Protein AF-0000000084597718 (afdb_homodimer)

Organism: NCBI:txid1246626

Radius of gyration: 37.11 Å; Cα contacts (8 Å, |Δi|>4): 1983; chains: 2; bounding box: 49×112×71 Å

Structure (mmCIF, N/CA/C/O backbone):
data_AF-0000000084597718-model_v1
#
loop_
_entity.id
_entity.type
_entity.pdbx_description
1 polymer 'Carboxypeptidase G2'
#
loop_
_atom_site.group_PDB
_atom_site.id
_atom_site.type_symbol
_atom_site.label_atom_id
_atom_site.label_alt_id
_atom_site.label_comp_id
_atom_site.label_asym_id
_atom_site.label_entity_id
_atom_site.label_seq_id
_atom_site.pdbx_PDB_ins_code
_atom_site.Cartn_x
_atom_site.Cartn_y
_atom_site.Cartn_z
_atom_site.occupancy
_atom_site.B_iso_or_equiv
_atom_site.auth_seq_id
_atom_site.auth_comp_id
_atom_site.auth_asym_id
_atom_site.auth_atom_id
_atom_site.pdbx_PDB_model_num
ATOM 1 N N . MET A 1 1 ? 8.703 -46.5 -36.25 1 79.81 1 MET A N 1
ATOM 2 C CA . MET A 1 1 ? 7.52 -45.656 -36.125 1 79.81 1 MET A CA 1
ATOM 3 C C . MET A 1 1 ? 7.742 -44.281 -36.781 1 79.81 1 MET A C 1
ATOM 5 O O . MET A 1 1 ? 8.773 -43.656 -36.562 1 79.81 1 MET A O 1
ATOM 9 N N . LYS A 1 2 ? 6.945 -43.938 -37.688 1 86.38 2 LYS A N 1
ATOM 10 C CA . LYS A 1 2 ? 7.102 -42.656 -38.406 1 86.38 2 LYS A CA 1
ATOM 11 C C . LYS A 1 2 ? 6.438 -41.5 -37.656 1 86.38 2 LYS A C 1
ATOM 13 O O . LYS A 1 2 ? 5.242 -41.562 -37.375 1 86.38 2 LYS A O 1
ATOM 18 N N . ILE A 1 3 ? 7.23 -40.594 -37.344 1 90.12 3 ILE A N 1
ATOM 19 C CA . ILE A 1 3 ? 6.758 -39.406 -36.656 1 90.12 3 ILE A CA 1
ATOM 20 C C . ILE A 1 3 ? 6.555 -38.281 -37.688 1 90.12 3 ILE A C 1
ATOM 22 O O . ILE A 1 3 ? 7.25 -38.219 -38.688 1 90.12 3 ILE A O 1
ATOM 26 N N . ALA A 1 4 ? 5.551 -37.5 -37.406 1 91.88 4 ALA A N 1
ATOM 27 C CA . ALA A 1 4 ? 5.344 -36.312 -38.25 1 91.88 4 ALA A CA 1
ATOM 28 C C . ALA A 1 4 ? 6.637 -35.5 -38.406 1 91.88 4 ALA A C 1
ATOM 30 O O . ALA A 1 4 ? 7.473 -35.5 -37.5 1 91.88 4 ALA A O 1
ATOM 31 N N . SER A 1 5 ? 6.766 -34.812 -39.531 1 94.69 5 SER A N 1
ATOM 32 C CA . SER A 1 5 ? 7.945 -34 -39.75 1 94.69 5 SER A CA 1
ATOM 33 C C . SER A 1 5 ? 7.938 -32.75 -38.875 1 94.69 5 SER A C 1
ATOM 35 O O . SER A 1 5 ? 6.879 -32.344 -38.406 1 94.69 5 SER A O 1
ATOM 37 N N . THR A 1 6 ? 9.125 -32.281 -38.625 1 97.19 6 THR A N 1
ATOM 38 C CA . THR A 1 6 ? 9.242 -31.062 -37.844 1 97.19 6 THR A CA 1
ATOM 39 C C . THR A 1 6 ? 8.414 -29.938 -38.469 1 97.19 6 THR A C 1
ATOM 41 O O . THR A 1 6 ? 7.773 -29.156 -37.75 1 97.19 6 THR A O 1
ATOM 44 N N . GLU A 1 7 ? 8.383 -29.875 -39.781 1 97 7 GLU A N 1
ATOM 45 C CA . GLU A 1 7 ? 7.625 -28.844 -40.469 1 97 7 GLU A CA 1
ATOM 46 C C . GLU A 1 7 ? 6.129 -28.984 -40.219 1 97 7 GLU A C 1
ATOM 48 O O . GLU A 1 7 ? 5.438 -28 -39.969 1 97 7 GLU A O 1
ATOM 53 N N . GLU A 1 8 ? 5.656 -30.188 -40.281 1 97.38 8 GLU A N 1
ATOM 54 C CA . GLU A 1 8 ? 4.246 -30.453 -40 1 97.38 8 GLU A CA 1
ATOM 55 C C . GLU A 1 8 ? 3.883 -30.078 -38.594 1 97.38 8 GLU A C 1
ATOM 57 O O . GLU A 1 8 ? 2.83 -29.484 -38.344 1 97.38 8 GLU A O 1
ATOM 62 N N . MET A 1 9 ? 4.727 -30.422 -37.688 1 98.38 9 MET A N 1
ATOM 63 C CA . MET A 1 9 ? 4.5 -30.125 -36.281 1 98.38 9 MET A CA 1
ATOM 64 C C . MET A 1 9 ? 4.5 -28.609 -36.031 1 98.38 9 MET A C 1
ATOM 66 O O . MET A 1 9 ? 3.65 -28.094 -35.312 1 98.38 9 MET A O 1
ATOM 70 N N . LEU A 1 10 ? 5.418 -27.906 -36.688 1 98.62 10 LEU A N 1
ATOM 71 C CA . LEU A 1 10 ? 5.523 -26.469 -36.5 1 98.62 10 LEU A CA 1
ATOM 72 C C . LEU A 1 10 ? 4.32 -25.75 -37.125 1 98.62 10 LEU A C 1
ATOM 74 O O . LEU A 1 10 ? 3.877 -24.719 -36.625 1 98.62 10 LEU A O 1
ATOM 78 N N . ASN A 1 11 ? 3.832 -26.281 -38.188 1 98.25 11 ASN A N 1
ATOM 79 C CA . ASN A 1 11 ? 2.635 -25.719 -38.812 1 98.25 11 ASN A CA 1
ATOM 80 C C . ASN A 1 11 ? 1.436 -25.797 -37.875 1 98.25 11 ASN A C 1
ATOM 82 O O . ASN A 1 11 ? 0.671 -24.828 -37.75 1 98.25 11 ASN A O 1
ATOM 86 N N . MET A 1 12 ? 1.298 -26.922 -37.281 1 98.19 12 MET A N 1
ATOM 87 C CA . MET A 1 12 ? 0.222 -27.062 -36.312 1 98.19 12 MET A CA 1
ATOM 88 C C . MET A 1 12 ? 0.439 -26.156 -35.094 1 98.19 12 MET A C 1
ATOM 90 O O . MET A 1 12 ? -0.504 -25.531 -34.625 1 98.19 12 MET A O 1
ATOM 94 N N . LEU A 1 13 ? 1.679 -26.078 -34.656 1 98.81 13 LEU A N 1
ATOM 95 C CA . LEU A 1 13 ? 2.023 -25.266 -33.5 1 98.81 13 LEU A CA 1
ATOM 96 C C . LEU A 1 13 ? 1.732 -23.781 -33.781 1 98.81 13 LEU A C 1
ATOM 98 O O . LEU A 1 13 ? 1.204 -23.094 -32.906 1 98.81 13 LEU A O 1
ATOM 102 N N . GLU A 1 14 ? 2.074 -23.328 -34.938 1 98.75 14 GLU A N 1
ATOM 103 C CA . GLU A 1 14 ? 1.845 -21.938 -35.312 1 98.75 14 GLU A CA 1
ATOM 104 C C . GLU A 1 14 ? 0.365 -21.562 -35.219 1 98.75 14 GLU A C 1
ATOM 106 O O . GLU A 1 14 ? 0.015 -20.484 -34.719 1 98.75 14 GLU A O 1
ATOM 111 N N . LYS A 1 15 ? -0.464 -22.484 -35.656 1 98.5 15 LYS A N 1
ATOM 112 C CA . LYS A 1 15 ? -1.903 -22.234 -35.594 1 98.5 15 LYS A CA 1
ATOM 113 C C . LYS A 1 15 ? -2.381 -22.094 -34.156 1 98.5 15 LYS A C 1
ATOM 115 O O . LYS A 1 15 ? -3.199 -21.219 -33.844 1 98.5 15 LYS A O 1
ATOM 120 N N . LEU A 1 16 ? -1.91 -22.906 -33.281 1 98.75 16 LEU A N 1
ATOM 121 C CA . LEU A 1 16 ? -2.328 -22.875 -31.891 1 98.75 16 LEU A CA 1
ATOM 122 C C . LEU A 1 16 ? -1.785 -21.641 -31.188 1 98.75 16 LEU A C 1
ATOM 124 O O . LEU A 1 16 ? -2.51 -20.984 -30.438 1 98.75 16 LEU A O 1
ATOM 128 N N . VAL A 1 17 ? -0.499 -21.312 -31.438 1 98.75 17 VAL A N 1
ATOM 129 C CA . VAL A 1 17 ? 0.185 -20.219 -30.766 1 98.75 17 VAL A CA 1
ATOM 130 C C . VAL A 1 17 ? -0.467 -18.891 -31.141 1 98.75 17 VAL A C 1
ATOM 132 O O . VAL A 1 17 ? -0.554 -17.969 -30.312 1 98.75 17 VAL A O 1
ATOM 135 N N . ASN A 1 18 ? -0.982 -18.797 -32.312 1 98.62 18 ASN A N 1
ATOM 136 C CA . ASN A 1 18 ? -1.532 -17.547 -32.812 1 98.62 18 ASN A CA 1
ATOM 137 C C . ASN A 1 18 ? -2.977 -17.344 -32.375 1 98.62 18 ASN A C 1
ATOM 139 O O . ASN A 1 18 ? -3.662 -16.438 -32.844 1 98.62 18 ASN A O 1
ATOM 143 N N . ILE A 1 19 ? -3.443 -18.141 -31.406 1 98.5 19 ILE A N 1
ATOM 144 C CA . ILE A 1 19 ? -4.73 -17.953 -30.75 1 98.5 19 ILE A CA 1
ATOM 145 C C . ILE A 1 19 ? -4.516 -17.531 -29.297 1 98.5 19 ILE A C 1
ATOM 147 O O . ILE A 1 19 ? -3.898 -18.266 -28.516 1 98.5 19 ILE A O 1
ATOM 151 N N . ASP A 1 20 ? -5.074 -16.375 -28.953 1 98.19 20 ASP A N 1
ATOM 152 C CA . ASP A 1 20 ? -5.043 -16 -27.547 1 98.19 20 ASP A CA 1
ATOM 153 C C . ASP A 1 20 ? -5.879 -16.969 -26.703 1 98.19 20 ASP A C 1
ATOM 155 O O . ASP A 1 20 ? -7.051 -17.203 -27 1 98.19 20 ASP A O 1
ATOM 159 N N . SER A 1 21 ? -5.238 -17.469 -25.672 1 98.38 21 SER A N 1
ATOM 160 C CA . SER A 1 21 ? -5.98 -18.422 -24.859 1 98.38 21 SER A CA 1
ATOM 161 C C . SER A 1 21 ? -5.668 -18.234 -23.375 1 98.38 21 SER A C 1
ATOM 163 O O . SER A 1 21 ? -5.375 -19.188 -22.672 1 98.38 21 SER A O 1
ATOM 165 N N . GLY A 1 22 ? -5.727 -17.016 -22.906 1 97.31 22 GLY A N 1
ATOM 166 C CA . GLY A 1 22 ? -5.629 -16.781 -21.484 1 97.31 22 GLY A CA 1
ATOM 167 C C . GLY A 1 22 ? -6.723 -17.484 -20.688 1 97.31 22 GLY A C 1
ATOM 168 O O . GLY A 1 22 ? -7.828 -17.688 -21.188 1 97.31 22 GLY A O 1
ATOM 169 N N . SER A 1 23 ? -6.508 -17.75 -19.406 1 96.75 23 SER A N 1
ATOM 170 C CA . SER A 1 23 ? -7.387 -18.578 -18.609 1 96.75 23 SER A CA 1
ATOM 171 C C . SER A 1 23 ? -8.789 -17.984 -18.531 1 96.75 23 SER A C 1
ATOM 173 O O . SER A 1 23 ? -9.773 -18.734 -18.422 1 96.75 23 SER A O 1
ATOM 175 N N . TYR A 1 24 ? -8.875 -16.734 -18.656 1 96.19 24 TYR A N 1
ATOM 176 C CA . TYR A 1 24 ? -10.172 -16.094 -18.516 1 96.19 24 TYR A CA 1
ATOM 177 C C . TYR A 1 24 ? -10.758 -15.711 -19.875 1 96.19 24 TYR A C 1
ATOM 179 O O . TYR A 1 24 ? -11.766 -15 -19.938 1 96.19 24 TYR A O 1
ATOM 187 N N . HIS A 1 25 ? -10.125 -16.062 -20.891 1 97.44 25 HIS A N 1
ATOM 188 C CA . HIS A 1 25 ? -10.617 -15.875 -22.25 1 97.44 25 HIS A CA 1
ATOM 189 C C . HIS A 1 25 ? -11.234 -17.156 -22.797 1 97.44 25 HIS A C 1
ATOM 191 O O . HIS A 1 25 ? -10.648 -17.812 -23.672 1 97.44 25 HIS A O 1
ATOM 197 N N . LYS A 1 26 ? -12.453 -17.422 -22.391 1 97.81 26 LYS A N 1
ATOM 198 C CA . LYS A 1 26 ? -13.125 -18.672 -22.703 1 97.81 26 LYS A CA 1
ATOM 199 C C . LYS A 1 26 ? -13.133 -18.922 -24.219 1 97.81 26 LYS A C 1
ATOM 201 O O . LYS A 1 26 ? -12.812 -20.016 -24.672 1 97.81 26 LYS A O 1
ATOM 206 N N . ASP A 1 27 ? -13.477 -17.906 -24.938 1 98.19 27 ASP A N 1
ATOM 207 C CA . ASP A 1 27 ? -13.586 -18.062 -26.375 1 98.19 27 ASP A CA 1
ATOM 208 C C . ASP A 1 27 ? -12.258 -18.516 -26.984 1 98.19 27 ASP A C 1
ATOM 210 O O . ASP A 1 27 ? -12.234 -19.375 -27.875 1 98.19 27 ASP A O 1
ATOM 214 N N . GLY A 1 28 ? -11.219 -17.891 -26.562 1 98.62 28 GLY A N 1
ATOM 215 C CA . GLY A 1 28 ? -9.906 -18.25 -27.062 1 98.62 28 GLY A CA 1
ATOM 216 C C . GLY A 1 28 ? -9.5 -19.672 -26.719 1 98.62 28 GLY A C 1
ATOM 217 O O . GLY A 1 28 ? -9.008 -20.406 -27.562 1 98.62 28 GLY A O 1
ATOM 218 N N . VAL A 1 29 ? -9.719 -20.078 -25.469 1 98.75 29 VAL A N 1
ATOM 219 C CA . VAL A 1 29 ? -9.383 -21.422 -25.031 1 98.75 29 VAL A CA 1
ATOM 220 C C . VAL A 1 29 ? -10.234 -22.438 -25.797 1 98.75 29 VAL A C 1
ATOM 222 O O . VAL A 1 29 ? -9.727 -23.484 -26.234 1 98.75 29 VAL A O 1
ATOM 225 N N . ASP A 1 30 ? -11.461 -22.125 -26.047 1 98.75 30 ASP A N 1
ATOM 226 C CA . ASP A 1 30 ? -12.352 -23.031 -26.766 1 98.75 30 ASP A CA 1
ATOM 227 C C . ASP A 1 30 ? -11.922 -23.156 -28.234 1 98.75 30 ASP A C 1
ATOM 229 O O . ASP A 1 30 ? -12.086 -24.219 -28.844 1 98.75 30 ASP A O 1
ATOM 233 N N . ARG A 1 31 ? -11.414 -22.094 -28.797 1 98.69 31 ARG A N 1
ATOM 234 C CA . ARG A 1 31 ? -10.914 -22.156 -30.156 1 98.69 31 ARG A CA 1
ATOM 235 C C . ARG A 1 31 ? -9.711 -23.078 -30.266 1 98.69 31 ARG A C 1
ATOM 237 O O . ARG A 1 31 ? -9.594 -23.844 -31.219 1 98.69 31 ARG A O 1
ATOM 244 N N . VAL A 1 32 ? -8.82 -23 -29.281 1 98.88 32 VAL A N 1
ATOM 245 C CA . VAL A 1 32 ? -7.715 -23.953 -29.219 1 98.88 32 VAL A CA 1
ATOM 246 C C . VAL A 1 32 ? -8.258 -25.375 -29.125 1 98.88 32 VAL A C 1
ATOM 248 O O . VAL A 1 32 ? -7.809 -26.281 -29.844 1 98.88 32 VAL A O 1
ATOM 251 N N . GLY A 1 33 ? -9.195 -25.547 -28.234 1 98.88 33 GLY A N 1
ATOM 252 C CA . GLY A 1 33 ? -9.836 -26.844 -28.078 1 98.88 33 GLY A CA 1
ATOM 253 C C . GLY A 1 33 ? -10.414 -27.375 -29.359 1 98.88 33 GLY A C 1
ATOM 254 O O . GLY A 1 33 ? -10.234 -28.562 -29.688 1 98.88 33 GLY A O 1
ATOM 255 N N . GLN A 1 34 ? -11.094 -26.531 -30.078 1 98.81 34 GLN A N 1
ATOM 256 C CA . GLN A 1 34 ? -11.719 -26.953 -31.328 1 98.81 34 GLN A CA 1
ATOM 257 C C . GLN A 1 34 ? -10.672 -27.375 -32.344 1 98.81 34 GLN A C 1
ATOM 259 O O . GLN A 1 34 ? -10.867 -28.359 -33.062 1 98.81 34 GLN A O 1
ATOM 264 N N . GLN A 1 35 ? -9.594 -26.609 -32.438 1 98.75 35 GLN A N 1
ATOM 265 C CA . GLN A 1 35 ? -8.508 -27.016 -33.344 1 98.75 35 GLN A CA 1
ATOM 266 C C . GLN A 1 35 ? -7.98 -28.391 -32.969 1 98.75 35 GLN A C 1
ATOM 268 O O . GLN A 1 35 ? -7.68 -29.188 -33.875 1 98.75 35 GLN A O 1
ATOM 273 N N . LEU A 1 36 ? -7.859 -28.656 -31.75 1 98.88 36 LEU A N 1
ATOM 274 C CA . LEU A 1 36 ? -7.344 -29.953 -31.312 1 98.88 36 LEU A CA 1
ATOM 275 C C . LEU A 1 36 ? -8.359 -31.062 -31.562 1 98.88 36 LEU A C 1
ATOM 277 O O . LEU A 1 36 ? -8 -32.156 -32.031 1 98.88 36 LEU A O 1
ATOM 281 N N . ILE A 1 37 ? -9.633 -30.766 -31.266 1 98.81 37 ILE A N 1
ATOM 282 C CA . ILE A 1 37 ? -10.68 -31.734 -31.562 1 98.81 37 ILE A CA 1
ATOM 283 C C . ILE A 1 37 ? -10.625 -32.156 -33.031 1 98.81 37 ILE A C 1
ATOM 285 O O . ILE A 1 37 ? -10.633 -33.344 -33.344 1 98.81 37 ILE A O 1
ATOM 289 N N . ASP A 1 38 ? -10.531 -31.141 -33.906 1 98.75 38 ASP A N 1
ATOM 290 C CA . ASP A 1 38 ? -10.484 -31.391 -35.344 1 98.75 38 ASP A CA 1
ATOM 291 C C . ASP A 1 38 ? -9.289 -32.281 -35.719 1 98.75 38 ASP A C 1
ATOM 293 O O . ASP A 1 38 ? -9.422 -33.188 -36.5 1 98.75 38 ASP A O 1
ATOM 297 N N . ALA A 1 39 ? -8.188 -31.969 -35.156 1 98.62 39 ALA A N 1
ATOM 298 C CA . ALA A 1 39 ? -6.988 -32.75 -35.438 1 98.62 39 ALA A CA 1
ATOM 299 C C . ALA A 1 39 ? -7.164 -34.219 -34.969 1 98.62 39 ALA A C 1
ATOM 301 O O . ALA A 1 39 ? -6.906 -35.156 -35.719 1 98.62 39 ALA A O 1
ATOM 302 N N . TYR A 1 40 ? -7.598 -34.406 -33.719 1 98.75 40 TYR A N 1
ATOM 303 C CA . TYR A 1 40 ? -7.715 -35.75 -33.156 1 98.75 40 TYR A CA 1
ATOM 304 C C . TYR A 1 40 ? -8.758 -36.594 -33.875 1 98.75 40 TYR A C 1
ATOM 306 O O . TYR A 1 40 ? -8.633 -37.812 -33.969 1 98.75 40 TYR A O 1
ATOM 314 N N . GLN A 1 41 ? -9.758 -35.938 -34.406 1 98.44 41 GLN A N 1
ATOM 315 C CA . GLN A 1 41 ? -10.781 -36.625 -35.156 1 98.44 41 GLN A CA 1
ATOM 316 C C . GLN A 1 41 ? -10.195 -37.281 -36.406 1 98.44 41 GLN A C 1
ATOM 318 O O . GLN A 1 41 ? -10.641 -38.375 -36.812 1 98.44 41 GLN A O 1
ATOM 323 N N . THR A 1 42 ? -9.195 -36.688 -37 1 97.94 42 THR A N 1
ATOM 324 C CA . THR A 1 42 ? -8.586 -37.25 -38.219 1 97.94 42 THR A CA 1
ATOM 325 C C . THR A 1 42 ? -7.883 -38.562 -37.906 1 97.94 42 THR A C 1
ATOM 327 O O . THR A 1 42 ? -7.605 -39.344 -38.844 1 97.94 42 THR A O 1
ATOM 330 N N . ILE A 1 43 ? -7.68 -38.812 -36.656 1 97.62 43 ILE A N 1
ATOM 331 C CA . ILE A 1 43 ? -6.973 -40.062 -36.375 1 97.62 43 ILE A CA 1
ATOM 332 C C . ILE A 1 43 ? -7.871 -40.969 -35.531 1 97.62 43 ILE A C 1
ATOM 334 O O . ILE A 1 43 ? -7.383 -41.875 -34.844 1 97.62 43 ILE A O 1
ATOM 338 N N . GLY A 1 44 ? -9.102 -40.719 -35.438 1 98.12 44 GLY A N 1
ATOM 339 C CA . GLY A 1 44 ? -10.078 -41.656 -34.938 1 98.12 44 GLY A CA 1
ATOM 340 C C . GLY A 1 44 ? -10.445 -41.406 -33.5 1 98.12 44 GLY A C 1
ATOM 341 O O . GLY A 1 44 ? -11.07 -42.281 -32.844 1 98.12 44 GLY A O 1
ATOM 342 N N . PHE A 1 45 ? -10.078 -40.312 -32.938 1 98.5 45 PHE A N 1
ATOM 343 C CA . PHE A 1 45 ? -10.453 -39.969 -31.578 1 98.5 45 PHE A CA 1
ATOM 344 C C . PHE A 1 45 ? -11.766 -39.188 -31.547 1 98.5 45 PHE A C 1
ATOM 346 O O . PHE A 1 45 ? -12.039 -38.406 -32.438 1 98.5 45 PHE A O 1
ATOM 353 N N . HIS A 1 46 ? -12.547 -39.406 -30.531 1 98 46 HIS A N 1
ATOM 354 C CA . HIS A 1 46 ? -13.758 -38.656 -30.266 1 98 46 HIS A CA 1
ATOM 355 C C . HIS A 1 46 ? -13.578 -37.75 -29.062 1 98 46 HIS A C 1
ATOM 357 O O . HIS A 1 46 ? -12.773 -38.031 -28.172 1 98 46 HIS A O 1
ATOM 363 N N . ALA A 1 47 ? -14.344 -36.688 -29.094 1 98.44 47 ALA A N 1
ATOM 364 C CA . ALA A 1 47 ? -14.234 -35.719 -28.031 1 98.44 47 ALA A CA 1
ATOM 365 C C . ALA A 1 47 ? -15.492 -35.688 -27.156 1 98.44 47 ALA A C 1
ATOM 367 O O . ALA A 1 47 ? -16.609 -35.656 -27.688 1 98.44 47 ALA A O 1
ATOM 368 N N . ASP A 1 48 ? -15.344 -35.844 -25.891 1 98.44 48 ASP A N 1
ATOM 369 C CA . ASP A 1 48 ? -16.359 -35.5 -24.891 1 98.44 48 ASP A CA 1
ATOM 370 C C . ASP A 1 48 ? -16.109 -34.125 -24.281 1 98.44 48 ASP A C 1
ATOM 372 O O . ASP A 1 48 ? -15.133 -33.938 -23.547 1 98.44 48 ASP A O 1
ATOM 376 N N . ILE A 1 49 ? -17 -33.219 -24.625 1 98.56 49 ILE A N 1
ATOM 377 C CA . ILE A 1 49 ? -16.828 -31.844 -24.188 1 98.56 49 ILE A CA 1
ATOM 378 C C . ILE A 1 49 ? -17.5 -31.625 -22.844 1 98.56 49 ILE A C 1
ATOM 380 O O . ILE A 1 49 ? -18.688 -31.891 -22.688 1 98.56 49 ILE A O 1
ATOM 384 N N . HIS A 1 50 ? -16.75 -31.25 -21.875 1 98.56 50 HIS A N 1
ATOM 385 C CA . HIS A 1 50 ? -17.266 -30.828 -20.562 1 98.56 50 HIS A CA 1
ATOM 386 C C . HIS A 1 50 ? -17.438 -29.328 -20.484 1 98.56 50 HIS A C 1
ATOM 388 O O . HIS A 1 50 ? -16.5 -28.609 -20.141 1 98.56 50 HIS A O 1
ATOM 394 N N . GLU A 1 51 ? -18.625 -28.891 -20.688 1 98.19 51 GLU A N 1
ATOM 395 C CA . GLU A 1 51 ? -18.922 -27.469 -20.828 1 98.19 51 GLU A CA 1
ATOM 396 C C . GLU A 1 51 ? -18.672 -26.719 -19.531 1 98.19 51 GLU A C 1
ATOM 398 O O . GLU A 1 51 ? -19 -27.219 -18.453 1 98.19 51 GLU A O 1
ATOM 403 N N . GLN A 1 52 ? -18.078 -25.641 -19.672 1 97.44 52 GLN A N 1
ATOM 404 C CA . GLN A 1 52 ? -17.875 -24.719 -18.562 1 97.44 52 GLN A CA 1
ATOM 405 C C . GLN A 1 52 ? -18.5 -23.359 -18.844 1 97.44 52 GLN A C 1
ATOM 407 O O . GLN A 1 52 ? -18.734 -23.016 -20 1 97.44 52 GLN A O 1
ATOM 412 N N . HIS A 1 53 ? -18.781 -22.594 -17.812 1 96 53 HIS A N 1
ATOM 413 C CA . HIS A 1 53 ? -19.406 -21.281 -17.969 1 96 53 HIS A CA 1
ATOM 414 C C . HIS A 1 53 ? -18.375 -20.172 -17.875 1 96 53 HIS A C 1
ATOM 416 O O . HIS A 1 53 ? -18.391 -19.234 -18.672 1 96 53 HIS A O 1
ATOM 422 N N . THR A 1 54 ? -17.531 -20.25 -16.922 1 94.5 54 THR A N 1
ATOM 423 C CA . THR A 1 54 ? -16.578 -19.172 -16.625 1 94.5 54 THR A CA 1
ATOM 424 C C . THR A 1 54 ? -15.289 -19.375 -17.406 1 94.5 54 THR A C 1
ATOM 426 O O . THR A 1 54 ? -14.727 -18.406 -17.922 1 94.5 54 THR A O 1
ATOM 429 N N . TYR A 1 55 ? -14.812 -20.547 -17.562 1 96.81 55 TYR A N 1
ATOM 430 C CA . TYR A 1 55 ? -13.555 -20.906 -18.219 1 96.81 55 TYR A CA 1
ATOM 431 C C . TYR A 1 55 ? -13.805 -21.656 -19.516 1 96.81 55 TYR A C 1
ATOM 433 O O . TYR A 1 55 ? -14.953 -21.938 -19.859 1 96.81 55 TYR A O 1
ATOM 441 N N . GLY A 1 56 ? -12.734 -21.953 -20.312 1 97.94 56 GLY A N 1
ATOM 442 C CA . GLY A 1 56 ? -12.867 -22.828 -21.469 1 97.94 56 GLY A CA 1
ATOM 443 C C . GLY A 1 56 ? -13.391 -24.203 -21.109 1 97.94 56 GLY A C 1
ATOM 444 O O . GLY A 1 56 ? -13.258 -24.656 -19.969 1 97.94 56 GLY A O 1
ATOM 445 N N . ASN A 1 57 ? -14 -24.844 -22.094 1 98.75 57 ASN A N 1
ATOM 446 C CA . ASN A 1 57 ? -14.461 -26.203 -21.906 1 98.75 57 ASN A CA 1
ATOM 447 C C . ASN A 1 57 ? -13.289 -27.172 -21.734 1 98.75 57 ASN A C 1
ATOM 449 O O . ASN A 1 57 ? -12.227 -26.984 -22.344 1 98.75 57 ASN A O 1
ATOM 453 N N . HIS A 1 58 ? -13.477 -28.125 -20.828 1 98.81 58 HIS A N 1
ATOM 454 C CA . HIS A 1 58 ? -12.539 -29.234 -20.812 1 98.81 58 HIS A CA 1
ATOM 455 C C . HIS A 1 58 ? -12.922 -30.297 -21.828 1 98.81 58 HIS A C 1
ATOM 457 O O . HIS A 1 58 ? -14.094 -30.422 -22.203 1 98.81 58 HIS A O 1
ATOM 463 N N . ILE A 1 59 ? -11.93 -31.062 -22.312 1 98.88 59 ILE A N 1
ATOM 464 C CA . ILE A 1 59 ? -12.18 -32.031 -23.391 1 98.88 59 ILE A CA 1
ATOM 465 C C . ILE A 1 59 ? -11.523 -33.375 -23.047 1 98.88 59 ILE A C 1
ATOM 467 O O . ILE A 1 59 ? -10.352 -33.406 -22.672 1 98.88 59 ILE A O 1
ATOM 471 N N . VAL A 1 60 ? -12.281 -34.375 -23.094 1 98.81 60 VAL A N 1
ATOM 472 C CA . VAL A 1 60 ? -11.766 -35.719 -22.969 1 98.81 60 VAL A CA 1
ATOM 473 C C . VAL A 1 60 ? -11.734 -36.406 -24.344 1 98.81 60 VAL A C 1
ATOM 475 O O . VAL A 1 60 ? -12.766 -36.5 -25.016 1 98.81 60 VAL A O 1
ATOM 478 N N . LEU A 1 61 ? -10.539 -36.844 -24.812 1 98.81 61 LEU A N 1
ATOM 479 C CA . LEU A 1 61 ? -10.352 -37.469 -26.109 1 98.81 61 LEU A CA 1
ATOM 480 C C . LEU A 1 61 ? -10.008 -38.938 -25.953 1 98.81 61 LEU A C 1
ATOM 482 O O . LEU A 1 61 ? -9.102 -39.281 -25.188 1 98.81 61 LEU A O 1
ATOM 486 N N . MET A 1 62 ? -10.68 -39.75 -26.656 1 98.31 62 MET A N 1
ATOM 487 C CA . MET A 1 62 ? -10.422 -41.188 -26.688 1 98.31 62 MET A CA 1
ATOM 488 C C . MET A 1 62 ? -10.633 -41.75 -28.094 1 98.31 62 MET A C 1
ATOM 490 O O . MET A 1 62 ? -11.523 -41.312 -28.812 1 98.31 62 MET A O 1
ATOM 494 N N . HIS A 1 63 ? -9.836 -42.719 -28.391 1 98.19 63 HIS A N 1
ATOM 495 C CA . HIS A 1 63 ? -10.07 -43.406 -29.656 1 98.19 63 HIS A CA 1
ATOM 496 C C . HIS A 1 63 ? -11.422 -44.094 -29.656 1 98.19 63 HIS A C 1
ATOM 498 O O . HIS A 1 63 ? -11.844 -44.625 -28.625 1 98.19 63 HIS A O 1
ATOM 504 N N . HIS A 1 64 ? -12.062 -44.156 -30.797 1 97.06 64 HIS A N 1
ATOM 505 C CA . HIS A 1 64 ? -13.414 -44.719 -30.875 1 97.06 64 HIS A CA 1
ATOM 506 C C . HIS A 1 64 ? -13.414 -46.188 -30.5 1 97.06 64 HIS A C 1
ATOM 508 O O . HIS A 1 64 ? -14.438 -46.719 -30.078 1 97.06 64 HIS A O 1
ATOM 514 N N . GLU A 1 65 ? -12.227 -46.844 -30.578 1 97.12 65 GLU A N 1
ATOM 515 C CA . GLU A 1 65 ? -12.148 -48.25 -30.266 1 97.12 65 GLU A CA 1
ATOM 516 C C . GLU A 1 65 ? -11.625 -48.469 -28.844 1 97.12 65 GLU A C 1
ATOM 518 O O . GLU A 1 65 ? -11.445 -49.625 -28.422 1 97.12 65 GLU A O 1
ATOM 523 N N . ALA A 1 66 ? -11.383 -47.375 -28.219 1 96 66 ALA A N 1
ATOM 524 C CA . ALA A 1 66 ? -10.867 -47.5 -26.859 1 96 66 ALA A CA 1
ATOM 525 C C . ALA A 1 66 ? -11.93 -48.062 -25.906 1 96 66 ALA A C 1
ATOM 527 O O . ALA A 1 66 ? -13.102 -47.688 -26 1 96 66 ALA A O 1
ATOM 528 N N . THR A 1 67 ? -11.672 -48.906 -25 1 91.56 67 THR A N 1
ATOM 529 C CA . THR A 1 67 ? -12.625 -49.438 -24.031 1 91.56 67 THR A CA 1
ATOM 530 C C . THR A 1 67 ? -12.32 -48.906 -22.625 1 91.56 67 THR A C 1
ATOM 532 O O . THR A 1 67 ? -13.078 -48.094 -22.078 1 91.56 67 THR A O 1
ATOM 535 N N . GLU A 1 68 ? -11.227 -49.344 -22.047 1 92.56 68 GLU A N 1
ATOM 536 C CA . GLU A 1 68 ? -10.789 -48.906 -20.719 1 92.56 68 GLU A CA 1
ATOM 537 C C . GLU A 1 68 ? -9.305 -48.562 -20.719 1 92.56 68 GLU A C 1
ATOM 539 O O . GLU A 1 68 ? -8.484 -49.281 -20.172 1 92.56 68 GLU A O 1
ATOM 544 N N . PRO A 1 69 ? -9.125 -47.375 -21.312 1 97.38 69 PRO A N 1
ATOM 545 C CA . PRO A 1 69 ? -7.707 -47 -21.375 1 97.38 69 PRO A CA 1
ATOM 546 C C . PRO A 1 69 ? -7.051 -46.938 -20 1 97.38 69 PRO A C 1
ATOM 548 O O . PRO A 1 69 ? -7.676 -46.469 -19.031 1 97.38 69 PRO A O 1
ATOM 551 N N . ASP A 1 70 ? -5.785 -47.312 -19.875 1 98 70 ASP A N 1
ATOM 552 C CA . ASP A 1 70 ? -5.039 -47.375 -18.625 1 98 70 ASP A CA 1
ATOM 553 C C . ASP A 1 70 ? -4.141 -46.156 -18.438 1 98 70 ASP A C 1
ATOM 555 O O . ASP A 1 70 ? -3.615 -45.938 -17.359 1 98 70 ASP A O 1
ATOM 559 N N . ILE A 1 71 ? -3.982 -45.406 -19.484 1 98.75 71 ILE A N 1
ATOM 560 C CA . ILE A 1 71 ? -3.035 -44.281 -19.453 1 98.75 71 ILE A CA 1
ATOM 561 C C . ILE A 1 71 ? -3.781 -42.969 -19.656 1 98.75 71 ILE A C 1
ATOM 563 O O . ILE A 1 71 ? -4.609 -42.844 -20.562 1 98.75 71 ILE A O 1
ATOM 567 N N . LEU A 1 72 ? -3.586 -42.031 -18.766 1 98.88 72 LEU A N 1
ATOM 568 C CA . LEU A 1 72 ? -4.121 -40.688 -18.906 1 98.88 72 LEU A CA 1
ATOM 569 C C . LEU A 1 72 ? -3.023 -39.688 -19.281 1 98.88 72 LEU A C 1
ATOM 571 O O . LEU A 1 72 ? -1.972 -39.656 -18.641 1 98.88 72 LEU A O 1
ATOM 575 N N . VAL A 1 73 ? -3.195 -39 -20.344 1 98.94 73 VAL A N 1
ATOM 576 C CA . VAL A 1 73 ? -2.336 -37.875 -20.734 1 98.94 73 VAL A CA 1
ATOM 577 C C . VAL A 1 73 ? -3.064 -36.562 -20.484 1 98.94 73 VAL A C 1
ATOM 579 O O . VAL A 1 73 ? -4.188 -36.344 -20.953 1 98.94 73 VAL A O 1
ATOM 582 N N . VAL A 1 74 ? -2.455 -35.656 -19.672 1 98.88 74 VAL A N 1
ATOM 583 C CA . VAL A 1 74 ? -3.1 -34.406 -19.312 1 98.88 74 VAL A CA 1
ATOM 584 C C . VAL A 1 74 ? -2.328 -33.219 -19.922 1 98.88 74 VAL A C 1
ATOM 586 O O . VAL A 1 74 ? -1.101 -33.156 -19.812 1 98.88 74 VAL A O 1
ATOM 589 N N . ALA A 1 75 ? -2.996 -32.312 -20.594 1 98.81 75 ALA A N 1
ATOM 590 C CA . ALA A 1 75 ? -2.42 -31.094 -21.172 1 98.81 75 ALA A CA 1
ATOM 591 C C . ALA A 1 75 ? -3.393 -29.922 -21.062 1 98.81 75 ALA A C 1
ATOM 593 O O . ALA A 1 75 ? -4.574 -30.062 -21.391 1 98.81 75 ALA A O 1
ATOM 594 N N . HIS A 1 76 ? -2.908 -28.797 -20.531 1 98.81 76 HIS A N 1
ATOM 595 C CA . HIS A 1 76 ? -3.83 -27.688 -20.406 1 98.81 76 HIS A CA 1
ATOM 596 C C . HIS A 1 76 ? -3.77 -26.781 -21.641 1 98.81 76 HIS A C 1
ATOM 598 O O . HIS A 1 76 ? -2.719 -26.656 -22.266 1 98.81 76 HIS A O 1
ATOM 604 N N . MET A 1 77 ? -4.91 -26.125 -21.922 1 98.81 77 MET A N 1
ATOM 605 C CA . MET A 1 77 ? -5.047 -25.312 -23.125 1 98.81 77 MET A CA 1
ATOM 606 C C . MET A 1 77 ? -4.859 -23.828 -22.812 1 98.81 77 MET A C 1
ATOM 608 O O . MET A 1 77 ? -4.57 -23.031 -23.719 1 98.81 77 MET A O 1
ATOM 612 N N . ASP A 1 78 ? -5.055 -23.469 -21.531 1 98.44 78 ASP A N 1
ATOM 613 C CA . ASP A 1 78 ? -4.969 -22.062 -21.172 1 98.44 78 ASP A CA 1
ATOM 614 C C . ASP A 1 78 ? -3.512 -21.609 -21.047 1 98.44 78 ASP A C 1
ATOM 616 O O . ASP A 1 78 ? -2.623 -22.438 -20.844 1 98.44 78 ASP A O 1
ATOM 620 N N . THR A 1 79 ? -3.273 -20.312 -21.25 1 97.44 79 THR A N 1
ATOM 621 C CA . THR A 1 79 ? -1.982 -19.656 -21.031 1 97.44 79 THR A CA 1
ATOM 622 C C . THR A 1 79 ? -2.119 -18.484 -20.078 1 97.44 79 THR A C 1
ATOM 624 O O . THR A 1 79 ? -3.229 -18.125 -19.672 1 97.44 79 THR A O 1
ATOM 627 N N . VAL A 1 80 ? -1.004 -17.859 -19.672 1 95.19 80 VAL A N 1
ATOM 628 C CA . VAL A 1 80 ? -1.028 -16.75 -18.719 1 95.19 80 VAL A CA 1
ATOM 629 C C . VAL A 1 80 ? -1.203 -15.43 -19.469 1 95.19 80 VAL A C 1
ATOM 631 O O . VAL A 1 80 ? -1.399 -14.375 -18.859 1 95.19 80 VAL A O 1
ATOM 634 N N . PHE A 1 81 ? -1.175 -15.461 -20.828 1 94.94 81 PHE A N 1
ATOM 635 C CA . PHE A 1 81 ? -1.095 -14.234 -21.609 1 94.94 81 PHE A CA 1
ATOM 636 C C . PHE A 1 81 ? -2.486 -13.695 -21.922 1 94.94 81 PHE A C 1
ATOM 638 O O . PHE A 1 81 ? -3.418 -14.461 -22.156 1 94.94 81 PHE A O 1
ATOM 645 N N . LEU A 1 82 ? -2.598 -12.453 -22.031 1 93.88 82 LEU A N 1
ATOM 646 C CA . LEU A 1 82 ? -3.867 -11.758 -22.219 1 93.88 82 LEU A CA 1
ATOM 647 C C . LEU A 1 82 ? -4.254 -11.727 -23.688 1 93.88 82 LEU A C 1
ATOM 649 O O . LEU A 1 82 ? -3.418 -11.977 -24.562 1 93.88 82 LEU A O 1
ATOM 653 N N . GLU A 1 83 ? -5.52 -11.406 -23.812 1 95.38 83 GLU A N 1
ATOM 654 C CA . GLU A 1 83 ? -6.016 -11.195 -25.172 1 95.38 83 GLU A CA 1
ATOM 655 C C . GLU A 1 83 ? -5.203 -10.133 -25.891 1 95.38 83 GLU A C 1
ATOM 657 O O . GLU A 1 83 ? -4.859 -9.102 -25.312 1 95.38 83 GLU A O 1
ATOM 662 N N . GLY A 1 84 ? -4.891 -10.375 -27.078 1 97.38 84 GLY A N 1
ATOM 663 C CA . GLY A 1 84 ? -4.125 -9.43 -27.875 1 97.38 84 GLY A CA 1
ATOM 664 C C . GLY A 1 84 ? -2.646 -9.773 -27.953 1 97.38 84 GLY A C 1
ATOM 665 O O . GLY A 1 84 ? -1.935 -9.297 -28.828 1 97.38 84 GLY A O 1
ATOM 666 N N . THR A 1 85 ? -2.154 -10.617 -27.172 1 97.25 85 THR A N 1
ATOM 667 C CA . THR A 1 85 ? -0.736 -10.945 -27.094 1 97.25 85 THR A CA 1
ATOM 668 C C . THR A 1 85 ? -0.288 -11.672 -28.359 1 97.25 85 THR A C 1
ATOM 670 O O . THR A 1 85 ? 0.82 -11.445 -28.859 1 97.25 85 THR A O 1
ATOM 673 N N . ALA A 1 86 ? -1.076 -12.562 -28.953 1 97.31 86 ALA A N 1
ATOM 674 C CA . ALA A 1 86 ? -0.725 -13.328 -30.156 1 97.31 86 ALA A CA 1
ATOM 675 C C . ALA A 1 86 ? -0.515 -12.406 -31.344 1 97.31 86 ALA A C 1
ATOM 677 O O . ALA A 1 86 ? 0.34 -12.664 -32.188 1 97.31 86 ALA A O 1
ATOM 678 N N . ALA A 1 87 ? -1.317 -11.398 -31.375 1 97.12 87 ALA A N 1
ATOM 679 C CA . ALA A 1 87 ? -1.15 -10.414 -32.438 1 97.12 87 ALA A CA 1
ATOM 680 C C . ALA A 1 87 ? 0.129 -9.602 -32.25 1 97.12 87 ALA A C 1
ATOM 682 O O . ALA A 1 87 ? 0.82 -9.281 -33.219 1 97.12 87 ALA A O 1
ATOM 683 N N . GLU A 1 88 ? 0.444 -9.242 -31.016 1 96.94 88 GLU A N 1
ATOM 684 C CA . GLU A 1 88 ? 1.616 -8.438 -30.688 1 96.94 88 GLU A CA 1
ATOM 685 C C . GLU A 1 88 ? 2.904 -9.234 -30.875 1 96.94 88 GLU A C 1
ATOM 687 O O . GLU A 1 88 ? 3.924 -8.68 -31.297 1 96.94 88 GLU A O 1
ATOM 692 N N . ARG A 1 89 ? 2.865 -10.469 -30.469 1 97 89 ARG A N 1
ATOM 693 C CA . ARG A 1 89 ? 4.031 -11.344 -30.547 1 97 89 ARG A CA 1
ATOM 694 C C . ARG A 1 89 ? 3.666 -12.688 -31.172 1 97 89 ARG A C 1
ATOM 696 O O . ARG A 1 89 ? 3.771 -13.727 -30.516 1 97 89 ARG A O 1
ATOM 703 N N . PRO A 1 90 ? 3.336 -12.719 -32.5 1 97.94 90 PRO A N 1
ATOM 704 C CA . PRO A 1 90 ? 2.916 -13.953 -33.156 1 97.94 90 PRO A CA 1
ATOM 705 C C . PRO A 1 90 ? 4.031 -15 -33.219 1 97.94 90 PRO A C 1
ATOM 707 O O . PRO A 1 90 ? 5.203 -14.672 -33.031 1 97.94 90 PRO A O 1
ATOM 710 N N . PHE A 1 91 ? 3.609 -16.188 -33.531 1 98.56 91 PHE A N 1
ATOM 711 C CA . PHE A 1 91 ? 4.551 -17.281 -33.719 1 98.56 91 PHE A CA 1
ATOM 712 C C . PHE A 1 91 ? 5.637 -16.922 -34.719 1 98.56 91 PHE A C 1
ATOM 714 O O . PHE A 1 91 ? 5.34 -16.406 -35.781 1 98.56 91 PHE A O 1
ATOM 721 N N . HIS A 1 92 ? 6.844 -17.125 -34.312 1 98.5 92 HIS A N 1
ATOM 722 C CA . HIS A 1 92 ? 7.945 -16.953 -35.25 1 98.5 92 HIS A CA 1
ATOM 723 C C . HIS A 1 92 ? 9.141 -17.812 -34.844 1 98.5 92 HIS A C 1
ATOM 725 O O . HIS A 1 92 ? 9.219 -18.281 -33.688 1 98.5 92 HIS A O 1
ATOM 731 N N . ILE A 1 93 ? 10.008 -18.047 -35.812 1 98.38 93 ILE A N 1
ATOM 732 C CA . ILE A 1 93 ? 11.18 -18.891 -35.594 1 98.38 93 ILE A CA 1
ATOM 733 C C . ILE A 1 93 ? 12.445 -18.062 -35.75 1 98.38 93 ILE A C 1
ATOM 735 O O . ILE A 1 93 ? 12.547 -17.25 -36.688 1 98.38 93 ILE A O 1
ATOM 739 N N . VAL A 1 94 ? 13.289 -18.125 -34.812 1 98.19 94 VAL A N 1
ATOM 740 C CA . VAL A 1 94 ? 14.625 -17.547 -34.906 1 98.19 94 VAL A CA 1
ATOM 741 C C . VAL A 1 94 ? 15.672 -18.625 -34.625 1 98.19 94 VAL A C 1
ATOM 743 O O . VAL A 1 94 ? 15.836 -19.062 -33.5 1 98.19 94 VAL A O 1
ATOM 746 N N . GLY A 1 95 ? 16.391 -19.062 -35.719 1 97.56 95 GLY A N 1
ATOM 747 C CA . GLY A 1 95 ? 17.359 -20.141 -35.562 1 97.56 95 GLY A CA 1
ATOM 748 C C . GLY A 1 95 ? 16.734 -21.469 -35.219 1 97.56 95 GLY A C 1
ATOM 749 O O . GLY A 1 95 ? 15.883 -21.969 -35.938 1 97.56 95 GLY A O 1
ATOM 750 N N . GLU A 1 96 ? 17.125 -21.938 -34.062 1 98 96 GLU A N 1
ATOM 751 C CA . GLU A 1 96 ? 16.672 -23.266 -33.656 1 98 96 GLU A CA 1
ATOM 752 C C . GLU A 1 96 ? 15.547 -23.172 -32.625 1 98 96 GLU A C 1
ATOM 754 O O . GLU A 1 96 ? 15.172 -24.172 -32.031 1 98 96 GLU A O 1
ATOM 759 N N . ARG A 1 97 ? 15.023 -21.922 -32.469 1 98.5 97 ARG A N 1
ATOM 760 C CA . ARG A 1 97 ? 14 -21.719 -31.438 1 98.5 97 ARG A CA 1
ATOM 761 C C . ARG A 1 97 ? 12.727 -21.125 -32.031 1 98.5 97 ARG A C 1
ATOM 763 O O . ARG A 1 97 ? 12.789 -20.391 -33.031 1 98.5 97 ARG A O 1
ATOM 770 N N . ALA A 1 98 ? 11.633 -21.547 -31.547 1 98.69 98 ALA A N 1
ATOM 771 C CA . ALA A 1 98 ? 10.344 -20.922 -31.859 1 98.69 98 ALA A CA 1
ATOM 772 C C . ALA A 1 98 ? 9.852 -20.078 -30.688 1 98.69 98 ALA A C 1
ATOM 774 O O . ALA A 1 98 ? 10.109 -20.391 -29.531 1 98.69 98 ALA A O 1
ATOM 775 N N . TYR A 1 99 ? 9.188 -19.031 -31.078 1 98.56 99 TYR A N 1
ATOM 776 C CA . TYR A 1 99 ? 8.711 -18.062 -30.109 1 98.56 99 TYR A CA 1
ATOM 777 C C . TYR A 1 99 ? 7.219 -17.797 -30.281 1 98.56 99 TYR A C 1
ATOM 779 O O . TYR A 1 99 ? 6.656 -18.062 -31.344 1 98.56 99 TYR A O 1
ATOM 787 N N . GLY A 1 100 ? 6.609 -17.25 -29.219 1 98.12 100 GLY A N 1
ATOM 788 C CA . GLY A 1 100 ? 5.203 -16.891 -29.172 1 98.12 100 GLY A CA 1
ATOM 789 C C . GLY A 1 100 ? 4.555 -17.156 -27.828 1 98.12 100 GLY A C 1
ATOM 790 O O . GLY A 1 100 ? 5.117 -17.875 -27 1 98.12 100 GLY A O 1
ATOM 791 N N . PRO A 1 101 ? 3.373 -16.562 -27.625 1 98 101 PRO A N 1
ATOM 792 C CA . PRO A 1 101 ? 2.719 -16.766 -26.328 1 98 101 PRO A CA 1
ATOM 793 C C . PRO A 1 101 ? 2.225 -18.188 -26.141 1 98 101 PRO A C 1
ATOM 795 O O . PRO A 1 101 ? 1.406 -18.672 -26.922 1 98 101 PRO A O 1
ATOM 798 N N . GLY A 1 102 ? 2.723 -18.828 -25.125 1 98 102 GLY A N 1
ATOM 799 C CA . GLY A 1 102 ? 2.303 -20.188 -24.797 1 98 102 GLY A CA 1
ATOM 800 C C . GLY A 1 102 ? 2.975 -21.25 -25.656 1 98 102 GLY A C 1
ATOM 801 O O . GLY A 1 102 ? 2.57 -22.406 -25.656 1 98 102 GLY A O 1
ATOM 802 N N . VAL A 1 103 ? 4.02 -20.891 -26.344 1 98.69 103 VAL A N 1
ATOM 803 C CA . VAL A 1 103 ? 4.652 -21.797 -27.297 1 98.69 103 VAL A CA 1
ATOM 804 C C . VAL A 1 103 ? 5.164 -23.031 -26.578 1 98.69 103 VAL A C 1
ATOM 806 O O . VAL A 1 103 ? 4.961 -24.156 -27.031 1 98.69 103 VAL A O 1
ATOM 809 N N . ILE A 1 104 ? 5.715 -22.859 -25.422 1 98.12 104 ILE A N 1
ATOM 810 C CA . ILE A 1 104 ? 6.285 -24 -24.703 1 98.12 104 ILE A CA 1
ATOM 811 C C . ILE A 1 104 ? 5.379 -24.375 -23.531 1 98.12 104 ILE A C 1
ATOM 813 O O . ILE A 1 104 ? 5.414 -25.516 -23.047 1 98.12 104 ILE A O 1
ATOM 817 N N . ASP A 1 105 ? 4.465 -23.531 -23.016 1 96.56 105 ASP A N 1
ATOM 818 C CA . ASP A 1 105 ? 3.6 -23.766 -21.875 1 96.56 105 ASP A CA 1
ATOM 819 C C . ASP A 1 105 ? 2.148 -23.422 -22.188 1 96.56 105 ASP A C 1
ATOM 821 O O . ASP A 1 105 ? 1.678 -22.328 -21.891 1 96.56 105 ASP A O 1
ATOM 825 N N . MET A 1 106 ? 1.405 -24.297 -22.922 1 95.94 106 MET A N 1
ATOM 826 C CA . MET A 1 106 ? 2.084 -25.516 -23.344 1 95.94 106 MET A CA 1
ATOM 827 C C . MET A 1 106 ? 1.534 -26 -24.688 1 95.94 106 MET A C 1
ATOM 829 O O . MET A 1 106 ? 1.247 -27.188 -24.844 1 95.94 106 MET A O 1
ATOM 833 N N . LYS A 1 107 ? 1.424 -25.125 -25.609 1 98.69 107 LYS A N 1
ATOM 834 C CA . LYS A 1 107 ? 0.831 -25.453 -26.906 1 98.69 107 LYS A CA 1
ATOM 835 C C . LYS A 1 107 ? 1.7 -26.438 -27.688 1 98.69 107 LYS A C 1
ATOM 837 O O . LYS A 1 107 ? 1.187 -27.266 -28.422 1 98.69 107 LYS A O 1
ATOM 842 N N . ALA A 1 108 ? 2.965 -26.375 -27.531 1 98.81 108 ALA A N 1
ATOM 843 C CA . ALA A 1 108 ? 3.848 -27.359 -28.156 1 98.81 108 ALA A CA 1
ATOM 844 C C . ALA A 1 108 ? 3.564 -28.75 -27.641 1 98.81 108 ALA A C 1
ATOM 846 O O . ALA A 1 108 ? 3.703 -29.734 -28.375 1 98.81 108 ALA A O 1
ATOM 847 N N . SER A 1 109 ? 3.191 -28.875 -26.391 1 98.81 109 SER A N 1
ATOM 848 C CA . SER A 1 109 ? 2.877 -30.172 -25.812 1 98.81 109 SER A CA 1
ATOM 849 C C . SER A 1 109 ? 1.646 -30.797 -26.453 1 98.81 109 SER A C 1
ATOM 851 O O . SER A 1 109 ? 1.548 -32 -26.578 1 98.81 109 SER A O 1
ATOM 853 N N . HIS A 1 110 ? 0.728 -29.984 -26.875 1 98.88 110 HIS A N 1
ATOM 854 C CA . HIS A 1 110 ? -0.42 -30.5 -27.625 1 98.88 110 HIS A CA 1
ATOM 855 C C . HIS A 1 110 ? 0.014 -31.141 -28.938 1 98.88 110 HIS A C 1
ATOM 857 O O . HIS A 1 110 ? -0.48 -32.219 -29.297 1 98.88 110 HIS A O 1
ATOM 863 N N . VAL A 1 111 ? 0.93 -30.484 -29.609 1 98.81 111 VAL A N 1
ATOM 864 C CA . VAL A 1 111 ? 1.444 -30.984 -30.875 1 98.81 111 VAL A CA 1
ATOM 865 C C . VAL A 1 111 ? 2.174 -32.312 -30.656 1 98.81 111 VAL A C 1
ATOM 867 O O . VAL A 1 111 ? 1.988 -33.25 -31.406 1 98.81 111 VAL A O 1
ATOM 870 N N . THR A 1 112 ? 2.971 -32.312 -29.609 1 98.62 112 THR A N 1
ATOM 871 C CA . THR A 1 112 ? 3.729 -33.5 -29.266 1 98.62 112 THR A CA 1
ATOM 872 C C . THR A 1 112 ? 2.789 -34.656 -28.938 1 98.62 112 THR A C 1
ATOM 874 O O . THR A 1 112 ? 3.006 -35.781 -29.375 1 98.62 112 THR A O 1
ATOM 877 N N . THR A 1 113 ? 1.796 -34.438 -28.172 1 98.88 113 THR A N 1
ATOM 878 C CA . THR A 1 113 ? 0.845 -35.469 -27.766 1 98.88 113 THR A CA 1
ATOM 879 C C . THR A 1 113 ? 0.106 -36.031 -28.984 1 98.88 113 THR A C 1
ATOM 881 O O . THR A 1 113 ? 0.045 -37.25 -29.172 1 98.88 113 THR A O 1
ATOM 884 N N . PHE A 1 114 ? -0.4 -35.156 -29.781 1 98.75 114 PHE A N 1
ATOM 885 C CA . PHE A 1 114 ? -1.105 -35.562 -31 1 98.75 114 PHE A CA 1
ATOM 886 C C . PHE A 1 114 ? -0.202 -36.375 -31.906 1 98.75 114 PHE A C 1
ATOM 888 O O . PHE A 1 114 ? -0.595 -37.469 -32.375 1 98.75 114 PHE A O 1
ATOM 895 N N . SER A 1 115 ? 0.993 -35.875 -32.156 1 98.69 115 SER A N 1
ATOM 896 C CA . SER A 1 115 ? 1.931 -36.531 -33.062 1 98.69 115 SER A CA 1
ATOM 897 C C . SER A 1 115 ? 2.328 -37.906 -32.562 1 98.69 115 SER A C 1
ATOM 899 O O . SER A 1 115 ? 2.555 -38.812 -33.344 1 98.69 115 SER A O 1
ATOM 901 N N . ALA A 1 116 ? 2.469 -38.062 -31.266 1 98.75 116 ALA A N 1
ATOM 902 C CA . ALA A 1 116 ? 2.809 -39.344 -30.688 1 98.75 116 ALA A CA 1
ATOM 903 C C . ALA A 1 116 ? 1.702 -40.375 -30.938 1 98.75 116 ALA A C 1
ATOM 905 O O . ALA A 1 116 ? 1.974 -41.5 -31.344 1 98.75 116 ALA A O 1
ATOM 906 N N . LEU A 1 117 ? 0.501 -39.969 -30.719 1 98.69 117 LEU A N 1
ATOM 907 C CA . LEU A 1 117 ? -0.624 -40.875 -30.922 1 98.69 117 LEU A CA 1
ATOM 908 C C . LEU A 1 117 ? -0.805 -41.219 -32.406 1 98.69 117 LEU A C 1
ATOM 910 O O . LEU A 1 117 ? -1.092 -42.344 -32.75 1 98.69 117 LEU A O 1
ATOM 914 N N . GLN A 1 118 ? -0.634 -40.188 -33.219 1 98.25 118 GLN A N 1
ATOM 915 C CA . GLN A 1 118 ? -0.687 -40.406 -34.688 1 98.25 118 GLN A CA 1
ATOM 916 C C . GLN A 1 118 ? 0.36 -41.406 -35.125 1 98.25 118 GLN A C 1
ATOM 918 O O . GLN A 1 118 ? 0.074 -42.281 -35.938 1 98.25 118 GLN A O 1
ATOM 923 N N . ALA A 1 119 ? 1.523 -41.25 -34.594 1 98.06 119 ALA A N 1
ATOM 924 C CA . ALA A 1 119 ? 2.609 -42.156 -34.938 1 98.06 119 ALA A CA 1
ATOM 925 C C . ALA A 1 119 ? 2.279 -43.594 -34.5 1 98.06 119 ALA A C 1
ATOM 927 O O . ALA A 1 119 ? 2.551 -44.562 -35.25 1 98.06 119 ALA A O 1
ATOM 928 N N . LEU A 1 120 ? 1.752 -43.781 -33.344 1 98.25 120 LEU A N 1
ATOM 929 C CA . LEU A 1 120 ? 1.367 -45.094 -32.844 1 98.25 120 LEU A CA 1
ATOM 930 C C . LEU A 1 120 ? 0.293 -45.688 -33.75 1 98.25 120 LEU A C 1
ATOM 932 O O . LEU A 1 120 ? 0.368 -46.875 -34.094 1 98.25 120 LEU A O 1
ATOM 936 N N . LEU A 1 121 ? -0.67 -44.906 -34.125 1 97.69 121 LEU A N 1
ATOM 937 C CA . LEU A 1 121 ? -1.748 -45.406 -35 1 97.69 121 LEU A CA 1
ATOM 938 C C . LEU A 1 121 ? -1.221 -45.781 -36.375 1 97.69 121 LEU A C 1
ATOM 940 O O . LEU A 1 121 ? -1.605 -46.812 -36.938 1 97.69 121 LEU A O 1
ATOM 944 N N . ASN A 1 122 ? -0.36 -44.906 -36.906 1 96.5 122 ASN A N 1
ATOM 945 C CA . ASN A 1 122 ? 0.24 -45.188 -38.188 1 96.5 122 ASN A CA 1
ATOM 946 C C . ASN A 1 122 ? 1.037 -46.5 -38.188 1 96.5 122 ASN A C 1
ATOM 948 O O . ASN A 1 122 ? 1.137 -47.188 -39.188 1 96.5 122 ASN A O 1
ATOM 952 N N . ALA A 1 123 ? 1.519 -46.844 -37.031 1 96.38 123 ALA A N 1
ATOM 953 C CA . ALA A 1 123 ? 2.295 -48.062 -36.875 1 96.38 123 ALA A CA 1
ATOM 954 C C . ALA A 1 123 ? 1.399 -49.219 -36.469 1 96.38 123 ALA A C 1
ATOM 956 O O . ALA A 1 123 ? 1.891 -50.312 -36.125 1 96.38 123 ALA A O 1
ATOM 957 N N . ASN A 1 124 ? 0.103 -49.031 -36.438 1 93.62 124 ASN A N 1
ATOM 958 C CA . ASN A 1 124 ? -0.906 -50.031 -36.094 1 93.62 124 ASN A CA 1
ATOM 959 C C . ASN A 1 124 ? -0.684 -50.562 -34.688 1 93.62 124 ASN A C 1
ATOM 961 O O . ASN A 1 124 ? -0.767 -51.781 -34.469 1 93.62 124 ASN A O 1
ATOM 965 N N . LYS A 1 125 ? -0.319 -49.688 -33.844 1 92.75 125 LYS A N 1
ATOM 966 C CA . LYS A 1 125 ? -0.129 -50.062 -32.438 1 92.75 125 LYS A CA 1
ATOM 967 C C . LYS A 1 125 ? -1.412 -49.875 -31.625 1 92.75 125 LYS A C 1
ATOM 969 O O . LYS A 1 125 ? -1.961 -48.781 -31.578 1 92.75 125 LYS A O 1
ATOM 974 N N . GLU A 1 126 ? -1.803 -50.906 -30.875 1 95.31 126 GLU A N 1
ATOM 975 C CA . GLU A 1 126 ? -2.998 -50.875 -30.047 1 95.31 126 GLU A CA 1
ATOM 976 C C . GLU A 1 126 ? -2.805 -49.906 -28.875 1 95.31 126 GLU A C 1
ATOM 978 O O . GLU A 1 126 ? -3.781 -49.438 -28.281 1 95.31 126 GLU A O 1
ATOM 983 N N . ALA A 1 127 ? -1.548 -49.594 -28.703 1 97.19 127 ALA A N 1
ATOM 984 C CA . ALA A 1 127 ? -1.186 -48.719 -27.562 1 97.19 127 ALA A CA 1
ATOM 985 C C . ALA A 1 127 ? -1.884 -47.375 -27.672 1 97.19 127 ALA A C 1
ATOM 987 O O . ALA A 1 127 ? -2.229 -46.781 -26.641 1 97.19 127 ALA A O 1
ATOM 988 N N . ALA A 1 128 ? -2.117 -46.906 -28.875 1 97.38 128 ALA A N 1
ATOM 989 C CA . ALA A 1 128 ? -2.777 -45.625 -29.078 1 97.38 128 ALA A CA 1
ATOM 990 C C . ALA A 1 128 ? -4.203 -45.656 -28.531 1 97.38 128 ALA A C 1
ATOM 992 O O . ALA A 1 128 ? -4.73 -44.594 -28.109 1 97.38 128 ALA A O 1
ATOM 993 N N . LYS A 1 129 ? -4.777 -46.812 -28.484 1 97.81 129 LYS A N 1
ATOM 994 C CA . LYS A 1 129 ? -6.156 -46.969 -28.031 1 97.81 129 LYS A CA 1
ATOM 995 C C . LYS A 1 129 ? -6.219 -47.188 -26.516 1 97.81 129 LYS A C 1
ATOM 997 O O . LYS A 1 129 ? -7.309 -47.25 -25.938 1 97.81 129 LYS A O 1
ATOM 1002 N N . ASN A 1 130 ? -5.098 -47.219 -25.859 1 98.31 130 ASN A N 1
ATOM 1003 C CA . ASN A 1 130 ? -5.008 -47.406 -24.422 1 98.31 130 ASN A CA 1
ATOM 1004 C C . ASN A 1 130 ? -4.742 -46.062 -23.719 1 98.31 130 ASN A C 1
ATOM 1006 O O . ASN A 1 130 ? -4.152 -46.031 -22.641 1 98.31 130 ASN A O 1
ATOM 1010 N N . VAL A 1 131 ? -5.078 -45 -24.375 1 98.56 131 VAL A N 1
ATOM 1011 C CA . VAL A 1 131 ? -4.793 -43.656 -23.859 1 98.56 131 VAL A CA 1
ATOM 1012 C C . VAL A 1 131 ? -6.07 -42.844 -23.844 1 98.56 131 VAL A C 1
ATOM 1014 O O . VAL A 1 131 ? -6.863 -42.875 -24.781 1 98.56 131 VAL A O 1
ATOM 1017 N N . VAL A 1 132 ? -6.383 -42.188 -22.75 1 98.69 132 VAL A N 1
ATOM 1018 C CA . VAL A 1 132 ? -7.32 -41.062 -22.703 1 98.69 132 VAL A CA 1
ATOM 1019 C C . VAL A 1 132 ? -6.551 -39.75 -22.578 1 98.69 132 VAL A C 1
ATOM 1021 O O . VAL A 1 132 ? -5.621 -39.625 -21.766 1 98.69 132 VAL A O 1
ATOM 1024 N N . VAL A 1 133 ? -6.824 -38.781 -23.453 1 98.88 133 VAL A N 1
ATOM 1025 C CA . VAL A 1 133 ? -6.227 -37.438 -23.391 1 98.88 133 VAL A CA 1
ATOM 1026 C C . VAL A 1 133 ? -7.211 -36.469 -22.75 1 98.88 133 VAL A C 1
ATOM 1028 O O . VAL A 1 133 ? -8.344 -36.312 -23.219 1 98.88 133 VAL A O 1
ATOM 1031 N N . LEU A 1 134 ? -6.816 -35.844 -21.672 1 98.94 134 LEU A N 1
ATOM 1032 C CA . LEU A 1 134 ? -7.613 -34.812 -21.031 1 98.94 134 LEU A CA 1
ATOM 1033 C C . LEU A 1 134 ? -7.02 -33.406 -21.281 1 98.94 134 LEU A C 1
ATOM 1035 O O . LEU A 1 134 ? -5.887 -33.125 -20.875 1 98.94 134 LEU A O 1
ATOM 1039 N N . LEU A 1 135 ? -7.738 -32.594 -21.984 1 98.94 135 LEU A N 1
ATOM 1040 C CA . LEU A 1 135 ? -7.383 -31.188 -22.203 1 98.94 135 LEU A CA 1
ATOM 1041 C C . LEU A 1 135 ? -8.102 -30.281 -21.219 1 98.94 135 LEU A C 1
ATOM 1043 O O . LEU A 1 135 ? -9.336 -30.25 -21.172 1 98.94 135 LEU A O 1
ATOM 1047 N N . THR A 1 136 ? -7.309 -29.562 -20.375 1 98.81 136 THR A N 1
ATOM 1048 C CA . THR A 1 136 ? -7.906 -28.703 -19.359 1 98.81 136 THR A CA 1
ATOM 1049 C C . THR A 1 136 ? -7.762 -27.234 -19.734 1 98.81 136 THR A C 1
ATOM 1051 O O . THR A 1 136 ? -6.984 -26.891 -20.625 1 98.81 136 THR A O 1
ATOM 1054 N N . SER A 1 137 ? -8.562 -26.344 -19.016 1 98.69 137 SER A N 1
ATOM 1055 C CA . SER A 1 137 ? -8.672 -24.984 -19.516 1 98.69 137 SER A CA 1
ATOM 1056 C C . SER A 1 137 ? -8.305 -23.969 -18.453 1 98.69 137 SER A C 1
ATOM 1058 O O . SER A 1 137 ? -8.398 -22.75 -18.672 1 98.69 137 SER A O 1
ATOM 1060 N N . ASP A 1 138 ? -7.891 -24.406 -17.219 1 96.94 138 ASP A N 1
ATOM 1061 C CA . ASP A 1 138 ? -7.727 -23.438 -16.156 1 96.94 138 ASP A CA 1
ATOM 1062 C C . ASP A 1 138 ? -6.555 -23.797 -15.242 1 96.94 138 ASP A C 1
ATOM 1064 O O . ASP A 1 138 ? -6.578 -23.516 -14.039 1 96.94 138 ASP A O 1
ATOM 1068 N N . GLU A 1 139 ? -5.508 -24.391 -15.758 1 96.19 139 GLU A N 1
ATOM 1069 C CA . GLU A 1 139 ? -4.32 -24.797 -15.016 1 96.19 139 GLU A CA 1
ATOM 1070 C C . GLU A 1 139 ? -3.557 -23.578 -14.492 1 96.19 139 GLU A C 1
ATOM 1072 O O . GLU A 1 139 ? -3.096 -23.578 -13.352 1 96.19 139 GLU A O 1
ATOM 1077 N N . GLU A 1 140 ? -3.496 -22.531 -15.219 1 93.19 140 GLU A N 1
ATOM 1078 C CA . GLU A 1 140 ? -2.666 -21.359 -14.922 1 93.19 140 GLU A CA 1
ATOM 1079 C C . GLU A 1 140 ? -3.219 -20.578 -13.727 1 93.19 140 GLU A C 1
ATOM 1081 O O . GLU A 1 140 ? -2.531 -19.734 -13.164 1 93.19 140 GLU A O 1
ATOM 1086 N N . ILE A 1 141 ? -4.449 -20.984 -13.398 1 88.5 141 ILE A N 1
ATOM 1087 C CA . ILE A 1 141 ? -5.055 -20.281 -12.273 1 88.5 141 ILE A CA 1
ATOM 1088 C C . ILE A 1 141 ? -5.434 -21.281 -11.18 1 88.5 141 ILE A C 1
ATOM 1090 O O . ILE A 1 141 ? -6.316 -21.016 -10.359 1 88.5 141 ILE A O 1
ATOM 1094 N N . GLY A 1 142 ? -4.891 -22.516 -11.305 1 90.62 142 GLY A N 1
ATOM 1095 C CA . GLY A 1 142 ? -5.012 -23.453 -10.195 1 90.62 142 GLY A CA 1
ATOM 1096 C C . GLY A 1 142 ? -6.055 -24.531 -10.438 1 90.62 142 GLY A C 1
ATOM 1097 O O . GLY A 1 142 ? -6.398 -25.281 -9.523 1 90.62 142 GLY A O 1
ATOM 1098 N N . ALA A 1 143 ? -6.691 -24.531 -11.594 1 95.81 143 ALA A N 1
ATOM 1099 C CA . ALA A 1 143 ? -7.629 -25.562 -12.023 1 95.81 143 ALA A CA 1
ATOM 1100 C C . ALA A 1 143 ? -8.883 -25.562 -11.148 1 95.81 143 ALA A C 1
ATOM 1102 O O . ALA A 1 143 ? -9.289 -26.609 -10.648 1 95.81 143 ALA A O 1
ATOM 1103 N N . PRO A 1 144 ? -9.5 -24.453 -10.969 1 93.25 144 PRO A N 1
ATOM 1104 C CA . PRO A 1 144 ? -10.688 -24.406 -10.117 1 93.25 144 PRO A CA 1
ATOM 1105 C C . PRO A 1 144 ? -11.82 -25.297 -10.641 1 93.25 144 PRO A C 1
ATOM 1107 O O . PRO A 1 144 ? -12.602 -25.844 -9.844 1 93.25 144 PRO A O 1
ATOM 1110 N N . SER A 1 145 ? -11.914 -25.438 -11.969 1 96.44 145 SER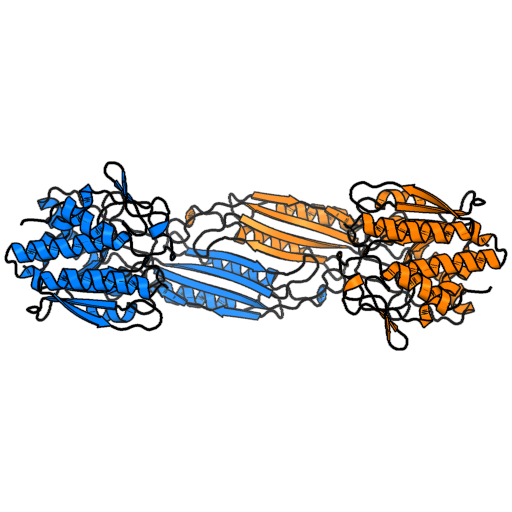 A N 1
ATOM 1111 C CA . SER A 1 145 ? -13 -26.234 -12.523 1 96.44 145 SER A CA 1
ATOM 1112 C C . SER A 1 145 ? -12.492 -27.594 -13.016 1 96.44 145 SER A C 1
ATOM 1114 O O . SER A 1 145 ? -13.25 -28.562 -13.07 1 96.44 145 SER A O 1
ATOM 1116 N N . ALA A 1 146 ? -11.266 -27.703 -13.312 1 97.69 146 ALA A N 1
ATOM 1117 C CA . ALA A 1 146 ? -10.734 -28.906 -13.961 1 97.69 146 ALA A CA 1
ATOM 1118 C C . ALA A 1 146 ? -10.375 -29.969 -12.922 1 97.69 146 ALA A C 1
ATOM 1120 O O . ALA A 1 146 ? -10.289 -31.156 -13.25 1 97.69 146 ALA A O 1
ATOM 1121 N N . ARG A 1 147 ? -10.07 -29.594 -11.672 1 97.06 147 ARG A N 1
ATOM 1122 C CA . ARG A 1 147 ? -9.508 -30.5 -10.68 1 97.06 147 ARG A CA 1
ATOM 1123 C C . ARG A 1 147 ? -10.344 -31.766 -10.555 1 97.06 147 ARG A C 1
ATOM 1125 O O . ARG A 1 147 ? -9.812 -32.875 -10.648 1 97.06 147 ARG A O 1
ATOM 1132 N N . LYS A 1 148 ? -11.648 -31.625 -10.406 1 97.31 148 LYS A N 1
ATOM 1133 C CA . LYS A 1 148 ? -12.523 -32.781 -10.203 1 97.31 148 LYS A CA 1
ATOM 1134 C C . LYS A 1 148 ? -12.453 -33.719 -11.391 1 97.31 148 LYS A C 1
ATOM 1136 O O . LYS A 1 148 ? -12.445 -34.938 -11.211 1 97.31 148 LYS A O 1
ATOM 1141 N N . LEU A 1 149 ? -12.453 -33.156 -12.516 1 98.44 149 LEU A N 1
ATOM 1142 C CA . LEU A 1 149 ? -12.406 -33.969 -13.727 1 98.44 149 LEU A CA 1
ATOM 1143 C C . LEU A 1 149 ? -11.062 -34.688 -13.844 1 98.44 149 LEU A C 1
ATOM 1145 O O . LEU A 1 149 ? -11.008 -35.844 -14.242 1 98.44 149 LEU A O 1
ATOM 1149 N N . ILE A 1 150 ? -9.969 -34 -13.531 1 98.62 150 ILE A N 1
ATOM 1150 C CA . ILE A 1 150 ? -8.633 -34.594 -13.57 1 98.62 150 ILE A CA 1
ATOM 1151 C C . ILE A 1 150 ? -8.562 -35.781 -12.625 1 98.62 150 ILE A C 1
ATOM 1153 O O . ILE A 1 150 ? -8.102 -36.875 -13.016 1 98.62 150 ILE A O 1
ATOM 1157 N N . GLU A 1 151 ? -9.023 -35.594 -11.438 1 98.12 151 GLU A N 1
ATOM 1158 C CA . GLU A 1 151 ? -9.031 -36.656 -10.438 1 98.12 151 GLU A CA 1
ATOM 1159 C C . GLU A 1 151 ? -9.891 -37.812 -10.883 1 98.12 151 GLU A C 1
ATOM 1161 O O . GLU A 1 151 ? -9.5 -39 -10.734 1 98.12 151 GLU A O 1
ATOM 1166 N N . ALA A 1 152 ? -11.039 -37.531 -11.453 1 98.12 152 ALA A N 1
ATOM 1167 C CA . ALA A 1 152 ? -11.953 -38.562 -11.922 1 98.12 152 ALA A CA 1
ATOM 1168 C C . ALA A 1 152 ? -11.336 -39.375 -13.062 1 98.12 152 ALA A C 1
ATOM 1170 O O . ALA A 1 152 ? -11.414 -40.594 -13.086 1 98.12 152 ALA A O 1
ATOM 1171 N N . GLN A 1 153 ? -10.727 -38.688 -14.008 1 98 153 GLN A N 1
ATOM 1172 C CA . GLN A 1 153 ? -10.133 -39.375 -15.164 1 98 153 GLN A CA 1
ATOM 1173 C C . GLN A 1 153 ? -8.883 -40.156 -14.773 1 98 153 GLN A C 1
ATOM 1175 O O . GLN A 1 153 ? -8.555 -41.156 -15.406 1 98 153 GLN A O 1
ATOM 1180 N N . GLY A 1 154 ? -8.211 -39.656 -13.758 1 98 154 GLY A N 1
ATOM 1181 C CA . GLY A 1 154 ? -6.984 -40.312 -13.32 1 98 154 GLY A CA 1
ATOM 1182 C C . GLY A 1 154 ? -7.23 -41.562 -12.492 1 98 154 GLY A C 1
ATOM 1183 O O . GLY A 1 154 ? -6.352 -42.406 -12.375 1 98 154 GLY A O 1
ATOM 1184 N N . ALA A 1 155 ? -8.414 -41.656 -11.898 1 96.81 155 ALA A N 1
ATOM 1185 C CA . ALA A 1 155 ? -8.727 -42.75 -10.984 1 96.81 155 ALA A CA 1
ATOM 1186 C C . ALA A 1 155 ? -8.562 -44.094 -11.68 1 96.81 155 ALA A C 1
ATOM 1188 O O . ALA A 1 155 ? -9.133 -44.344 -12.75 1 96.81 155 ALA A O 1
ATOM 1189 N N . GLY A 1 156 ? -7.746 -44.938 -11.117 1 95.69 156 GLY A N 1
ATOM 1190 C CA . GLY A 1 156 ? -7.598 -46.281 -11.594 1 95.69 156 GLY A CA 1
ATOM 1191 C C . GLY A 1 156 ? -6.598 -46.438 -12.727 1 95.69 156 GLY A C 1
ATOM 1192 O O . GLY A 1 156 ? -6.312 -47.531 -13.188 1 95.69 156 GLY A O 1
ATOM 1193 N N . LYS A 1 157 ? -6.027 -45.375 -13.18 1 98 157 LYS A N 1
ATOM 1194 C CA . LYS A 1 157 ? -5.074 -45.406 -14.289 1 98 157 LYS A CA 1
ATOM 1195 C C . LYS A 1 157 ? -3.738 -46 -13.836 1 98 157 LYS A C 1
ATOM 1197 O O . LYS A 1 157 ? -3.326 -45.812 -12.688 1 98 157 LYS A O 1
ATOM 1202 N N . LYS A 1 158 ? -3.117 -46.625 -14.758 1 97.5 158 LYS A N 1
ATOM 1203 C CA . LYS A 1 158 ? -1.783 -47.188 -14.531 1 97.5 158 LYS A CA 1
ATOM 1204 C C . LYS A 1 158 ? -0.725 -46.062 -14.555 1 97.5 158 LYS A C 1
ATOM 1206 O O . LYS A 1 158 ? 0.329 -46.219 -13.93 1 97.5 158 LYS A O 1
ATOM 1211 N N . ALA A 1 159 ? -0.992 -45.094 -15.281 1 98.62 159 ALA A N 1
ATOM 1212 C CA . ALA A 1 159 ? -0.04 -44 -15.43 1 98.62 159 ALA A CA 1
ATOM 1213 C C . ALA A 1 159 ? -0.747 -42.719 -15.859 1 98.62 159 ALA A C 1
ATOM 1215 O O . ALA A 1 159 ? -1.665 -42.75 -16.672 1 98.62 159 ALA A O 1
ATOM 1216 N N . VAL A 1 160 ? -0.358 -41.656 -15.25 1 98.81 160 VAL A N 1
ATOM 1217 C CA . VAL A 1 160 ? -0.75 -40.312 -15.672 1 98.81 160 VAL A CA 1
ATOM 1218 C C . VAL A 1 160 ? 0.477 -39.562 -16.172 1 98.81 160 VAL A C 1
ATOM 1220 O O . VAL A 1 160 ? 1.446 -39.375 -15.422 1 98.81 160 VAL A O 1
ATOM 1223 N N . LEU A 1 161 ? 0.462 -39.156 -17.391 1 98.88 161 LEU A N 1
ATOM 1224 C CA . LEU A 1 161 ? 1.53 -38.406 -18.031 1 98.88 161 LEU A CA 1
ATOM 1225 C C . LEU A 1 161 ? 1.097 -36.938 -18.266 1 98.88 161 LEU A C 1
ATOM 1227 O O . LEU A 1 161 ? 0.254 -36.688 -19.125 1 98.88 161 LEU A O 1
ATOM 1231 N N . VAL A 1 162 ? 1.65 -36.031 -17.453 1 98.88 162 VAL A N 1
ATOM 1232 C CA . VAL A 1 162 ? 1.286 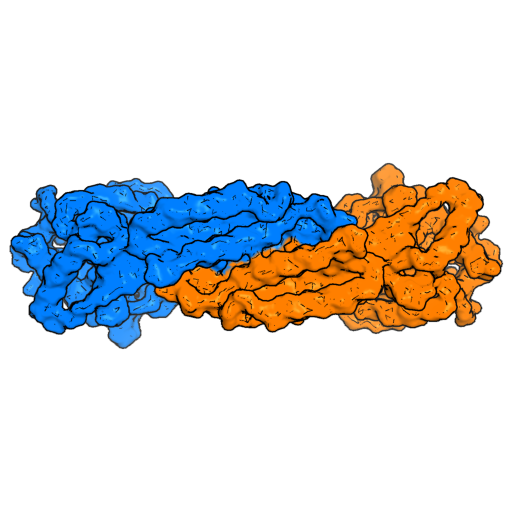-34.625 -17.594 1 98.88 162 VAL A CA 1
ATOM 1233 C C . VAL A 1 162 ? 2.271 -33.938 -18.516 1 98.88 162 VAL A C 1
ATOM 1235 O O . VAL A 1 162 ? 3.486 -34.062 -18.359 1 98.88 162 VAL A O 1
ATOM 1238 N N . MET A 1 163 ? 1.773 -33.125 -19.375 1 98.75 163 MET A N 1
ATOM 1239 C CA . MET A 1 163 ? 2.547 -32.688 -20.531 1 98.75 163 MET A CA 1
ATOM 1240 C C . MET A 1 163 ? 3.1 -31.266 -20.297 1 98.75 163 MET A C 1
ATOM 1242 O O . MET A 1 163 ? 3.273 -30.5 -21.25 1 98.75 163 MET A O 1
ATOM 1246 N N . GLU A 1 164 ? 3.246 -30.891 -19.031 1 98.19 164 GLU A N 1
ATOM 1247 C CA . GLU A 1 164 ? 4.039 -29.688 -18.844 1 98.19 164 GLU A CA 1
ATOM 1248 C C . GLU A 1 164 ? 5.367 -29.766 -19.594 1 98.19 164 GLU A C 1
ATOM 1250 O O . GLU A 1 164 ? 5.902 -30.859 -19.781 1 98.19 164 GLU A O 1
ATOM 1255 N N . PRO A 1 165 ? 5.906 -28.578 -20.016 1 97.75 165 PRO A N 1
ATOM 1256 C CA . PRO A 1 165 ? 7.227 -28.656 -20.641 1 97.75 165 PRO A CA 1
ATOM 1257 C C . PRO A 1 165 ? 8.281 -29.281 -19.734 1 97.75 165 PRO A C 1
ATOM 1259 O O . PRO A 1 165 ? 8.211 -29.125 -18.516 1 97.75 165 PRO A O 1
ATOM 1262 N N . ALA A 1 166 ? 9.156 -30.047 -20.375 1 97.12 166 ALA A N 1
ATOM 1263 C CA . ALA A 1 166 ? 10.344 -30.453 -19.625 1 97.12 166 ALA A CA 1
ATOM 1264 C C . ALA A 1 166 ? 11.125 -29.25 -19.125 1 97.12 166 ALA A C 1
ATOM 1266 O O . ALA A 1 166 ? 10.914 -28.125 -19.594 1 97.12 166 ALA A O 1
ATOM 1267 N N . ARG A 1 167 ? 11.953 -29.484 -18.141 1 95.38 167 ARG A N 1
ATOM 1268 C CA . ARG A 1 167 ? 12.844 -28.406 -17.703 1 95.38 167 ARG A CA 1
ATOM 1269 C C . ARG A 1 167 ? 13.844 -28.062 -18.797 1 95.38 167 ARG A C 1
ATOM 1271 O O . ARG A 1 167 ? 13.977 -28.781 -19.781 1 95.38 167 ARG A O 1
ATOM 1278 N N . LYS A 1 168 ? 14.586 -27 -18.625 1 94.38 168 LYS A N 1
ATOM 1279 C CA . LYS A 1 168 ? 15.5 -26.5 -19.641 1 94.38 168 LYS A CA 1
ATOM 1280 C C . LYS A 1 168 ? 16.531 -27.562 -20.016 1 94.38 168 LYS A C 1
ATOM 1282 O O . LYS A 1 168 ? 17 -27.609 -21.156 1 94.38 168 LYS A O 1
ATOM 1287 N N . ASP A 1 169 ? 16.844 -28.422 -19.094 1 95.19 169 ASP A N 1
ATOM 1288 C CA . ASP A 1 169 ? 17.844 -29.453 -19.344 1 95.19 169 ASP A CA 1
ATOM 1289 C C . ASP A 1 169 ? 17.203 -30.75 -19.797 1 95.19 169 ASP A C 1
ATOM 1291 O O . ASP A 1 169 ? 17.859 -31.781 -19.875 1 95.19 169 ASP A O 1
ATOM 1295 N N . GLY A 1 170 ? 15.875 -30.688 -19.969 1 96.5 170 GLY A N 1
ATOM 1296 C CA . GLY A 1 170 ? 15.156 -31.859 -20.453 1 96.5 170 GLY A CA 1
ATOM 1297 C C . GLY A 1 170 ? 14.633 -32.75 -19.344 1 96.5 170 GLY A C 1
ATOM 1298 O O . GLY A 1 170 ? 13.938 -33.719 -19.609 1 96.5 170 GLY A O 1
ATOM 1299 N N . SER A 1 171 ? 14.836 -32.406 -18.109 1 97.75 171 SER A N 1
ATOM 1300 C CA . SER A 1 171 ? 14.445 -33.219 -16.984 1 97.75 171 SER A CA 1
ATOM 1301 C C . SER A 1 171 ? 12.93 -33.312 -16.859 1 97.75 171 SER A C 1
ATOM 1303 O O . SER A 1 171 ? 12.219 -32.344 -17.125 1 97.75 171 SER A O 1
ATOM 1305 N N . LEU A 1 172 ? 12.453 -34.469 -16.438 1 98.25 172 LEU A N 1
ATOM 1306 C CA . LEU A 1 172 ? 11.07 -34.625 -15.984 1 98.25 172 LEU A CA 1
ATOM 1307 C C . LEU A 1 172 ? 10.891 -34.031 -14.578 1 98.25 172 LEU A C 1
ATOM 1309 O O . LEU A 1 172 ? 11.875 -33.781 -13.883 1 98.25 172 LEU A O 1
ATOM 1313 N N . VAL A 1 173 ? 9.727 -33.812 -14.211 1 97.94 173 VAL A N 1
ATOM 1314 C CA . VAL A 1 173 ? 9.422 -33.312 -12.875 1 97.94 173 VAL A CA 1
ATOM 1315 C C . VAL A 1 173 ? 8.742 -34.406 -12.055 1 97.94 173 VAL A C 1
ATOM 1317 O O . VAL A 1 173 ? 7.68 -34.906 -12.438 1 97.94 173 VAL A O 1
ATOM 1320 N N . THR A 1 174 ? 9.352 -34.75 -10.977 1 97.69 174 THR A N 1
ATOM 1321 C CA . THR A 1 174 ? 8.836 -35.875 -10.18 1 97.69 174 THR A CA 1
ATOM 1322 C C . THR A 1 174 ? 8.305 -35.375 -8.836 1 97.69 174 THR A C 1
ATOM 1324 O O . THR A 1 174 ? 7.73 -36.125 -8.062 1 97.69 174 THR A O 1
ATOM 1327 N N . SER A 1 175 ? 8.523 -34.125 -8.625 1 96.62 175 SER A N 1
ATOM 1328 C CA . SER A 1 175 ? 8.008 -33.531 -7.402 1 96.62 175 SER A CA 1
ATOM 1329 C C . SER A 1 175 ? 7.691 -32.062 -7.598 1 96.62 175 SER A C 1
ATOM 1331 O O . SER A 1 175 ? 8.445 -31.328 -8.25 1 96.62 175 SER A O 1
ATOM 1333 N N . ARG A 1 176 ? 6.594 -31.625 -7.098 1 96.38 176 ARG A N 1
ATOM 1334 C CA . ARG A 1 176 ? 6.148 -30.234 -7.078 1 96.38 176 ARG A CA 1
ATOM 1335 C C . ARG A 1 176 ? 5.633 -29.844 -5.695 1 96.38 176 ARG A C 1
ATOM 1337 O O . ARG A 1 176 ? 4.988 -30.641 -5.02 1 96.38 176 ARG A O 1
ATOM 1344 N N . ARG A 1 177 ? 5.859 -28.609 -5.34 1 95.31 177 ARG A N 1
ATOM 1345 C CA . ARG A 1 177 ? 5.324 -28.109 -4.078 1 95.31 177 ARG A CA 1
ATOM 1346 C C . ARG A 1 177 ? 3.842 -27.766 -4.207 1 95.31 177 ARG A C 1
ATOM 1348 O O . ARG A 1 177 ? 3.359 -27.484 -5.305 1 95.31 177 ARG A O 1
ATOM 1355 N N . GLY A 1 178 ? 3.141 -27.984 -3.053 1 95.44 178 GLY A N 1
ATOM 1356 C CA . GLY A 1 178 ? 1.768 -27.516 -2.941 1 95.44 178 GLY A CA 1
ATOM 1357 C C . GLY A 1 178 ? 1.651 -26.172 -2.254 1 95.44 178 GLY A C 1
ATOM 1358 O O . GLY A 1 178 ? 2.654 -25.484 -2.043 1 95.44 178 GLY A O 1
ATOM 1359 N N . GLY A 1 179 ? 0.387 -25.812 -2.021 1 94.38 179 GLY A N 1
ATOM 1360 C CA . GLY A 1 179 ? 0.236 -24.547 -1.313 1 94.38 179 GLY A CA 1
ATOM 1361 C C . GLY A 1 179 ? -1.136 -23.922 -1.493 1 94.38 179 GLY A C 1
ATOM 1362 O O . GLY A 1 179 ? -2.115 -24.625 -1.745 1 94.38 179 GLY A O 1
ATOM 1363 N N . GLY A 1 180 ? -1.161 -22.672 -1.212 1 94.31 180 GLY A N 1
ATOM 1364 C CA . GLY A 1 180 ? -2.369 -21.875 -1.24 1 94.31 180 GLY A CA 1
ATOM 1365 C C . GLY A 1 180 ? -2.111 -20.406 -0.958 1 94.31 180 GLY A C 1
ATOM 1366 O O . GLY A 1 180 ? -0.958 -19.969 -0.888 1 94.31 180 GLY A O 1
ATOM 1367 N N . ARG A 1 181 ? -3.213 -19.688 -0.917 1 96.25 181 ARG A N 1
ATOM 1368 C CA . ARG A 1 181 ? -3.125 -18.25 -0.702 1 96.25 181 ARG A CA 1
ATOM 1369 C C . ARG A 1 181 ? -4.168 -17.781 0.308 1 96.25 181 ARG A C 1
ATOM 1371 O O . ARG A 1 181 ? -5.258 -18.344 0.39 1 96.25 181 ARG A O 1
ATOM 1378 N N . TYR A 1 182 ? -3.773 -16.797 1.053 1 97.56 182 TYR A N 1
ATOM 1379 C CA . TYR A 1 182 ? -4.684 -16.141 1.988 1 97.56 182 TYR A CA 1
ATOM 1380 C C . TYR A 1 182 ? -4.664 -14.625 1.806 1 97.56 182 TYR A C 1
ATOM 1382 O O . TYR A 1 182 ? -3.656 -14.062 1.377 1 97.56 182 TYR A O 1
ATOM 1390 N N . THR A 1 183 ? -5.742 -14.039 2.057 1 98.25 183 THR A N 1
ATOM 1391 C CA . THR A 1 183 ? -5.867 -12.594 2.188 1 98.25 183 THR A CA 1
ATOM 1392 C C . THR A 1 183 ? -6.289 -12.211 3.604 1 98.25 183 THR A C 1
ATOM 1394 O O . THR A 1 183 ? -7.277 -12.734 4.125 1 98.25 183 THR A O 1
ATOM 1397 N N . LEU A 1 184 ? -5.535 -11.352 4.168 1 98.44 184 LEU A N 1
ATOM 1398 C CA . LEU A 1 184 ? -5.852 -10.781 5.477 1 98.44 184 LEU A CA 1
ATOM 1399 C C . LEU A 1 184 ? -6.375 -9.359 5.336 1 98.44 184 LEU A C 1
ATOM 1401 O O . LEU A 1 184 ? -5.711 -8.5 4.75 1 98.44 184 LEU A O 1
ATOM 1405 N N . LYS A 1 185 ? -7.543 -9.148 5.805 1 98.69 185 LYS A N 1
ATOM 1406 C CA . LYS A 1 185 ? -8.117 -7.805 5.895 1 98.69 185 LYS A CA 1
ATOM 1407 C C . LYS A 1 185 ? -8.258 -7.363 7.348 1 98.69 185 LYS A C 1
ATOM 1409 O O . LYS A 1 185 ? -8.93 -8.023 8.141 1 98.69 185 LYS A O 1
ATOM 1414 N N . VAL A 1 186 ? -7.645 -6.316 7.652 1 98.81 186 VAL A N 1
ATOM 1415 C CA . VAL A 1 186 ? -7.656 -5.82 9.023 1 98.81 186 VAL A CA 1
ATOM 1416 C C . VAL A 1 186 ? -8.469 -4.531 9.102 1 98.81 186 VAL A C 1
ATOM 1418 O O . VAL A 1 186 ? -8.273 -3.619 8.297 1 98.81 186 VAL A O 1
ATOM 1421 N N . THR A 1 187 ? -9.352 -4.496 10.039 1 98.5 187 THR A N 1
ATOM 1422 C CA . THR A 1 187 ? -10.133 -3.301 10.32 1 98.5 187 THR A CA 1
ATOM 1423 C C . THR A 1 187 ? -9.773 -2.729 11.688 1 98.5 187 THR A C 1
ATOM 1425 O O . THR A 1 187 ? -9.781 -3.451 12.688 1 98.5 187 THR A O 1
ATOM 1428 N N . GLY A 1 188 ? -9.398 -1.526 11.703 1 98.25 188 GLY A N 1
ATOM 1429 C CA . GLY A 1 188 ? -9.156 -0.776 12.922 1 98.25 188 GLY A CA 1
ATOM 1430 C C . GLY A 1 188 ? -10.117 0.378 13.125 1 98.25 188 GLY A C 1
ATOM 1431 O O . GLY A 1 188 ? -11.312 0.249 12.844 1 98.25 188 GLY A O 1
ATOM 1432 N N . LYS A 1 189 ? -9.602 1.436 13.781 1 96.62 189 LYS A N 1
ATOM 1433 C CA . LYS A 1 189 ? -10.367 2.65 14.023 1 96.62 189 LYS A CA 1
ATOM 1434 C C . LYS A 1 189 ? -9.555 3.896 13.688 1 96.62 189 LYS A C 1
ATOM 1436 O O . LYS A 1 189 ? -8.477 4.105 14.242 1 96.62 189 LYS A O 1
ATOM 1441 N N . ALA A 1 190 ? -10.133 4.691 12.758 1 94.19 190 ALA A N 1
ATOM 1442 C CA . ALA A 1 190 ? -9.445 5.91 12.344 1 94.19 190 ALA A CA 1
ATOM 1443 C C . ALA A 1 190 ? -9.461 6.957 13.453 1 94.19 190 ALA A C 1
ATOM 1445 O O . ALA A 1 190 ? -10.398 7 14.258 1 94.19 190 ALA A O 1
ATOM 1446 N N . ALA A 1 191 ? -8.445 7.699 13.578 1 91.56 191 ALA A N 1
ATOM 1447 C CA . ALA A 1 191 ? -8.32 8.883 14.422 1 91.56 191 ALA A CA 1
ATOM 1448 C C . ALA A 1 191 ? -7.238 9.82 13.891 1 91.56 191 ALA A C 1
ATOM 1450 O O . ALA A 1 191 ? -6.305 9.383 13.219 1 91.56 191 ALA A O 1
ATOM 1451 N N . HIS A 1 192 ? -7.465 11.133 14.078 1 87.56 192 HIS A N 1
ATOM 1452 C CA . HIS A 1 192 ? -6.402 12.078 13.758 1 87.56 192 HIS A CA 1
ATOM 1453 C C . HIS A 1 192 ? -5.18 11.852 14.633 1 87.56 192 HIS A C 1
ATOM 1455 O O . HIS A 1 192 ? -5.27 11.922 15.867 1 87.56 192 HIS A O 1
ATOM 1461 N N . SER A 1 193 ? -4.039 11.633 14.031 1 89.06 193 SER A N 1
ATOM 1462 C CA . SER A 1 193 ? -2.857 11.219 14.789 1 89.06 193 SER A CA 1
ATOM 1463 C C . SER A 1 193 ? -2.312 12.367 15.633 1 89.06 193 SER A C 1
ATOM 1465 O O . SER A 1 193 ? -1.603 12.141 16.609 1 89.06 193 SER A O 1
ATOM 1467 N N . GLY A 1 194 ? -2.625 13.547 15.297 1 86.31 194 GLY A N 1
ATOM 1468 C CA . GLY A 1 194 ? -2.168 14.703 16.062 1 86.31 194 GLY A CA 1
ATOM 1469 C C . GLY A 1 194 ? -3.17 15.172 17.094 1 86.31 194 GLY A C 1
ATOM 1470 O O . GLY A 1 194 ? -2.803 15.836 18.062 1 86.31 194 GLY A O 1
ATOM 1471 N N . ILE A 1 195 ? -4.418 14.867 16.984 1 83.38 195 ILE A N 1
ATOM 1472 C CA . ILE A 1 195 ? -5.473 15.422 17.828 1 83.38 195 ILE A CA 1
ATOM 1473 C C . ILE A 1 195 ? -5.883 14.391 18.875 1 83.38 195 ILE A C 1
ATOM 1475 O O . ILE A 1 195 ? -5.852 14.68 20.078 1 83.38 195 ILE A O 1
ATOM 1479 N N . GLU A 1 196 ? -6.223 13.203 18.406 1 87.44 196 GLU A N 1
ATOM 1480 C CA . GLU A 1 196 ? -6.695 12.18 19.344 1 87.44 196 GLU A CA 1
ATOM 1481 C C . GLU A 1 196 ? -6.191 10.797 18.953 1 87.44 196 GLU A C 1
ATOM 1483 O O . GLU A 1 196 ? -6.98 9.875 18.766 1 87.44 196 GLU A O 1
ATOM 1488 N N . PRO A 1 197 ? -4.906 10.633 18.906 1 89.94 197 PRO A N 1
ATOM 1489 C CA . PRO A 1 197 ? -4.363 9.344 18.469 1 89.94 197 PRO A CA 1
ATOM 1490 C C . PRO A 1 197 ? -4.812 8.18 19.344 1 89.94 197 PRO A C 1
ATOM 1492 O O . PRO A 1 197 ? -4.934 7.051 18.875 1 89.94 197 PRO A O 1
ATOM 1495 N N . GLU A 1 198 ? -5.105 8.453 20.594 1 90.75 198 GLU A N 1
ATOM 1496 C CA . GLU A 1 198 ? -5.465 7.418 21.547 1 90.75 198 GLU A CA 1
ATOM 1497 C C . GLU A 1 198 ? -6.824 6.809 21.219 1 90.75 198 GLU A C 1
ATOM 1499 O O . GLU A 1 198 ? -7.156 5.719 21.703 1 90.75 198 GLU A O 1
ATOM 1504 N N . LYS A 1 199 ? -7.535 7.453 20.406 1 92.81 199 LYS A N 1
ATOM 1505 C CA . LYS A 1 199 ? -8.852 6.945 20.031 1 92.81 199 LYS A CA 1
ATOM 1506 C C . LYS A 1 199 ? -8.758 6.031 18.812 1 92.81 199 LYS A C 1
ATOM 1508 O O . LYS A 1 199 ? -9.727 5.359 18.453 1 92.81 199 LYS A O 1
ATOM 1513 N N . GLY A 1 200 ? -7.625 6.066 18.188 1 95.31 200 GLY A N 1
ATOM 1514 C CA . GLY A 1 200 ? -7.445 5.25 17 1 95.31 200 GLY A CA 1
ATOM 1515 C C . GLY A 1 200 ? -6.938 3.855 17.297 1 95.31 200 GLY A C 1
ATOM 1516 O O . GLY A 1 200 ? -6.383 3.609 18.375 1 95.31 200 GLY A O 1
ATOM 1517 N N . ARG A 1 201 ? -7.211 2.941 16.469 1 97.94 201 ARG A N 1
ATOM 1518 C CA . ARG A 1 201 ? -6.691 1.577 16.453 1 97.94 201 ARG A CA 1
ATOM 1519 C C . ARG A 1 201 ? -6.062 1.244 15.109 1 97.94 201 ARG A C 1
ATOM 1521 O O . ARG A 1 201 ? -6.77 1.075 14.109 1 97.94 201 ARG A O 1
ATOM 1528 N N . SER A 1 202 ? -4.762 1.095 15.055 1 98.38 202 SER A N 1
ATOM 1529 C CA . SER A 1 202 ? -4.016 1.042 13.805 1 98.38 202 SER A CA 1
ATOM 1530 C C . SER A 1 202 ? -4.129 -0.33 13.148 1 98.38 202 SER A C 1
ATOM 1532 O O . SER A 1 202 ? -3.568 -1.31 13.641 1 98.38 202 SER A O 1
ATOM 1534 N N . ALA A 1 203 ? -4.797 -0.372 12.023 1 98.75 203 ALA A N 1
ATOM 1535 C CA . ALA A 1 203 ? -4.855 -1.588 11.219 1 98.75 203 ALA A CA 1
ATOM 1536 C C . ALA A 1 203 ? -3.475 -1.957 10.68 1 98.75 203 ALA A C 1
ATOM 1538 O O . ALA A 1 203 ? -3.152 -3.139 10.539 1 98.75 203 ALA A O 1
ATOM 1539 N N . ILE A 1 204 ? -2.611 -0.943 10.391 1 98.81 204 ILE A N 1
ATOM 1540 C CA . ILE A 1 204 ? -1.262 -1.168 9.883 1 98.81 204 ILE A CA 1
ATOM 1541 C C . ILE A 1 204 ? -0.417 -1.857 10.953 1 98.81 204 ILE A C 1
ATOM 1543 O O . ILE A 1 204 ? 0.316 -2.805 10.664 1 98.81 204 ILE A O 1
ATOM 1547 N N . GLU A 1 205 ? -0.55 -1.397 12.172 1 98.81 205 GLU A N 1
ATOM 1548 C CA . GLU A 1 205 ? 0.194 -2.033 13.25 1 98.81 205 GLU A CA 1
ATOM 1549 C C . GLU A 1 205 ? -0.238 -3.484 13.445 1 98.81 205 GLU A C 1
ATOM 1551 O O . GLU A 1 205 ? 0.602 -4.371 13.602 1 98.81 205 GLU A O 1
ATOM 1556 N N . GLU A 1 206 ? -1.541 -3.73 13.422 1 98.88 206 GLU A N 1
ATOM 1557 C CA . GLU A 1 206 ? -2.055 -5.094 13.539 1 98.88 206 GLU A CA 1
ATOM 1558 C C . GLU A 1 206 ? -1.522 -5.98 12.414 1 98.88 206 GLU A C 1
ATOM 1560 O O . GLU A 1 206 ? -1.037 -7.086 12.664 1 98.88 206 GLU A O 1
ATOM 1565 N N . LEU A 1 207 ? -1.584 -5.5 11.172 1 98.88 207 LEU A N 1
ATOM 1566 C CA . LEU A 1 207 ? -1.078 -6.266 10.039 1 98.88 207 LEU A CA 1
ATOM 1567 C C . LEU A 1 207 ? 0.409 -6.562 10.203 1 98.88 207 LEU A C 1
ATOM 1569 O O . LEU A 1 207 ? 0.877 -7.637 9.828 1 98.88 207 LEU A O 1
ATOM 1573 N N . ALA A 1 208 ? 1.179 -5.551 10.758 1 98.88 208 ALA A N 1
ATOM 1574 C CA . ALA A 1 208 ? 2.605 -5.746 11 1 98.88 208 ALA A CA 1
ATOM 1575 C C . ALA A 1 208 ? 2.846 -6.922 11.938 1 98.88 208 ALA A C 1
ATOM 1577 O O . ALA A 1 208 ? 3.695 -7.777 11.672 1 98.88 208 ALA A O 1
ATOM 1578 N N . HIS A 1 209 ? 2.084 -6.961 13.031 1 98.88 209 HIS A N 1
ATOM 1579 C CA . HIS A 1 209 ? 2.197 -8.078 13.953 1 98.88 209 HIS A CA 1
ATOM 1580 C C . HIS A 1 209 ? 1.932 -9.406 13.25 1 98.88 209 HIS A C 1
ATOM 1582 O O . HIS A 1 209 ? 2.688 -10.367 13.422 1 98.88 209 HIS A O 1
ATOM 1588 N N . LYS A 1 210 ? 0.851 -9.484 12.445 1 98.88 210 LYS A N 1
ATOM 1589 C CA . LYS A 1 210 ? 0.498 -10.719 11.742 1 98.88 210 LYS A CA 1
ATOM 1590 C C . LYS A 1 210 ? 1.574 -11.102 10.734 1 98.88 210 LYS A C 1
ATOM 1592 O O . LYS A 1 210 ? 1.913 -12.281 10.594 1 98.88 210 LYS A O 1
ATOM 1597 N N . THR A 1 211 ? 2.084 -10.109 10.008 1 98.81 211 THR A N 1
ATOM 1598 C CA . THR A 1 211 ? 3.121 -10.359 9.016 1 98.81 211 THR A CA 1
ATOM 1599 C C . THR A 1 211 ? 4.32 -11.062 9.641 1 98.81 211 THR A C 1
ATOM 1601 O O . THR A 1 211 ? 4.805 -12.062 9.109 1 98.81 211 THR A O 1
ATOM 1604 N N . ILE A 1 212 ? 4.77 -10.586 10.773 1 98.75 212 ILE A N 1
ATOM 1605 C CA . ILE A 1 212 ? 5.93 -11.148 11.453 1 98.75 212 ILE A CA 1
ATOM 1606 C C . ILE A 1 212 ? 5.625 -12.578 11.891 1 98.75 212 ILE A C 1
ATOM 1608 O O . ILE A 1 212 ? 6.414 -13.492 11.633 1 98.75 212 ILE A O 1
ATOM 1612 N N . LYS A 1 213 ? 4.469 -12.789 12.516 1 98.75 213 LYS A N 1
ATOM 1613 C CA . LYS A 1 213 ? 4.094 -14.109 13 1 98.75 213 LYS A CA 1
ATOM 1614 C C . LYS A 1 213 ? 3.945 -15.094 11.852 1 98.75 213 LYS A C 1
ATOM 1616 O O . LYS A 1 213 ? 4.34 -16.266 11.961 1 98.75 213 LYS A O 1
ATOM 1621 N N . LEU A 1 214 ? 3.357 -14.672 10.758 1 98.69 214 LEU A N 1
ATOM 1622 C CA . LEU A 1 214 ? 3.156 -15.531 9.594 1 98.69 214 LEU A CA 1
ATOM 1623 C C . LEU A 1 214 ? 4.492 -15.938 8.984 1 98.69 214 LEU A C 1
ATOM 1625 O O . LEU A 1 214 ? 4.711 -17.109 8.68 1 98.69 214 LEU A O 1
ATOM 1629 N N . HIS A 1 215 ? 5.414 -14.977 8.812 1 98.31 215 HIS A N 1
ATOM 1630 C CA . HIS A 1 215 ? 6.723 -15.289 8.258 1 98.31 215 HIS A CA 1
ATOM 1631 C C . HIS A 1 215 ? 7.473 -16.281 9.141 1 98.31 215 HIS A C 1
ATOM 1633 O O . HIS A 1 215 ? 8.242 -17.109 8.641 1 98.31 215 HIS A O 1
ATOM 1639 N N . GLN A 1 216 ? 7.219 -16.25 10.438 1 98.12 216 GLN A N 1
ATOM 1640 C CA . GLN A 1 216 ? 7.898 -17.125 11.391 1 98.12 216 GLN A CA 1
ATOM 1641 C C . GLN A 1 216 ? 7.426 -18.562 11.25 1 98.12 216 GLN A C 1
ATOM 1643 O O . GLN A 1 216 ? 8.062 -19.484 11.773 1 98.12 216 GLN A O 1
ATOM 1648 N N . LEU A 1 217 ? 6.336 -18.797 10.547 1 98.19 217 LEU A N 1
ATOM 1649 C CA . LEU A 1 217 ? 5.84 -20.141 10.312 1 98.19 217 LEU A CA 1
ATOM 1650 C C . LEU A 1 217 ? 6.68 -20.859 9.258 1 98.19 217 LEU A C 1
ATOM 1652 O O . LEU A 1 217 ? 6.59 -22.078 9.102 1 98.19 217 LEU A O 1
ATOM 1656 N N . SER A 1 218 ? 7.48 -20.125 8.492 1 97.69 218 SER A N 1
ATOM 1657 C CA . SER A 1 218 ? 8.312 -20.734 7.461 1 97.69 218 SER A CA 1
ATOM 1658 C C . SER A 1 218 ? 9.359 -21.656 8.07 1 97.69 218 SER A C 1
ATOM 1660 O O . SER A 1 218 ? 9.93 -21.344 9.117 1 97.69 218 SER A O 1
ATOM 1662 N N . ASN A 1 219 ? 9.547 -22.766 7.539 1 96.75 219 ASN A N 1
ATOM 1663 C CA . ASN A 1 219 ? 10.609 -23.719 7.816 1 96.75 219 ASN A CA 1
ATOM 1664 C C . ASN A 1 219 ? 11.203 -24.281 6.527 1 96.75 219 ASN A C 1
ATOM 1666 O O . ASN A 1 219 ? 10.758 -25.328 6.043 1 96.75 219 ASN A O 1
ATOM 1670 N N . HIS A 1 220 ? 12.219 -23.703 6.031 1 92.5 220 HIS A N 1
ATOM 1671 C CA . HIS A 1 220 ? 12.75 -24.031 4.715 1 92.5 220 HIS A CA 1
ATOM 1672 C C . HIS A 1 220 ? 13.398 -25.422 4.715 1 92.5 220 HIS A C 1
ATOM 1674 O O . HIS A 1 220 ? 13.375 -26.125 3.697 1 92.5 220 HIS A O 1
ATOM 1680 N N . GLU A 1 221 ? 13.914 -25.797 5.848 1 93.44 221 GLU A N 1
ATOM 1681 C CA . GLU A 1 221 ? 14.492 -27.125 5.953 1 93.44 221 GLU A CA 1
ATOM 1682 C C . GLU A 1 221 ? 13.438 -28.203 5.746 1 93.44 221 GLU A C 1
ATOM 1684 O O . GLU A 1 221 ? 13.719 -29.266 5.164 1 93.44 221 GLU A O 1
ATOM 1689 N N . GLU A 1 222 ? 12.234 -27.938 6.199 1 94.75 222 GLU A N 1
ATOM 1690 C CA . GLU A 1 222 ? 11.133 -28.891 6.059 1 94.75 222 GLU A CA 1
ATOM 1691 C C . GLU A 1 222 ? 10.305 -28.594 4.812 1 94.75 222 GLU A C 1
ATOM 1693 O O . GLU A 1 222 ? 9.273 -29.219 4.582 1 94.75 222 GLU A O 1
ATOM 1698 N N . GLY A 1 223 ? 10.664 -27.562 4.082 1 94.44 223 GLY A N 1
ATOM 1699 C CA . GLY A 1 223 ? 10.016 -27.234 2.82 1 94.44 223 GLY A CA 1
ATOM 1700 C C . GLY A 1 223 ? 8.719 -26.469 3 1 94.44 223 GLY A C 1
ATOM 1701 O O . GLY A 1 223 ? 7.777 -26.641 2.229 1 94.44 223 GLY A O 1
ATOM 1702 N N . ILE A 1 224 ? 8.562 -25.703 4.074 1 97.06 224 ILE A N 1
ATOM 1703 C CA . ILE A 1 224 ? 7.402 -24.844 4.336 1 97.06 224 ILE A CA 1
ATOM 1704 C C . ILE A 1 224 ? 7.777 -23.375 4.121 1 97.06 224 ILE A C 1
ATOM 1706 O O . ILE A 1 224 ? 8.781 -22.906 4.66 1 97.06 224 ILE A O 1
ATOM 1710 N N . SER A 1 225 ? 7.016 -22.734 3.324 1 97 225 SER A N 1
ATOM 1711 C CA . SER A 1 225 ? 7.223 -21.297 3.111 1 97 225 SER A CA 1
ATOM 1712 C C . SER A 1 225 ? 5.93 -20.516 3.32 1 97 225 SER A C 1
ATOM 1714 O O . SER A 1 225 ? 4.883 -20.891 2.787 1 97 225 SER A O 1
ATOM 1716 N N . VAL A 1 226 ? 5.953 -19.547 4.129 1 98.06 226 VAL A N 1
ATOM 1717 C CA . VAL A 1 226 ? 4.879 -18.594 4.332 1 98.06 226 VAL A CA 1
ATOM 1718 C C . VAL A 1 226 ? 5.391 -17.172 4.051 1 98.06 226 VAL A C 1
ATOM 1720 O O . VAL A 1 226 ? 6.312 -16.703 4.719 1 98.06 226 VAL A O 1
ATOM 1723 N N . ASN A 1 227 ? 4.82 -16.531 3.059 1 97.88 227 ASN A N 1
ATOM 1724 C CA . ASN A 1 227 ? 5.332 -15.25 2.584 1 97.88 227 ASN A CA 1
ATOM 1725 C C . ASN A 1 227 ? 4.207 -14.234 2.387 1 97.88 227 ASN A C 1
ATOM 1727 O O . ASN A 1 227 ? 3.281 -14.477 1.609 1 97.88 227 ASN A O 1
ATOM 1731 N N . VAL A 1 228 ? 4.281 -13.141 3.146 1 98.62 228 VAL A N 1
ATOM 1732 C CA . VAL A 1 228 ? 3.414 -12.016 2.816 1 98.62 228 VAL A CA 1
ATOM 1733 C C . VAL A 1 228 ? 3.996 -11.25 1.631 1 98.62 228 VAL A C 1
ATOM 1735 O O . VAL A 1 228 ? 4.938 -10.469 1.791 1 98.62 228 VAL A O 1
ATOM 1738 N N . GLY A 1 229 ? 3.369 -11.398 0.512 1 98.12 229 GLY A N 1
ATOM 1739 C CA . GLY A 1 229 ? 3.951 -10.867 -0.713 1 98.12 229 GLY A CA 1
ATOM 1740 C C . GLY A 1 229 ? 3.445 -9.484 -1.066 1 98.12 229 GLY A C 1
ATOM 1741 O O . GLY A 1 229 ? 4.086 -8.758 -1.832 1 98.12 229 GLY A O 1
ATOM 1742 N N . ILE A 1 230 ? 2.301 -9.117 -0.529 1 98.25 230 ILE A N 1
ATOM 1743 C CA . ILE A 1 230 ? 1.72 -7.793 -0.738 1 98.25 230 ILE A CA 1
ATOM 1744 C C . ILE A 1 230 ? 1.187 -7.246 0.586 1 98.25 230 ILE A C 1
ATOM 174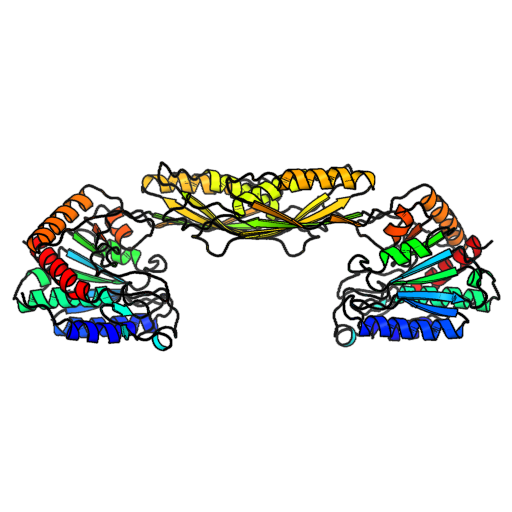6 O O . ILE A 1 230 ? 0.581 -7.984 1.368 1 98.25 230 ILE A O 1
ATOM 1750 N N . SER A 1 231 ? 1.417 -6.02 0.825 1 98.56 231 SER A N 1
ATOM 1751 C CA . SER A 1 231 ? 0.908 -5.324 2 1 98.56 231 SER A CA 1
ATOM 1752 C C . SER A 1 231 ? 0.534 -3.881 1.669 1 98.56 231 SER A C 1
ATOM 1754 O O . SER A 1 231 ? 1.284 -3.182 0.984 1 98.56 231 SER A O 1
ATOM 1756 N N . LYS A 1 232 ? -0.617 -3.504 2.119 1 98.5 232 LYS A N 1
ATOM 1757 C CA . LYS A 1 232 ? -1.052 -2.121 1.945 1 98.5 232 LYS A CA 1
ATOM 1758 C C . LYS A 1 232 ? -1.944 -1.676 3.1 1 98.5 232 LYS A C 1
ATOM 1760 O O . LYS A 1 232 ? -2.715 -2.473 3.641 1 98.5 232 LYS A O 1
ATOM 1765 N N . GLY A 1 233 ? -1.805 -0.425 3.484 1 98.38 233 GLY A N 1
ATOM 1766 C CA . GLY A 1 233 ? -2.648 0.123 4.535 1 98.38 233 GLY A CA 1
ATOM 1767 C C . GLY A 1 233 ? -2.533 1.63 4.668 1 98.38 233 GLY A C 1
ATOM 1768 O O . GLY A 1 233 ? -1.466 2.199 4.434 1 98.38 233 GLY A O 1
ATOM 1769 N N . GLY A 1 234 ? -3.709 2.26 5.066 1 96.88 234 GLY A N 1
ATOM 1770 C CA . GLY A 1 234 ? -3.729 3.682 5.371 1 96.88 234 GLY A CA 1
ATOM 1771 C C . GLY A 1 234 ? -4.074 4.547 4.172 1 96.88 234 GLY A C 1
ATOM 1772 O O . GLY A 1 234 ? -3.885 4.133 3.027 1 96.88 234 GLY A O 1
ATOM 1773 N N . THR A 1 235 ? -4.586 5.73 4.473 1 89.62 235 THR A N 1
ATOM 1774 C CA . THR A 1 235 ? -5 6.648 3.416 1 89.62 235 THR A CA 1
ATOM 1775 C C . THR A 1 235 ? -4.234 7.965 3.512 1 89.62 235 THR A C 1
ATOM 1777 O O . THR A 1 235 ? -4.051 8.656 2.506 1 89.62 235 THR A O 1
ATOM 1780 N N . SER A 1 236 ? -3.889 8.383 4.699 1 89.81 236 SER A N 1
ATOM 1781 C CA . SER A 1 236 ? -3.133 9.617 4.902 1 89.81 236 SER A CA 1
ATOM 1782 C C . SER A 1 236 ? -2.117 9.461 6.027 1 89.81 236 SER A C 1
ATOM 1784 O O . SER A 1 236 ? -2.293 8.625 6.918 1 89.81 236 SER A O 1
ATOM 1786 N N . ILE A 1 237 ? -1.091 10.234 5.926 1 92.81 237 ILE A N 1
ATOM 1787 C CA . ILE A 1 237 ? 0.038 10.109 6.84 1 92.81 237 ILE A CA 1
ATOM 1788 C C . ILE A 1 237 ? -0.397 10.492 8.25 1 92.81 237 ILE A C 1
ATOM 1790 O O . ILE A 1 237 ? 0.076 9.914 9.234 1 92.81 237 ILE A O 1
ATOM 1794 N N . ASN A 1 238 ? -1.368 11.43 8.453 1 90.5 238 ASN A N 1
ATOM 1795 C CA . ASN A 1 238 ? -1.724 11.961 9.758 1 90.5 238 ASN A CA 1
ATOM 1796 C C . ASN A 1 238 ? -2.977 11.297 10.32 1 90.5 238 ASN A C 1
ATOM 1798 O O . ASN A 1 238 ? -3.648 11.852 11.188 1 90.5 238 ASN A O 1
ATOM 1802 N N . THR A 1 239 ? -3.322 10.148 9.844 1 92.75 239 THR A N 1
ATOM 1803 C CA . THR A 1 239 ? -4.477 9.391 10.328 1 92.75 239 THR A CA 1
ATOM 1804 C C . THR A 1 239 ? -4.059 7.992 10.773 1 92.75 239 THR A C 1
ATOM 1806 O O . THR A 1 239 ? -3.273 7.328 10.094 1 92.75 239 THR A O 1
ATOM 1809 N N . VAL A 1 240 ? -4.543 7.59 11.922 1 96.38 240 VAL A N 1
ATOM 1810 C CA . VAL A 1 240 ? -4.426 6.188 12.297 1 96.38 240 VAL A CA 1
ATOM 1811 C C . VAL A 1 240 ? -5.203 5.316 11.312 1 96.38 240 VAL A C 1
ATOM 1813 O O . VAL A 1 240 ? -6.387 5.555 11.062 1 96.38 240 VAL A O 1
ATOM 1816 N N . ALA A 1 241 ? -4.531 4.383 10.734 1 97.19 241 ALA A N 1
ATOM 1817 C CA . ALA A 1 241 ? -5.125 3.623 9.633 1 97.19 241 ALA A CA 1
ATOM 1818 C C . ALA A 1 241 ? -6.262 2.736 10.133 1 97.19 241 ALA A C 1
ATOM 1820 O O . ALA A 1 241 ? -6.07 1.917 11.031 1 97.19 241 ALA A O 1
ATOM 1821 N N . ASP A 1 242 ? -7.434 2.859 9.531 1 97.62 242 ASP A N 1
ATOM 1822 C CA . ASP A 1 242 ? -8.578 2.047 9.945 1 97.62 242 ASP A CA 1
ATOM 1823 C C . ASP A 1 242 ? -8.672 0.775 9.102 1 97.62 242 ASP A C 1
ATOM 1825 O O . ASP A 1 242 ? -9.5 -0.095 9.383 1 97.62 242 ASP A O 1
ATOM 1829 N N . TYR A 1 243 ? -7.836 0.689 8.125 1 98.5 243 TYR A N 1
ATOM 1830 C CA . TYR A 1 243 ? -7.863 -0.492 7.266 1 98.5 243 TYR A CA 1
ATOM 1831 C C . TYR A 1 243 ? -6.465 -0.833 6.762 1 98.5 243 TYR A C 1
ATOM 1833 O O . TYR A 1 243 ? -5.668 0.061 6.469 1 98.5 243 TYR A O 1
ATOM 1841 N N . ALA A 1 244 ? -6.105 -2.047 6.629 1 98.75 244 ALA A N 1
ATOM 1842 C CA . ALA A 1 244 ? -4.902 -2.604 6.02 1 98.75 244 ALA A CA 1
ATOM 1843 C C . ALA A 1 244 ? -5.156 -4.008 5.484 1 98.75 244 ALA A C 1
ATOM 1845 O O . ALA A 1 244 ? -6.074 -4.695 5.938 1 98.75 244 ALA A O 1
ATOM 1846 N N . GLU A 1 245 ? -4.41 -4.371 4.52 1 98.75 245 GLU A N 1
ATOM 1847 C CA . GLU A 1 245 ? -4.609 -5.68 3.902 1 98.75 245 GLU A CA 1
ATOM 1848 C C . GLU A 1 245 ? -3.275 -6.312 3.51 1 98.75 245 GLU A C 1
ATOM 1850 O O . GLU A 1 245 ? -2.344 -5.613 3.109 1 98.75 245 GLU A O 1
ATOM 1855 N N . GLY A 1 246 ? -3.156 -7.594 3.672 1 98.5 246 GLY A N 1
ATOM 1856 C CA . GLY A 1 246 ? -2.004 -8.383 3.264 1 98.5 246 GLY A CA 1
ATOM 1857 C C . GLY A 1 246 ? -2.379 -9.641 2.508 1 98.5 246 GLY A C 1
ATOM 1858 O O . GLY A 1 246 ? -3.416 -10.25 2.783 1 98.5 246 GLY A O 1
ATOM 1859 N N . LYS A 1 247 ? -1.584 -9.984 1.54 1 98.5 247 LYS A N 1
ATOM 1860 C CA . LYS A 1 247 ? -1.754 -11.227 0.792 1 98.5 247 LYS A CA 1
ATOM 1861 C C . LYS A 1 247 ? -0.6 -12.195 1.057 1 98.5 247 LYS A C 1
ATOM 1863 O O . LYS A 1 247 ? 0.568 -11.805 0.981 1 98.5 247 LYS A O 1
ATOM 1868 N N . VAL A 1 248 ? -0.93 -13.438 1.328 1 98.25 248 VAL A N 1
ATOM 1869 C CA . VAL A 1 248 ? 0.026 -14.422 1.829 1 98.25 248 VAL A CA 1
ATOM 1870 C C . VAL A 1 248 ? 0.099 -15.609 0.868 1 98.25 248 VAL A C 1
ATOM 1872 O O . VAL A 1 248 ? -0.931 -16.125 0.438 1 98.25 248 VAL A O 1
ATOM 1875 N N . ASP A 1 249 ? 1.278 -15.969 0.521 1 97 249 ASP A N 1
ATOM 1876 C CA . ASP A 1 249 ? 1.548 -17.172 -0.257 1 97 249 ASP A CA 1
ATOM 1877 C C . ASP A 1 249 ? 2.094 -18.297 0.631 1 97 249 ASP A C 1
ATOM 1879 O O . ASP A 1 249 ? 3.029 -18.078 1.404 1 97 249 ASP A O 1
ATOM 1883 N N . ILE A 1 250 ? 1.502 -19.469 0.464 1 96.94 250 ILE A N 1
ATOM 1884 C CA . ILE A 1 250 ? 1.887 -20.641 1.248 1 96.94 250 ILE A CA 1
ATOM 1885 C C . ILE A 1 250 ? 2.396 -21.734 0.32 1 96.94 250 ILE A C 1
ATOM 1887 O O . ILE A 1 250 ? 1.773 -22.031 -0.703 1 96.94 250 ILE A O 1
ATOM 1891 N N . ARG A 1 251 ? 3.506 -22.344 0.718 1 96.94 251 ARG A N 1
ATOM 1892 C CA . ARG A 1 251 ? 4.012 -23.516 -0.002 1 96.94 251 ARG A CA 1
ATOM 1893 C C . ARG A 1 251 ? 4.336 -24.641 0.958 1 96.94 251 ARG A C 1
ATOM 1895 O O . ARG A 1 251 ? 4.871 -24.422 2.045 1 96.94 251 ARG A O 1
ATOM 1902 N N . ILE A 1 252 ? 4.027 -25.812 0.548 1 96.88 252 ILE A N 1
ATOM 1903 C CA . ILE A 1 252 ? 4.305 -27.016 1.322 1 96.88 252 ILE A CA 1
ATOM 1904 C C . ILE A 1 252 ? 4.941 -28.062 0.421 1 96.88 252 ILE A C 1
ATOM 1906 O O . ILE A 1 252 ? 4.742 -28.062 -0.796 1 96.88 252 ILE A O 1
ATOM 1910 N N . THR A 1 253 ? 5.629 -29.016 1.025 1 95.56 253 THR A N 1
ATOM 1911 C CA . THR A 1 253 ? 6.32 -30.062 0.281 1 95.56 253 THR A CA 1
ATOM 1912 C C . THR A 1 253 ? 5.609 -31.406 0.448 1 95.56 253 THR A C 1
ATOM 1914 O O . THR A 1 253 ? 5.676 -32.25 -0.435 1 95.56 253 THR A O 1
ATOM 1917 N N . THR A 1 254 ? 4.953 -31.594 1.615 1 95.44 254 THR A N 1
ATOM 1918 C CA . THR A 1 254 ? 4.191 -32.812 1.858 1 95.44 254 THR A CA 1
ATOM 1919 C C . THR A 1 254 ? 2.762 -32.5 2.285 1 95.44 254 THR A C 1
ATOM 1921 O O . THR A 1 254 ? 2.51 -31.438 2.861 1 95.44 254 THR A O 1
ATOM 1924 N N . GLN A 1 255 ? 1.88 -33.406 1.975 1 94.75 255 GLN A N 1
ATOM 1925 C CA . GLN A 1 255 ? 0.459 -33.156 2.215 1 94.75 255 GLN A CA 1
ATOM 1926 C C . GLN A 1 255 ? 0.172 -33 3.707 1 94.75 255 GLN A C 1
ATOM 1928 O O . GLN A 1 255 ? -0.715 -32.25 4.098 1 94.75 255 GLN A O 1
ATOM 1933 N N . ASP A 1 256 ? 0.882 -33.688 4.531 1 96.06 256 ASP A N 1
ATOM 1934 C CA . ASP A 1 256 ? 0.619 -33.688 5.969 1 96.06 256 ASP A CA 1
ATOM 1935 C C . ASP A 1 256 ? 0.961 -32.344 6.594 1 96.06 256 ASP A C 1
ATOM 1937 O O . ASP A 1 256 ? 0.575 -32.062 7.73 1 96.06 256 ASP A O 1
ATOM 1941 N N . GLN A 1 257 ? 1.647 -31.453 5.895 1 97.38 257 GLN A N 1
ATOM 1942 C CA . GLN A 1 257 ? 2.004 -30.125 6.367 1 97.38 257 GLN A CA 1
ATOM 1943 C C . GLN A 1 257 ? 0.819 -29.172 6.27 1 97.38 257 GLN A C 1
ATOM 1945 O O . GLN A 1 257 ? 0.799 -28.125 6.926 1 97.38 257 GLN A O 1
ATOM 1950 N N . ALA A 1 258 ? -0.153 -29.484 5.465 1 97.06 258 ALA A N 1
ATOM 1951 C CA . ALA A 1 258 ? -1.214 -28.562 5.09 1 97.06 258 ALA A CA 1
ATOM 1952 C C . ALA A 1 258 ? -2.107 -28.234 6.285 1 97.06 258 ALA A C 1
ATOM 1954 O O . ALA A 1 258 ? -2.254 -27.062 6.66 1 97.06 258 ALA A O 1
ATOM 1955 N N . ALA A 1 259 ? -2.67 -29.219 6.91 1 97.25 259 ALA A N 1
ATOM 1956 C CA . ALA A 1 259 ? -3.67 -29.016 7.953 1 97.25 259 ALA A CA 1
ATOM 1957 C C . ALA A 1 259 ? -3.072 -28.281 9.148 1 97.25 259 ALA A C 1
ATOM 1959 O O . ALA A 1 259 ? -3.635 -27.281 9.625 1 97.25 259 ALA A O 1
ATOM 1960 N N . PRO A 1 260 ? -1.878 -28.719 9.695 1 97.94 260 PRO A N 1
ATOM 1961 C CA . PRO A 1 260 ? -1.283 -27.984 10.812 1 97.94 260 PRO A CA 1
ATOM 1962 C C . PRO A 1 260 ? -0.968 -26.531 10.461 1 97.94 260 PRO A C 1
ATOM 1964 O O . PRO A 1 260 ? -1.144 -25.625 11.297 1 97.94 260 PRO A O 1
ATOM 1967 N N . LEU A 1 261 ? -0.494 -26.312 9.273 1 98 261 LEU A N 1
ATOM 1968 C CA . LEU A 1 261 ? -0.137 -24.969 8.859 1 98 261 LEU A CA 1
ATOM 1969 C C . LEU A 1 261 ? -1.377 -24.078 8.75 1 98 261 LEU A C 1
ATOM 1971 O O . LEU A 1 261 ? -1.369 -22.938 9.203 1 98 261 LEU A O 1
ATOM 1975 N N . ALA A 1 262 ? -2.449 -24.609 8.156 1 97.94 262 ALA A N 1
ATOM 1976 C CA . ALA A 1 262 ? -3.711 -23.875 8.062 1 97.94 262 ALA A CA 1
ATOM 1977 C C . ALA A 1 262 ? -4.227 -23.5 9.445 1 97.94 262 ALA A C 1
ATOM 1979 O O . ALA A 1 262 ? -4.66 -22.359 9.664 1 97.94 262 ALA A O 1
ATOM 1980 N N . LYS A 1 263 ? -4.152 -24.406 10.352 1 98.19 263 LYS A N 1
ATOM 1981 C CA . LYS A 1 263 ? -4.602 -24.156 11.719 1 98.19 263 LYS A CA 1
ATOM 1982 C C . LYS A 1 263 ? -3.754 -23.062 12.383 1 98.19 263 LYS A C 1
ATOM 1984 O O . LYS A 1 263 ? -4.281 -22.219 13.102 1 98.19 263 LYS A O 1
ATOM 1989 N N . ALA A 1 264 ? -2.443 -23.141 12.203 1 98.38 264 ALA A N 1
ATOM 1990 C CA . ALA A 1 264 ? -1.546 -22.141 12.773 1 98.38 264 ALA A CA 1
ATOM 1991 C C . ALA A 1 264 ? -1.88 -20.734 12.25 1 98.38 264 ALA A C 1
ATOM 1993 O O . ALA A 1 264 ? -1.909 -19.781 13.016 1 98.38 264 ALA A O 1
ATOM 1994 N N . ILE A 1 265 ? -2.121 -20.641 10.961 1 98.31 265 ILE A N 1
ATOM 1995 C CA . ILE A 1 265 ? -2.461 -19.359 10.336 1 98.31 265 ILE A CA 1
ATOM 1996 C C . ILE A 1 265 ? -3.777 -18.844 10.906 1 98.31 265 ILE A C 1
ATOM 1998 O O . ILE A 1 265 ? -3.881 -17.656 11.266 1 98.31 265 ILE A O 1
ATOM 2002 N N . GLU A 1 266 ? -4.762 -19.688 11 1 98.12 266 GLU A N 1
ATOM 2003 C CA . GLU A 1 266 ? -6.059 -19.328 11.562 1 98.12 266 GLU A CA 1
ATOM 2004 C C . GLU A 1 266 ? -5.914 -18.844 13.008 1 98.12 266 GLU A C 1
ATOM 2006 O O . GLU A 1 266 ? -6.527 -17.844 13.398 1 98.12 266 GLU A O 1
ATOM 2011 N N . ASN A 1 267 ? -5.148 -19.531 13.805 1 98.31 267 ASN A N 1
ATOM 2012 C CA . ASN A 1 267 ? -4.934 -19.156 15.203 1 98.31 267 ASN A CA 1
ATOM 2013 C C . ASN A 1 267 ? -4.277 -17.781 15.32 1 98.31 267 ASN A C 1
ATOM 2015 O O . ASN A 1 267 ? -4.656 -16.984 16.172 1 98.31 267 ASN A O 1
ATOM 2019 N N . ILE A 1 268 ? -3.277 -17.547 14.492 1 98.25 268 ILE A N 1
ATOM 2020 C CA . ILE A 1 268 ? -2.582 -16.266 14.484 1 98.25 268 ILE A CA 1
ATOM 2021 C C . ILE A 1 268 ? -3.572 -15.141 14.18 1 98.25 268 ILE A C 1
ATOM 2023 O O . ILE A 1 268 ? -3.568 -14.102 14.852 1 98.25 268 ILE A O 1
ATOM 2027 N N . CYS A 1 269 ? -4.484 -15.359 13.219 1 97.81 269 CYS A N 1
ATOM 2028 C CA . CYS A 1 269 ? -5.371 -14.312 12.719 1 97.81 269 CYS A CA 1
ATOM 2029 C C . CYS A 1 269 ? -6.629 -14.219 13.57 1 97.81 269 CYS A C 1
ATOM 2031 O O . CYS A 1 269 ? -7.391 -13.25 13.453 1 97.81 269 CYS A O 1
ATOM 2033 N N . ALA A 1 270 ? -6.879 -15.188 14.445 1 97 270 ALA A N 1
ATOM 2034 C CA . ALA A 1 270 ? -8.07 -15.195 15.297 1 97 270 ALA A CA 1
ATOM 2035 C C . ALA A 1 270 ? -7.898 -14.258 16.484 1 97 270 ALA A C 1
ATOM 2037 O O . ALA A 1 270 ? -8.883 -13.844 17.094 1 97 270 ALA A O 1
ATOM 2038 N N . GLN A 1 271 ? -6.645 -13.922 16.812 1 96.31 271 GLN A N 1
ATOM 2039 C CA . GLN A 1 271 ? -6.371 -13.102 17.984 1 96.31 271 GLN A CA 1
ATOM 2040 C C . GLN A 1 271 ? -5.73 -11.773 17.594 1 96.31 271 GLN A C 1
ATOM 2042 O O . GLN A 1 271 ? -4.59 -11.742 17.125 1 96.31 271 GLN A O 1
ATOM 2047 N N . PRO A 1 272 ? -6.43 -10.695 17.844 1 97.44 272 PRO A N 1
ATOM 2048 C CA . PRO A 1 272 ? -5.809 -9.406 17.531 1 97.44 272 PRO A CA 1
ATOM 2049 C C . PRO A 1 272 ? -4.641 -9.078 18.469 1 97.44 272 PRO A C 1
ATOM 2051 O O . PRO A 1 272 ? -4.68 -9.414 19.656 1 97.44 272 PRO A O 1
ATOM 2054 N N . ASP A 1 273 ? -3.59 -8.492 17.984 1 98.25 273 ASP A N 1
ATOM 2055 C CA . ASP A 1 273 ? -2.463 -8 18.781 1 98.25 273 ASP A CA 1
ATOM 2056 C C . ASP A 1 273 ? -2.672 -6.543 19.188 1 98.25 273 ASP A C 1
ATOM 2058 O O . ASP A 1 273 ? -2.137 -6.094 20.203 1 98.25 273 ASP A O 1
ATOM 2062 N N . VAL A 1 274 ? -3.373 -5.738 18.375 1 97.94 274 VAL A N 1
ATOM 2063 C CA . VAL A 1 274 ? -3.789 -4.375 18.688 1 97.94 274 VAL A CA 1
ATOM 2064 C C . VAL A 1 274 ? -5.242 -4.371 19.156 1 97.94 274 VAL A C 1
ATOM 2066 O O . VAL A 1 274 ? -6.141 -4.77 18.406 1 97.94 274 VAL A O 1
ATOM 2069 N N . PRO A 1 275 ? -5.473 -3.941 20.391 1 96.81 275 PRO A N 1
ATOM 2070 C CA . PRO A 1 275 ? -6.832 -3.998 20.938 1 96.81 275 PRO A CA 1
ATOM 2071 C C . PRO A 1 275 ? -7.863 -3.34 20.031 1 96.81 275 PRO A C 1
ATOM 2073 O O . PRO A 1 275 ? -7.574 -2.314 19.406 1 96.81 275 PRO A O 1
ATOM 2076 N N . ASP A 1 276 ? -9.016 -4.008 19.859 1 97.12 276 ASP A N 1
ATOM 2077 C CA . ASP A 1 276 ? -10.211 -3.48 19.203 1 97.12 276 ASP A CA 1
ATOM 2078 C C . ASP A 1 276 ? -10.039 -3.457 17.688 1 97.12 276 ASP A C 1
ATOM 2080 O O . ASP A 1 276 ? -10.727 -2.711 17 1 97.12 276 ASP A O 1
ATOM 2084 N N . THR A 1 277 ? -9.055 -4.129 17.141 1 98.19 277 THR A N 1
ATOM 2085 C CA . THR A 1 277 ? -9 -4.41 15.711 1 98.19 277 THR A CA 1
ATOM 2086 C C . THR A 1 277 ? -9.633 -5.766 15.406 1 98.19 277 THR A C 1
ATOM 2088 O O . THR A 1 277 ? -9.852 -6.574 16.312 1 98.19 277 THR A O 1
ATOM 2091 N N . SER A 1 278 ? -10.062 -5.945 14.156 1 98.31 278 SER A N 1
ATOM 2092 C CA . SER A 1 278 ? -10.578 -7.23 13.703 1 98.31 278 SER A CA 1
ATOM 2093 C C . SER A 1 278 ? -9.875 -7.691 12.43 1 98.31 278 SER A C 1
ATOM 2095 O O . SER A 1 278 ? -9.414 -6.867 11.641 1 98.31 278 SER A O 1
ATOM 2097 N N . ILE A 1 279 ? -9.797 -8.961 12.273 1 98.31 279 ILE A N 1
ATOM 2098 C CA . ILE A 1 279 ? -9.109 -9.555 11.133 1 98.31 279 ILE A CA 1
ATOM 2099 C C . ILE A 1 279 ? -10.055 -10.508 10.406 1 98.31 279 ILE A C 1
ATOM 2101 O O . ILE A 1 279 ? -10.695 -11.359 11.023 1 98.31 279 ILE A O 1
ATOM 2105 N N . GLU A 1 280 ? -10.227 -10.312 9.188 1 98.5 280 GLU A N 1
ATOM 2106 C CA . GLU A 1 280 ? -10.891 -11.266 8.305 1 98.5 280 GLU A CA 1
ATOM 2107 C C . GLU A 1 280 ? -9.883 -12.039 7.465 1 98.5 280 GLU A C 1
ATOM 2109 O O . GLU A 1 280 ? -9.062 -11.438 6.766 1 98.5 280 GLU A O 1
ATOM 2114 N N . LEU A 1 281 ? -9.867 -13.289 7.574 1 98.25 281 LEU A N 1
ATOM 2115 C CA . LEU A 1 281 ? -8.977 -14.18 6.84 1 98.25 281 LEU A CA 1
ATOM 2116 C C . LEU A 1 281 ? -9.734 -14.945 5.762 1 98.25 281 LEU A C 1
ATOM 2118 O O . LEU A 1 281 ? -10.719 -15.617 6.051 1 98.25 281 LEU A O 1
ATOM 2122 N N . GLU A 1 282 ? -9.328 -14.75 4.504 1 97.94 282 GLU A N 1
ATOM 2123 C CA . GLU A 1 282 ? -9.906 -15.477 3.375 1 97.94 282 GLU A CA 1
ATOM 2124 C C . GLU A 1 282 ? -8.844 -16.297 2.645 1 97.94 282 GLU A C 1
ATOM 2126 O O . GLU A 1 282 ? -7.719 -15.82 2.445 1 97.94 282 GLU A O 1
ATOM 2131 N N . GLY A 1 283 ? -9.211 -17.531 2.27 1 95.75 283 GLY A N 1
ATOM 2132 C CA . GLY A 1 283 ? -8.289 -18.375 1.528 1 95.75 283 GLY A CA 1
ATOM 2133 C C . GLY A 1 283 ? -8.125 -19.75 2.135 1 95.75 283 GLY A C 1
ATOM 2134 O O . GLY A 1 283 ? -8.812 -20.109 3.096 1 95.75 283 GLY A O 1
ATOM 2135 N N . GLU A 1 284 ? -7.332 -20.516 1.494 1 93.88 284 GLU A N 1
ATOM 2136 C CA . GLU A 1 284 ? -7.082 -21.891 1.907 1 93.88 284 GLU A CA 1
ATOM 2137 C C . GLU A 1 284 ? -5.887 -22.484 1.162 1 93.88 284 GLU A C 1
ATOM 2139 O O . GLU A 1 284 ? -5.387 -21.891 0.205 1 93.88 284 GLU A O 1
ATOM 2144 N N . ILE A 1 285 ? -5.426 -23.547 1.703 1 93.5 285 ILE A N 1
ATOM 2145 C CA . ILE A 1 285 ? -4.453 -24.375 0.998 1 93.5 285 ILE A CA 1
ATOM 2146 C C . ILE A 1 285 ? -5.176 -25.312 0.037 1 93.5 285 ILE A C 1
ATOM 2148 O O . ILE A 1 285 ? -5.816 -26.266 0.466 1 93.5 285 ILE A O 1
ATOM 2152 N N . THR A 1 286 ? -5.082 -25.016 -1.289 1 90.12 286 THR A N 1
ATOM 2153 C CA . THR A 1 286 ? -5.949 -25.703 -2.244 1 90.12 286 THR A CA 1
ATOM 2154 C C . THR A 1 286 ? -5.141 -26.656 -3.115 1 90.12 286 THR A C 1
ATOM 2156 O O . THR A 1 286 ? -5.699 -27.578 -3.719 1 90.12 286 THR A O 1
ATOM 2159 N N . ARG A 1 287 ? -3.92 -26.516 -3.295 1 93.5 287 ARG A N 1
ATOM 2160 C CA . ARG A 1 287 ? -3.129 -27.344 -4.191 1 93.5 287 ARG A CA 1
ATOM 2161 C C . ARG A 1 287 ? -2.268 -28.328 -3.408 1 93.5 287 ARG A C 1
ATOM 2163 O O . ARG A 1 287 ? -1.381 -27.922 -2.654 1 93.5 287 ARG A O 1
ATOM 2170 N N . PRO A 1 288 ? -2.561 -29.578 -3.602 1 95.56 288 PRO A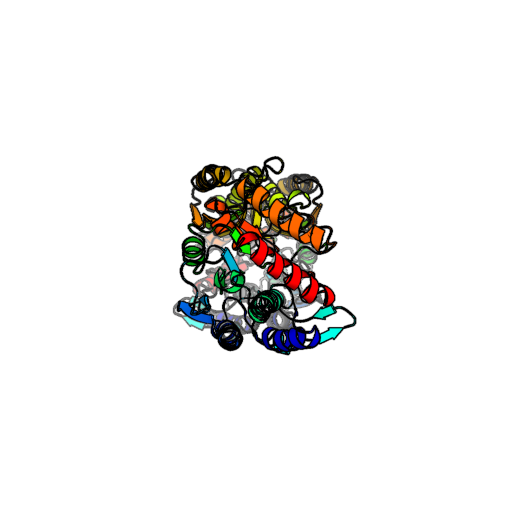 N 1
ATOM 2171 C CA . PRO A 1 288 ? -1.675 -30.562 -2.977 1 95.56 288 PRO A CA 1
ATOM 2172 C C . PRO A 1 288 ? -0.304 -30.641 -3.646 1 95.56 288 PRO A C 1
ATOM 2174 O O . PRO A 1 288 ? -0.169 -30.297 -4.824 1 95.56 288 PRO A O 1
ATOM 2177 N N . PRO A 1 289 ? 0.713 -31.047 -2.873 1 96.88 289 PRO A N 1
ATOM 2178 C CA . PRO A 1 289 ? 2.01 -31.281 -3.508 1 96.88 289 PRO A CA 1
ATOM 2179 C C . PRO A 1 289 ? 2.02 -32.562 -4.363 1 96.88 289 PRO A C 1
ATOM 2181 O O . PRO A 1 289 ? 1.183 -33.438 -4.172 1 96.88 289 PRO A O 1
ATOM 2184 N N . MET A 1 290 ? 2.805 -32.531 -5.434 1 97.38 290 MET A N 1
ATOM 2185 C CA . MET A 1 290 ? 3.215 -33.75 -6.102 1 97.38 290 MET A CA 1
ATOM 2186 C C . MET A 1 290 ? 4.445 -34.344 -5.426 1 97.38 290 MET A C 1
ATOM 2188 O O . MET A 1 290 ? 5.574 -33.969 -5.727 1 97.38 290 MET A O 1
ATOM 2192 N N . GLU A 1 291 ? 4.23 -35.281 -4.562 1 96.19 291 GLU A N 1
ATOM 2193 C CA . GLU A 1 291 ? 5.336 -35.906 -3.842 1 96.19 291 GLU A CA 1
ATOM 2194 C C . GLU A 1 291 ? 6 -37 -4.688 1 96.19 291 GLU A C 1
ATOM 2196 O O . GLU A 1 291 ? 5.32 -37.75 -5.41 1 96.19 291 GLU A O 1
ATOM 2201 N N . ARG A 1 292 ? 7.305 -37.062 -4.582 1 95.94 292 ARG A N 1
ATOM 2202 C CA . ARG A 1 292 ? 8.031 -38.156 -5.23 1 95.94 292 ARG A CA 1
ATOM 2203 C C . ARG A 1 292 ? 7.859 -39.438 -4.457 1 95.94 292 ARG A C 1
ATOM 2205 O O . ARG A 1 292 ? 8.789 -39.906 -3.777 1 95.94 292 ARG A O 1
ATOM 2212 N N . ASN A 1 293 ? 6.805 -40.156 -4.664 1 94.06 293 ASN A N 1
ATOM 2213 C CA . ASN A 1 293 ? 6.504 -41.375 -3.934 1 94.06 293 ASN A CA 1
ATOM 2214 C C . ASN A 1 293 ? 6.898 -42.625 -4.73 1 94.06 293 ASN A C 1
ATOM 2216 O O . ASN A 1 293 ? 7.52 -42.5 -5.789 1 94.06 293 ASN A O 1
ATOM 2220 N N . GLU A 1 294 ? 6.598 -43.719 -4.223 1 95.88 294 GLU A N 1
ATOM 2221 C CA . GLU A 1 294 ? 7.004 -45 -4.836 1 9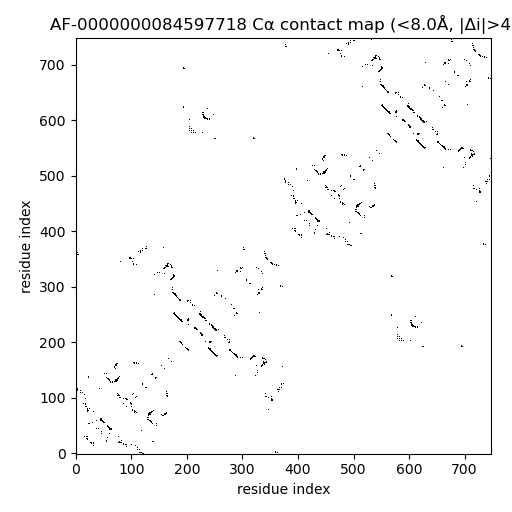5.88 294 GLU A CA 1
ATOM 2222 C C . GLU A 1 294 ? 6.395 -45.156 -6.227 1 95.88 294 GLU A C 1
ATOM 2224 O O . GLU A 1 294 ? 7.031 -45.688 -7.133 1 95.88 294 GLU A O 1
ATOM 2229 N N . GLN A 1 295 ? 5.137 -44.656 -6.391 1 96.25 295 GLN A N 1
ATOM 2230 C CA . GLN A 1 295 ? 4.461 -44.781 -7.68 1 96.25 295 GLN A CA 1
ATOM 2231 C C . GLN A 1 295 ? 5.125 -43.875 -8.727 1 96.25 295 GLN A C 1
ATOM 2233 O O . GLN A 1 295 ? 5.297 -44.281 -9.875 1 96.25 295 GLN A O 1
ATOM 2238 N N . THR A 1 296 ? 5.473 -42.719 -8.312 1 96.5 296 THR A N 1
ATOM 2239 C CA . THR A 1 296 ? 6.168 -41.812 -9.203 1 96.5 296 THR A CA 1
ATOM 2240 C C . THR A 1 296 ? 7.516 -42.375 -9.625 1 96.5 296 THR A C 1
ATOM 2242 O O . THR A 1 296 ? 7.879 -42.312 -10.805 1 96.5 296 THR A O 1
ATOM 2245 N N . ILE A 1 297 ? 8.227 -42.969 -8.688 1 97.25 297 ILE A N 1
ATOM 2246 C CA . ILE A 1 297 ? 9.555 -43.5 -8.945 1 97.25 297 ILE A CA 1
ATOM 2247 C C . ILE A 1 297 ? 9.445 -44.656 -9.938 1 97.25 297 ILE A C 1
ATOM 2249 O O . ILE A 1 297 ? 10.219 -44.75 -10.891 1 97.25 297 ILE A O 1
ATOM 2253 N N . ALA A 1 298 ? 8.477 -45.5 -9.711 1 97.81 298 ALA A N 1
ATOM 2254 C CA . ALA A 1 298 ? 8.289 -46.656 -10.586 1 97.81 298 ALA A CA 1
ATOM 2255 C C . ALA A 1 298 ? 7.984 -46.219 -12.016 1 97.81 298 ALA A C 1
ATOM 2257 O O . ALA A 1 298 ? 8.531 -46.75 -12.977 1 97.81 298 ALA A O 1
ATOM 2258 N N . LEU A 1 299 ? 7.098 -45.281 -12.125 1 98.38 299 LEU A N 1
ATOM 2259 C CA . LEU A 1 299 ? 6.746 -44.75 -13.445 1 98.38 299 LEU A CA 1
ATOM 2260 C C . LEU A 1 299 ? 7.945 -44.094 -14.102 1 98.38 299 LEU A C 1
ATOM 2262 O O . LEU A 1 299 ? 8.18 -44.25 -15.297 1 98.38 299 LEU A O 1
ATOM 2266 N N . TYR A 1 300 ? 8.711 -43.344 -13.352 1 98.31 300 TYR A N 1
ATOM 2267 C CA . TYR A 1 300 ? 9.914 -42.688 -13.859 1 98.31 300 TYR A CA 1
ATOM 2268 C C . TYR A 1 300 ? 10.891 -43.719 -14.422 1 98.31 300 TYR A C 1
ATOM 2270 O O . TYR A 1 300 ? 11.492 -43.5 -15.477 1 98.31 300 TYR A O 1
ATOM 2278 N N . GLU A 1 301 ? 11.078 -44.75 -13.703 1 98.25 301 GLU A N 1
ATOM 2279 C CA . GLU A 1 301 ? 12.016 -45.781 -14.133 1 98.25 301 GLU A CA 1
ATOM 2280 C C . GLU A 1 301 ? 11.602 -46.375 -15.477 1 98.25 301 GLU A C 1
ATOM 2282 O O . GLU A 1 301 ? 12.453 -46.656 -16.328 1 98.25 301 GLU A O 1
ATOM 2287 N N . ILE A 1 302 ? 10.328 -46.594 -15.641 1 98.31 302 ILE A N 1
ATOM 2288 C CA . ILE A 1 302 ? 9.828 -47.094 -16.906 1 98.31 302 ILE A CA 1
ATOM 2289 C C . ILE A 1 302 ? 10.164 -46.094 -18.031 1 98.31 302 ILE A C 1
ATOM 2291 O O . ILE A 1 302 ? 10.672 -46.5 -19.078 1 98.31 302 ILE A O 1
ATOM 2295 N N . ILE A 1 303 ? 9.93 -44.875 -17.781 1 98.62 303 ILE A N 1
ATOM 2296 C CA . ILE A 1 303 ? 10.164 -43.844 -18.781 1 98.62 303 ILE A CA 1
ATOM 2297 C C . ILE A 1 303 ? 11.664 -43.719 -19.047 1 98.62 303 ILE A C 1
ATOM 2299 O O . ILE A 1 303 ? 12.078 -43.531 -20.188 1 98.62 303 ILE A O 1
ATOM 2303 N N . ASN A 1 304 ? 12.422 -43.781 -18 1 98.44 304 ASN A N 1
ATOM 2304 C CA . ASN A 1 304 ? 13.867 -43.688 -18.141 1 98.44 304 ASN A CA 1
ATOM 2305 C C . ASN A 1 304 ? 14.422 -44.844 -18.984 1 98.44 304 ASN A C 1
ATOM 2307 O O . ASN A 1 304 ? 15.375 -44.656 -19.734 1 98.44 304 ASN A O 1
ATOM 2311 N N . ASP A 1 305 ? 13.898 -45.969 -18.812 1 98.12 305 ASP A N 1
ATOM 2312 C CA . ASP A 1 305 ? 14.281 -47.094 -19.656 1 98.12 305 ASP A CA 1
ATOM 2313 C C . ASP A 1 305 ? 13.977 -46.812 -21.125 1 98.12 305 ASP A C 1
ATOM 2315 O O . ASP A 1 305 ? 14.789 -47.125 -22 1 98.12 305 ASP A O 1
ATOM 2319 N N . VAL A 1 306 ? 12.805 -46.312 -21.359 1 98.19 306 VAL A N 1
ATOM 2320 C CA . VAL A 1 306 ? 12.43 -45.938 -22.719 1 98.19 306 VAL A CA 1
ATOM 2321 C C . VAL A 1 306 ? 13.398 -44.906 -23.266 1 98.19 306 VAL A C 1
ATOM 2323 O O . VAL A 1 306 ? 13.859 -45 -24.406 1 98.19 306 VAL A O 1
ATOM 2326 N N . ALA A 1 307 ? 13.719 -43.938 -22.453 1 98.19 307 ALA A N 1
ATOM 2327 C CA . ALA A 1 307 ? 14.641 -42.875 -22.844 1 98.19 307 ALA A CA 1
ATOM 2328 C C . ALA A 1 307 ? 16 -43.438 -23.203 1 98.19 307 ALA A C 1
ATOM 2330 O O . ALA A 1 307 ? 16.625 -43.031 -24.188 1 98.19 307 ALA A O 1
ATOM 2331 N N . SER A 1 308 ? 16.469 -44.375 -22.453 1 97.38 308 SER A N 1
ATOM 2332 C CA . SER A 1 308 ? 17.75 -45 -22.703 1 97.38 308 SER A CA 1
ATOM 2333 C C . SER A 1 308 ? 17.781 -45.688 -24.062 1 97.38 308 SER A C 1
ATOM 2335 O O . SER A 1 308 ? 18.781 -45.625 -24.781 1 97.38 308 SER A O 1
ATOM 2337 N N . SER A 1 309 ? 16.688 -46.281 -24.375 1 96.12 309 SER A N 1
ATOM 2338 C CA . SER A 1 309 ? 16.594 -46.969 -25.656 1 96.12 309 SER A CA 1
ATOM 2339 C C . SER A 1 309 ? 16.641 -45.969 -26.812 1 96.12 309 SER A C 1
ATOM 2341 O O . SER A 1 309 ? 16.953 -46.344 -27.953 1 96.12 309 SER A O 1
ATOM 2343 N N . LEU A 1 310 ? 16.312 -44.75 -26.5 1 95.62 310 LEU A N 1
ATOM 2344 C CA . LEU A 1 310 ? 16.359 -43.688 -27.5 1 95.62 310 LEU A CA 1
ATOM 2345 C C . LEU A 1 310 ? 17.656 -42.906 -27.391 1 95.62 310 LEU A C 1
ATOM 2347 O O . LEU A 1 310 ? 17.828 -41.875 -28.047 1 95.62 310 LEU A O 1
ATOM 2351 N N . ASN A 1 311 ? 18.578 -43.312 -26.516 1 95.94 311 ASN A N 1
ATOM 2352 C CA . ASN A 1 311 ? 19.844 -42.625 -26.25 1 95.94 311 ASN A CA 1
ATOM 2353 C C . ASN A 1 311 ? 19.625 -41.219 -25.672 1 95.94 311 ASN A C 1
ATOM 2355 O O . ASN A 1 311 ? 20.344 -40.281 -26.031 1 95.94 311 ASN A O 1
ATOM 2359 N N . ILE A 1 312 ? 18.547 -41.125 -24.969 1 95.56 312 ILE A N 1
ATOM 2360 C CA . ILE A 1 312 ? 18.281 -39.906 -24.219 1 95.56 312 ILE A CA 1
ATOM 2361 C C . ILE A 1 312 ? 18.703 -40.062 -22.766 1 95.56 312 ILE A C 1
ATOM 2363 O O . ILE A 1 312 ? 18.312 -41.031 -22.109 1 95.56 312 ILE A O 1
ATOM 2367 N N . ASP A 1 313 ? 19.578 -39.188 -22.312 1 95.44 313 ASP A N 1
ATOM 2368 C CA . ASP A 1 313 ? 19.938 -39.156 -20.891 1 95.44 313 ASP A CA 1
ATOM 2369 C C . ASP A 1 313 ? 18.891 -38.406 -20.078 1 95.44 313 ASP A C 1
ATOM 2371 O O . ASP A 1 313 ? 19.016 -37.188 -19.891 1 95.44 313 ASP A O 1
ATOM 2375 N N . LEU A 1 314 ? 17.922 -39.156 -19.578 1 96.75 314 LEU A N 1
ATOM 2376 C CA . LEU A 1 314 ? 16.797 -38.562 -18.891 1 96.75 314 LEU A CA 1
ATOM 2377 C C . LEU A 1 314 ? 17.125 -38.312 -17.422 1 96.75 314 LEU A C 1
ATOM 2379 O O . LEU A 1 314 ? 17.672 -39.188 -16.734 1 96.75 314 LEU A O 1
ATOM 2383 N N . THR A 1 315 ? 16.891 -37.094 -16.922 1 97.44 315 THR A N 1
ATOM 2384 C CA . THR A 1 315 ? 17.031 -36.719 -15.516 1 97.44 315 THR A CA 1
ATOM 2385 C C . THR A 1 315 ? 15.688 -36.281 -14.93 1 97.44 315 THR A C 1
ATOM 2387 O O . THR A 1 315 ? 14.688 -36.219 -15.648 1 97.44 315 THR A O 1
ATOM 2390 N N . GLU A 1 316 ? 15.578 -36.188 -13.625 1 97.25 316 GLU A N 1
ATOM 2391 C CA . GLU A 1 316 ? 14.375 -35.719 -12.938 1 97.25 316 GLU A CA 1
ATOM 2392 C C . GLU A 1 316 ? 14.695 -34.594 -11.984 1 97.25 316 GLU A C 1
ATOM 2394 O O . GLU A 1 316 ? 15.852 -34.406 -11.594 1 97.25 316 GLU A O 1
ATOM 2399 N N . THR A 1 317 ? 13.727 -33.781 -11.703 1 96.06 317 THR A N 1
ATOM 2400 C CA . THR A 1 317 ? 13.945 -32.656 -10.797 1 96.06 317 THR A CA 1
ATOM 2401 C C . THR A 1 317 ? 12.672 -32.344 -10.008 1 96.06 317 THR A C 1
ATOM 2403 O O . THR A 1 317 ? 11.617 -32.938 -10.273 1 96.06 317 THR A O 1
ATOM 2406 N N . SER A 1 318 ? 12.883 -31.625 -8.945 1 94.31 318 SER A N 1
ATOM 2407 C CA . SER A 1 318 ? 11.797 -31.031 -8.172 1 94.31 318 SER A CA 1
ATOM 2408 C C . SER A 1 318 ? 11.633 -29.547 -8.5 1 94.31 318 SER A C 1
ATOM 2410 O O . SER A 1 318 ? 12.594 -28.875 -8.867 1 94.31 318 SER A O 1
ATOM 2412 N N . THR A 1 319 ? 10.406 -29.109 -8.461 1 90.88 319 THR A N 1
ATOM 2413 C CA . THR A 1 319 ? 10.188 -27.672 -8.688 1 90.88 319 THR A CA 1
ATOM 2414 C C . THR A 1 319 ? 9.18 -27.125 -7.684 1 90.88 319 THR A C 1
ATOM 2416 O O . THR A 1 319 ? 8.422 -27.875 -7.07 1 90.88 319 THR A O 1
ATOM 2419 N N . GLY A 1 320 ? 9.227 -25.875 -7.551 1 88.88 320 GLY A N 1
ATOM 2420 C CA . GLY A 1 320 ? 8.391 -25.219 -6.562 1 88.88 320 GLY A CA 1
ATOM 2421 C C . GLY A 1 320 ? 7.008 -24.875 -7.078 1 88.88 320 GLY A C 1
ATOM 2422 O O . GLY A 1 320 ? 6.094 -24.609 -6.293 1 88.88 320 GLY A O 1
ATOM 2423 N N . GLY A 1 321 ? 6.816 -24.859 -8.352 1 87.38 321 GLY A N 1
ATOM 2424 C CA . GLY A 1 321 ? 5.523 -24.547 -8.93 1 87.38 321 GLY A CA 1
ATOM 2425 C C . GLY A 1 321 ? 4.582 -25.734 -8.984 1 87.38 321 GLY A C 1
ATOM 2426 O O . GLY A 1 321 ? 5.027 -26.875 -9.047 1 87.38 321 GLY A O 1
ATOM 2427 N N . GLY A 1 322 ? 3.262 -25.422 -8.914 1 89.06 322 GLY A N 1
ATOM 2428 C CA . GLY A 1 322 ? 2.264 -26.469 -9.023 1 89.06 322 GLY A CA 1
ATOM 2429 C C . GLY A 1 322 ? 1.869 -26.766 -10.461 1 89.06 322 GLY A C 1
ATOM 2430 O O . GLY A 1 322 ? 2.223 -26.016 -11.375 1 89.06 322 GLY A O 1
ATOM 2431 N N . SER A 1 323 ? 1.235 -27.828 -10.672 1 94.62 323 SER A N 1
ATOM 2432 C CA . SER A 1 323 ? 0.627 -28.234 -11.938 1 94.62 323 SER A CA 1
ATOM 2433 C C . SER A 1 323 ? -0.529 -29.203 -11.711 1 94.62 323 SER A C 1
ATOM 2435 O O . SER A 1 323 ? -0.823 -29.578 -10.578 1 94.62 323 SER A O 1
ATOM 2437 N N . ASP A 1 324 ? -1.147 -29.547 -12.812 1 97.31 324 ASP A N 1
ATOM 2438 C CA . ASP A 1 324 ? -2.252 -30.5 -12.742 1 97.31 324 ASP A CA 1
ATOM 2439 C C . ASP A 1 324 ? -1.771 -31.859 -12.258 1 97.31 324 ASP A C 1
ATOM 2441 O O . ASP A 1 324 ? -2.574 -32.688 -11.812 1 97.31 324 ASP A O 1
ATOM 2445 N N . ALA A 1 325 ? -0.492 -32.094 -12.312 1 97.69 325 ALA A N 1
ATOM 2446 C CA . ALA A 1 325 ? 0.079 -33.344 -11.875 1 97.69 325 ALA A CA 1
ATOM 2447 C C . ALA A 1 325 ? -0.132 -33.562 -10.375 1 97.69 325 ALA A C 1
ATOM 2449 O O . ALA A 1 325 ? -0.197 -34.719 -9.906 1 97.69 325 ALA A O 1
ATOM 2450 N N . SER A 1 326 ? -0.238 -32.5 -9.688 1 97 326 SER A N 1
ATOM 2451 C CA . SER A 1 326 ? -0.37 -32.594 -8.234 1 97 326 SER A CA 1
ATOM 2452 C C . SER A 1 326 ? -1.653 -33.312 -7.832 1 97 326 SER A C 1
ATOM 2454 O O . SER A 1 326 ? -1.689 -34 -6.809 1 97 326 SER A O 1
ATOM 2456 N N . PHE A 1 327 ? -2.668 -33.25 -8.656 1 97.25 327 PHE A N 1
ATOM 2457 C CA . PHE A 1 327 ? -3.986 -33.719 -8.289 1 97.25 327 PHE A CA 1
ATOM 2458 C C . PHE A 1 327 ? -4.027 -35.25 -8.336 1 97.25 327 PHE A C 1
ATOM 2460 O O . PHE A 1 327 ? -4.512 -35.906 -7.406 1 97.25 327 PHE A O 1
ATOM 2467 N N . THR A 1 328 ? -3.5 -35.844 -9.367 1 97.56 328 THR A N 1
ATOM 2468 C CA . THR A 1 328 ? -3.51 -37.281 -9.469 1 97.56 328 THR A CA 1
ATOM 2469 C C . THR A 1 328 ? -2.43 -37.906 -8.586 1 97.56 328 THR A C 1
ATOM 2471 O O . THR A 1 328 ? -2.643 -38.938 -7.969 1 97.56 328 THR A O 1
ATOM 2474 N N . SER A 1 329 ? -1.306 -37.219 -8.523 1 96.88 329 SER A N 1
ATOM 2475 C CA . SER A 1 329 ? -0.248 -37.719 -7.645 1 96.88 329 SER A CA 1
ATOM 2476 C C . SER A 1 329 ? -0.72 -37.812 -6.199 1 96.88 329 SER A C 1
ATOM 2478 O O . SER A 1 329 ? -0.435 -38.781 -5.496 1 96.88 329 SER A O 1
ATOM 2480 N N . ALA A 1 330 ? -1.435 -36.844 -5.754 1 94.75 330 ALA A N 1
ATOM 2481 C CA . ALA A 1 330 ? -1.912 -36.75 -4.379 1 94.75 330 ALA A CA 1
ATOM 2482 C C . ALA A 1 330 ? -2.871 -37.906 -4.059 1 94.75 330 ALA A C 1
ATOM 2484 O O . ALA A 1 330 ? -3.066 -38.25 -2.891 1 94.75 330 ALA A O 1
ATOM 2485 N N . LEU A 1 331 ? -3.41 -38.469 -5.098 1 94.44 331 LEU A N 1
ATOM 2486 C CA . LEU A 1 331 ? -4.332 -39.594 -4.922 1 94.44 331 LEU A CA 1
ATOM 2487 C C . LEU A 1 331 ? -3.586 -40.938 -4.98 1 94.44 331 LEU A C 1
ATOM 2489 O O . LEU A 1 331 ? -4.207 -42 -4.953 1 94.44 331 LEU A O 1
ATOM 2493 N N . GLY A 1 332 ? -2.285 -40.844 -5.105 1 93.94 332 GLY A N 1
ATOM 2494 C CA . GLY A 1 332 ? -1.476 -42.031 -5.133 1 93.94 332 GLY A CA 1
ATOM 2495 C C . GLY A 1 332 ? -1.407 -42.688 -6.504 1 93.94 332 GLY A C 1
ATOM 2496 O O . GLY A 1 332 ? -0.951 -43.812 -6.641 1 93.94 332 GLY A O 1
ATOM 2497 N N . ILE A 1 333 ? -1.901 -41.969 -7.5 1 96.81 333 ILE A N 1
ATOM 2498 C CA . ILE A 1 333 ? -1.846 -42.5 -8.867 1 96.81 333 ILE A CA 1
ATOM 2499 C C . ILE A 1 333 ? -0.456 -42.25 -9.453 1 96.81 333 ILE A C 1
ATOM 2501 O O . ILE A 1 333 ? 0.117 -41.156 -9.281 1 96.81 333 ILE A O 1
ATOM 2505 N N . PRO A 1 334 ? 0.182 -43.281 -10.094 1 98 334 PRO A N 1
ATOM 2506 C CA . PRO A 1 334 ? 1.473 -43.031 -10.734 1 98 334 PRO A CA 1
ATOM 2507 C C . PRO A 1 334 ? 1.421 -41.875 -11.727 1 98 334 PRO A C 1
ATOM 2509 O O . PRO A 1 334 ? 0.736 -41.938 -12.75 1 98 334 PRO A O 1
ATOM 2512 N N . THR A 1 335 ? 2.125 -40.812 -11.336 1 98.44 335 THR A N 1
ATOM 2513 C CA . THR A 1 335 ? 2.043 -39.562 -12.109 1 98.44 335 THR A CA 1
ATOM 2514 C C . THR A 1 335 ? 3.438 -39 -12.375 1 98.44 335 THR A C 1
ATOM 2516 O O . THR A 1 335 ? 4.289 -39 -11.484 1 98.44 335 THR A O 1
ATOM 2519 N N . ILE A 1 336 ? 3.676 -38.625 -13.594 1 98.44 336 ILE A N 1
ATOM 2520 C CA . ILE A 1 336 ? 4.898 -37.938 -13.977 1 98.44 336 ILE A CA 1
ATOM 2521 C C . ILE A 1 336 ? 4.547 -36.625 -14.672 1 98.44 336 ILE A C 1
ATOM 2523 O O . ILE A 1 336 ? 3.512 -36.531 -15.336 1 98.44 336 ILE A O 1
ATOM 2527 N N . ASP A 1 337 ? 5.348 -35.625 -14.375 1 98.31 337 ASP A N 1
ATOM 2528 C CA . ASP A 1 337 ? 5.16 -34.312 -14.984 1 98.31 337 ASP A CA 1
ATOM 2529 C C . ASP A 1 337 ? 6.355 -33.938 -15.859 1 98.31 337 ASP A C 1
ATOM 2531 O O . ASP A 1 337 ? 7.418 -34.531 -15.766 1 98.31 337 ASP A O 1
ATOM 2535 N N . GLY A 1 338 ? 6.133 -33.031 -16.766 1 98.06 338 GLY A N 1
ATOM 2536 C CA . GLY A 1 338 ? 7.215 -32.531 -17.609 1 98.06 338 GLY A CA 1
ATOM 2537 C C . GLY A 1 338 ? 7.488 -33.406 -18.812 1 98.06 338 GLY A C 1
ATOM 2538 O O . GLY A 1 338 ? 8.625 -33.5 -19.281 1 98.06 338 GLY A O 1
ATOM 2539 N N . MET A 1 339 ? 6.551 -34.031 -19.297 1 98.44 339 MET A N 1
ATOM 2540 C CA . MET A 1 339 ? 6.715 -34.969 -20.422 1 98.44 339 MET A CA 1
ATOM 2541 C C . MET A 1 339 ? 6.773 -34.188 -21.734 1 98.44 339 MET A C 1
ATOM 2543 O O . MET A 1 339 ? 7.082 -34.75 -22.781 1 98.44 339 MET A O 1
ATOM 2547 N N . GLY A 1 340 ? 6.52 -32.906 -21.703 1 98.38 340 GLY A N 1
ATOM 2548 C CA . GLY A 1 340 ? 6.469 -32.094 -22.891 1 98.38 340 GLY A CA 1
ATOM 2549 C C . GLY A 1 340 ? 7.84 -31.766 -23.453 1 98.38 340 GLY A C 1
ATOM 2550 O O . GLY A 1 340 ? 8.852 -32.312 -23 1 98.38 340 GLY A O 1
ATOM 2551 N N . PRO A 1 341 ? 7.883 -30.953 -24.484 1 98.56 341 PRO A N 1
ATOM 2552 C CA . PRO A 1 341 ? 9.141 -30.562 -25.125 1 98.56 341 PRO A CA 1
ATOM 2553 C C . PRO A 1 341 ? 9.984 -29.641 -24.219 1 98.56 341 PRO A C 1
ATOM 2555 O O . PRO A 1 341 ? 9.57 -29.328 -23.109 1 98.56 341 PRO A O 1
ATOM 2558 N N . ILE A 1 342 ? 11.203 -29.359 -24.766 1 98.25 342 ILE A N 1
ATOM 2559 C CA . ILE A 1 342 ? 12.172 -28.562 -24.016 1 98.25 342 ILE A CA 1
ATOM 2560 C C . ILE A 1 342 ? 12.125 -27.109 -24.5 1 98.25 342 ILE A C 1
ATOM 2562 O O . ILE A 1 342 ? 12.008 -26.844 -25.688 1 98.25 342 ILE A O 1
ATOM 2566 N N . GLY A 1 343 ? 12.156 -26.219 -23.625 1 97.81 343 GLY A N 1
ATOM 2567 C CA . GLY A 1 343 ? 12.211 -24.781 -23.859 1 97.81 343 GLY A CA 1
ATOM 2568 C C . GLY A 1 343 ? 12.516 -23.969 -22.609 1 97.81 343 GLY A C 1
ATOM 2569 O O . GLY A 1 343 ? 13.203 -24.453 -21.703 1 97.81 343 GLY A O 1
ATOM 2570 N N . GLY A 1 344 ? 12.094 -22.656 -22.672 1 95.81 344 GLY A N 1
ATOM 2571 C CA . GLY A 1 344 ? 12.406 -21.828 -21.516 1 95.81 344 GLY A CA 1
ATOM 2572 C C . GLY A 1 344 ? 11.68 -20.5 -21.5 1 95.81 344 GLY A C 1
ATOM 2573 O O . GLY A 1 344 ? 10.898 -20.219 -22.406 1 95.81 344 GLY A O 1
ATOM 2574 N N . ASN A 1 345 ? 11.836 -19.844 -20.359 1 94.31 345 ASN A N 1
ATOM 2575 C CA . ASN A 1 345 ? 11.281 -18.531 -20.109 1 94.31 345 ASN A CA 1
ATOM 2576 C C . ASN A 1 345 ? 9.758 -18.547 -20.156 1 94.31 345 ASN A C 1
ATOM 2578 O O . ASN A 1 345 ? 9.141 -17.688 -20.781 1 94.31 345 ASN A O 1
ATOM 2582 N N . GLN A 1 346 ? 9.195 -19.547 -19.531 1 92.62 346 GLN A N 1
ATOM 2583 C CA . GLN A 1 346 ? 7.738 -19.641 -19.438 1 92.62 346 GLN A CA 1
ATOM 2584 C C . GLN A 1 346 ? 7.16 -18.422 -18.719 1 92.62 346 GLN A C 1
ATOM 2586 O O . GLN A 1 346 ? 7.793 -17.875 -17.812 1 92.62 346 GLN A O 1
ATOM 2591 N N . HIS A 1 347 ? 5.977 -17.953 -19.078 1 89.69 347 HIS A N 1
ATOM 2592 C CA . HIS A 1 347 ? 5.23 -16.875 -18.438 1 89.69 347 HIS A CA 1
ATOM 2593 C C . HIS A 1 347 ? 5.898 -15.531 -18.688 1 89.69 347 HIS A C 1
ATOM 2595 O O . HIS A 1 347 ? 5.734 -14.594 -17.906 1 89.69 347 HIS A O 1
ATOM 2601 N N . ASN A 1 348 ? 6.762 -15.5 -19.672 1 88.88 348 ASN A N 1
ATOM 2602 C CA . ASN A 1 348 ? 7.531 -14.32 -20.031 1 88.88 348 ASN A CA 1
ATOM 2603 C C . ASN A 1 348 ? 7.426 -14.023 -21.531 1 88.88 348 ASN A C 1
ATOM 2605 O O . ASN A 1 348 ? 7.031 -14.883 -22.312 1 88.88 348 ASN A O 1
ATOM 2609 N N . ASP A 1 349 ? 7.773 -12.773 -21.844 1 91.38 349 ASP A N 1
ATOM 2610 C CA . ASP A 1 349 ? 7.711 -12.383 -23.25 1 91.38 349 ASP A CA 1
ATOM 2611 C C . ASP A 1 349 ? 8.836 -13.047 -24.047 1 91.38 349 ASP A C 1
ATOM 2613 O O . ASP A 1 349 ? 8.773 -13.102 -25.281 1 91.38 349 ASP A O 1
ATOM 2617 N N . GLU A 1 350 ? 9.766 -13.664 -23.375 1 95.25 350 GLU A N 1
ATOM 2618 C CA . GLU A 1 350 ? 10.875 -14.32 -24.062 1 95.25 350 GLU A CA 1
ATOM 2619 C C . GLU A 1 350 ? 10.703 -15.836 -24.078 1 95.25 350 GLU A C 1
ATOM 2621 O O . GLU A 1 350 ? 11.672 -16.578 -24.25 1 95.25 350 GLU A O 1
ATOM 2626 N N . GLU A 1 351 ? 9.477 -16.266 -23.844 1 96.5 351 GLU A N 1
ATOM 2627 C CA . GLU A 1 351 ? 9.18 -17.688 -23.875 1 96.5 351 GLU A CA 1
ATOM 2628 C C . GLU A 1 351 ? 9.578 -18.312 -25.203 1 96.5 351 GLU A C 1
ATOM 2630 O O . GLU A 1 351 ? 9.297 -17.75 -26.266 1 96.5 351 GLU A O 1
ATOM 2635 N N . TYR A 1 352 ? 10.289 -19.531 -25.125 1 98.38 352 TYR A N 1
ATOM 2636 C CA . TYR A 1 352 ? 10.766 -20.125 -26.375 1 98.38 352 TYR A CA 1
ATOM 2637 C C . TYR A 1 352 ? 10.719 -21.656 -26.297 1 98.38 352 TYR A C 1
ATOM 2639 O O . TYR A 1 352 ? 10.711 -22.234 -25.203 1 98.38 352 TYR A O 1
ATOM 2647 N N . LEU A 1 353 ? 10.625 -22.266 -27.438 1 98.56 353 LEU A N 1
ATOM 2648 C CA . LEU A 1 353 ? 10.68 -23.719 -27.641 1 98.56 353 LEU A CA 1
ATOM 2649 C C . LEU A 1 353 ? 11.961 -24.109 -28.375 1 98.56 353 LEU A C 1
ATOM 2651 O O . LEU A 1 353 ? 12.336 -23.469 -29.359 1 98.56 353 LEU A O 1
ATOM 2655 N N . GLU A 1 354 ? 12.68 -25.078 -27.844 1 98.69 354 GLU A N 1
ATOM 2656 C CA . GLU A 1 354 ? 13.727 -25.734 -28.625 1 98.69 354 GLU A CA 1
ATOM 2657 C C . GLU A 1 354 ? 13.125 -26.656 -29.688 1 98.69 354 GLU A C 1
ATOM 2659 O O . GLU A 1 354 ? 12.641 -27.75 -29.359 1 98.69 354 GLU A O 1
ATOM 2664 N N . ILE A 1 355 ? 13.25 -26.297 -30.938 1 98.56 355 ILE A N 1
ATOM 2665 C CA . ILE A 1 355 ? 12.508 -26.938 -32.031 1 98.56 355 ILE A CA 1
ATOM 2666 C C . ILE A 1 355 ? 12.875 -28.422 -32.094 1 98.56 355 ILE A C 1
ATOM 2668 O O . ILE A 1 355 ? 12.008 -29.281 -32.25 1 98.56 355 ILE A O 1
ATOM 2672 N N . ASP A 1 356 ? 14.109 -28.734 -31.859 1 97 356 ASP A N 1
ATOM 2673 C CA . ASP A 1 356 ? 14.586 -30.109 -32 1 97 356 ASP A CA 1
ATOM 2674 C C . ASP A 1 356 ? 13.945 -31.031 -30.969 1 97 356 ASP A C 1
ATOM 2676 O O . ASP A 1 356 ? 13.875 -32.25 -31.156 1 97 356 ASP A O 1
ATOM 2680 N N . SER A 1 357 ? 13.477 -30.453 -29.922 1 97.69 357 SER A N 1
ATOM 2681 C CA . SER A 1 357 ? 12.922 -31.266 -28.844 1 97.69 357 SER A CA 1
ATOM 2682 C C . SER A 1 357 ? 11.531 -31.781 -29.188 1 97.69 357 SER A C 1
ATOM 2684 O O . SER A 1 357 ? 11.023 -32.688 -28.547 1 97.69 357 SER A O 1
ATOM 2686 N N . LEU A 1 358 ? 10.852 -31.219 -30.203 1 97.56 358 LEU A N 1
ATOM 2687 C CA . LEU A 1 358 ? 9.523 -31.656 -30.609 1 97.56 358 LEU A CA 1
ATOM 2688 C C . LEU A 1 358 ? 9.531 -33.125 -30.984 1 97.56 358 LEU A C 1
ATOM 2690 O O . LEU A 1 358 ? 8.789 -33.938 -30.406 1 97.56 358 LEU A O 1
ATOM 2694 N N . VAL A 1 359 ? 10.43 -33.438 -31.859 1 96.88 359 VAL A N 1
ATOM 2695 C CA . VAL A 1 359 ? 10.477 -34.812 -32.375 1 96.88 359 VAL A CA 1
ATOM 2696 C C . VAL A 1 359 ? 10.969 -35.75 -31.266 1 96.88 359 VAL A C 1
ATOM 2698 O O . VAL A 1 359 ? 10.414 -36.844 -31.062 1 96.88 359 VAL A O 1
ATOM 2701 N N . GLU A 1 360 ? 11.992 -35.312 -30.594 1 96.38 360 GLU A N 1
ATOM 2702 C CA . GLU A 1 360 ? 12.594 -36.125 -29.531 1 96.38 360 GLU A CA 1
ATOM 2703 C C . GLU A 1 360 ? 11.555 -36.469 -28.469 1 96.38 360 GLU A C 1
ATOM 2705 O O . GLU A 1 360 ? 11.422 -37.656 -28.109 1 96.38 360 GLU A O 1
ATOM 2710 N N . ARG A 1 361 ? 10.852 -35.531 -28 1 98 361 ARG A N 1
ATOM 2711 C CA . ARG A 1 361 ? 9.898 -35.75 -26.922 1 98 361 ARG A CA 1
ATOM 2712 C C . ARG A 1 361 ? 8.641 -36.469 -27.422 1 98 361 ARG A C 1
ATOM 2714 O O . ARG A 1 361 ? 7.965 -37.156 -26.656 1 98 361 ARG A O 1
ATOM 2721 N N . THR A 1 362 ? 8.312 -36.25 -28.719 1 98.38 362 THR A N 1
ATOM 2722 C CA . THR A 1 362 ? 7.234 -37.031 -29.328 1 98.38 362 THR A CA 1
ATOM 2723 C C . THR A 1 362 ? 7.562 -38.5 -29.312 1 98.38 362 THR A C 1
ATOM 2725 O O . THR A 1 362 ? 6.719 -39.344 -28.953 1 98.38 362 THR A O 1
ATOM 2728 N N . LYS A 1 363 ? 8.789 -38.844 -29.672 1 97.75 363 LYS A N 1
ATOM 2729 C CA . LYS A 1 363 ? 9.234 -40.25 -29.672 1 97.75 363 LYS A CA 1
ATOM 2730 C C . LYS A 1 363 ? 9.203 -40.812 -28.266 1 97.75 363 LYS A C 1
ATOM 2732 O O . LYS A 1 363 ? 8.75 -41.938 -28.062 1 97.75 363 LYS A O 1
ATOM 2737 N N . LEU A 1 364 ? 9.695 -40.062 -27.391 1 98.31 364 LEU A N 1
ATOM 2738 C CA . LEU A 1 364 ? 9.711 -40.531 -26 1 98.31 364 LEU A CA 1
ATOM 2739 C C . LEU A 1 364 ? 8.305 -40.812 -25.516 1 98.31 364 LEU A C 1
ATOM 2741 O O . LEU A 1 364 ? 8.078 -41.875 -24.891 1 98.31 364 LEU A O 1
ATOM 2745 N N . LEU A 1 365 ? 7.371 -39.906 -25.781 1 98.69 365 LEU A N 1
ATOM 2746 C CA . LEU A 1 365 ? 5.992 -40.125 -25.344 1 98.69 365 LEU A CA 1
ATOM 2747 C C . LEU A 1 365 ? 5.387 -41.344 -26 1 98.69 365 LEU A C 1
ATOM 2749 O O . LEU A 1 365 ? 4.781 -42.188 -25.328 1 98.69 365 LEU A O 1
ATOM 2753 N N . ALA A 1 366 ? 5.555 -41.469 -27.312 1 98.56 366 ALA A N 1
ATOM 2754 C CA . ALA A 1 366 ? 4.977 -42.594 -28.062 1 98.56 366 ALA A CA 1
ATOM 2755 C C . ALA A 1 366 ? 5.484 -43.938 -27.531 1 98.56 366 ALA A C 1
ATOM 2757 O O . ALA A 1 366 ? 4.695 -44.844 -27.266 1 98.56 366 ALA A O 1
ATOM 2758 N N . LEU A 1 367 ? 6.773 -44 -27.344 1 98.38 367 LEU A N 1
ATOM 2759 C CA . LEU A 1 367 ? 7.371 -45.25 -26.906 1 98.38 367 LEU A CA 1
ATOM 2760 C C . LEU A 1 367 ? 7.039 -45.531 -25.438 1 98.38 367 LEU A C 1
ATOM 2762 O O . LEU A 1 367 ? 6.91 -46.719 -25.047 1 98.38 367 LEU A O 1
ATOM 2766 N N . THR A 1 368 ? 6.902 -44.531 -24.641 1 98.69 368 THR A N 1
ATOM 2767 C CA . THR A 1 368 ? 6.449 -44.688 -23.266 1 98.69 368 THR A CA 1
ATOM 2768 C C . THR A 1 368 ? 5.043 -45.281 -23.219 1 98.69 368 THR A C 1
ATOM 2770 O O . THR A 1 368 ? 4.781 -46.25 -22.484 1 98.69 368 THR A O 1
ATOM 2773 N N . ILE A 1 369 ? 4.18 -44.688 -24.031 1 98.62 369 ILE A N 1
ATOM 2774 C CA . ILE A 1 369 ? 2.811 -45.156 -24.109 1 98.62 369 ILE A CA 1
ATOM 2775 C C . ILE A 1 369 ? 2.816 -46.625 -24.547 1 98.62 369 ILE A C 1
ATOM 2777 O O . ILE A 1 369 ? 2.102 -47.469 -23.984 1 98.62 369 ILE A O 1
ATOM 2781 N N . GLU A 1 370 ? 3.617 -46.938 -25.484 1 98.31 370 GLU A N 1
ATOM 2782 C CA . GLU A 1 370 ? 3.719 -48.312 -25.969 1 98.31 370 GLU A CA 1
ATOM 2783 C C . GLU A 1 370 ? 4.203 -49.25 -24.859 1 98.31 370 GLU A C 1
ATOM 2785 O O . GLU A 1 370 ? 3.648 -50.312 -24.672 1 98.31 370 GLU A O 1
ATOM 2790 N N . ARG A 1 371 ? 5.215 -48.812 -24.172 1 98 371 ARG A N 1
ATOM 2791 C CA . ARG A 1 371 ? 5.777 -49.625 -23.094 1 98 371 ARG A CA 1
ATOM 2792 C C . ARG A 1 371 ? 4.746 -49.844 -21.984 1 98 371 ARG A C 1
ATOM 2794 O O . ARG A 1 371 ? 4.621 -50.969 -21.469 1 98 371 ARG A O 1
ATOM 2801 N N . LEU A 1 372 ? 3.998 -48.844 -21.672 1 98.19 372 LEU A N 1
ATOM 2802 C CA . LEU A 1 372 ? 3.014 -48.906 -20.594 1 98.19 372 LEU A CA 1
ATOM 2803 C C . LEU A 1 372 ? 1.819 -49.75 -21 1 98.19 372 LEU A C 1
ATOM 2805 O O . LEU A 1 372 ? 1.031 -50.188 -20.156 1 98.19 372 LEU A O 1
ATOM 2809 N N . SER A 1 373 ? 1.678 -49.938 -22.266 1 97.06 373 SER A N 1
ATOM 2810 C CA . SER A 1 373 ? 0.547 -50.688 -22.797 1 97.06 373 SER A CA 1
ATOM 2811 C C . SER A 1 373 ? 0.911 -52.156 -22.984 1 97.06 373 SER A C 1
ATOM 2813 O O . SER A 1 373 ? 0.065 -52.969 -23.375 1 97.06 373 SER A O 1
ATOM 2815 N N . SER A 1 374 ? 2.156 -52.562 -22.812 1 90.69 374 SER A N 1
ATOM 2816 C CA . SER A 1 374 ? 2.623 -53.938 -22.953 1 90.69 374 SER A CA 1
ATOM 2817 C C . SER A 1 374 ? 2.514 -54.719 -21.641 1 90.69 374 SER A C 1
ATOM 2819 O O . SER A 1 374 ? 2.547 -54.094 -20.562 1 90.69 374 SER A O 1
ATOM 2821 N N . MET B 1 1 ? -15.539 53.219 18.75 1 80.19 1 MET B N 1
ATOM 2822 C CA . MET B 1 1 ? -14.812 52.875 17.531 1 80.19 1 MET B CA 1
ATOM 2823 C C . MET B 1 1 ? -15.75 52.281 16.484 1 80.19 1 MET B C 1
ATOM 2825 O O . MET B 1 1 ? -16.547 51.406 16.797 1 80.19 1 MET B O 1
ATOM 2829 N N . LYS B 1 2 ? -15.812 52.844 15.352 1 86.06 2 LYS B N 1
ATOM 2830 C CA . LYS B 1 2 ? -16.703 52.375 14.297 1 86.06 2 LYS B CA 1
ATOM 2831 C C . LYS B 1 2 ? -16.062 51.25 13.492 1 86.06 2 LYS B C 1
ATOM 2833 O O . LYS B 1 2 ? -14.992 51.406 12.922 1 86.06 2 LYS B O 1
ATOM 2838 N N . ILE B 1 3 ? -16.734 50.188 13.508 1 90 3 ILE B N 1
ATOM 2839 C CA . ILE B 1 3 ? -16.297 49 12.75 1 90 3 ILE B CA 1
ATOM 2840 C C . ILE B 1 3 ? -17.062 48.906 11.438 1 90 3 ILE B C 1
ATOM 2842 O O . ILE B 1 3 ? -18.234 49.344 11.367 1 90 3 ILE B O 1
ATOM 2846 N N . ALA B 1 4 ? -16.375 48.469 10.414 1 92.38 4 ALA B N 1
ATOM 2847 C CA . ALA B 1 4 ? -17.062 48.219 9.141 1 92.38 4 ALA B CA 1
ATOM 2848 C C . ALA B 1 4 ? -18.344 47.406 9.344 1 92.38 4 ALA B C 1
ATOM 2850 O O . ALA B 1 4 ? -18.422 46.594 10.258 1 92.38 4 ALA B O 1
ATOM 2851 N N . SER B 1 5 ? -19.297 47.625 8.469 1 94.62 5 SER B N 1
ATOM 2852 C CA . SER B 1 5 ? -20.547 46.875 8.547 1 94.62 5 SER B CA 1
ATOM 2853 C C . SER B 1 5 ? -20.328 45.438 8.148 1 94.62 5 SER B C 1
ATOM 2855 O O . SER B 1 5 ? -19.375 45.094 7.434 1 94.62 5 SER B O 1
ATOM 2857 N N . THR B 1 6 ? -21.219 44.625 8.656 1 97.19 6 THR B N 1
ATOM 2858 C CA . THR B 1 6 ? -21.172 43.219 8.289 1 97.19 6 THR B CA 1
ATOM 2859 C C . THR B 1 6 ? -21.234 43.031 6.77 1 97.19 6 THR B C 1
ATOM 2861 O O . THR B 1 6 ? -20.547 42.188 6.199 1 97.19 6 THR B O 1
ATOM 2864 N N . GLU B 1 7 ? -22.031 43.844 6.133 1 97 7 GLU B N 1
ATOM 2865 C CA . GLU B 1 7 ? -22.172 43.812 4.684 1 97 7 GLU B CA 1
ATOM 2866 C C . GLU B 1 7 ? -20.859 44.125 3.982 1 97 7 GLU B C 1
ATOM 2868 O O . GLU B 1 7 ? -20.469 43.469 3.023 1 97 7 GLU B O 1
ATOM 2873 N N . GLU B 1 8 ? -20.219 45.156 4.445 1 97.38 8 GLU B N 1
ATOM 2874 C CA . GLU B 1 8 ? -18.922 45.562 3.881 1 97.38 8 GLU B CA 1
ATOM 2875 C C . GLU B 1 8 ? -17.891 44.438 4.059 1 97.38 8 GLU B C 1
ATOM 2877 O O . GLU B 1 8 ? -17.125 44.156 3.141 1 97.38 8 GLU B O 1
ATOM 2882 N N . MET B 1 9 ? -17.891 43.875 5.176 1 98.38 9 MET B N 1
ATOM 2883 C CA . MET B 1 9 ? -16.938 42.812 5.48 1 98.38 9 MET B CA 1
ATOM 2884 C C . MET B 1 9 ? -17.203 41.594 4.609 1 98.38 9 MET B C 1
ATOM 2886 O O . MET B 1 9 ? -16.281 41 4.082 1 98.38 9 MET B O 1
ATOM 2890 N N . LEU B 1 10 ? -18.469 41.25 4.426 1 98.62 10 LEU B N 1
ATOM 2891 C CA . LEU B 1 10 ? -18.844 40.094 3.627 1 98.62 10 LEU B CA 1
ATOM 2892 C C . LEU B 1 10 ? -18.516 40.312 2.154 1 98.62 10 LEU B C 1
ATOM 2894 O O . LEU B 1 10 ? -18.156 39.375 1.443 1 98.62 10 LEU B O 1
ATOM 2898 N N . ASN B 1 11 ? -18.656 41.531 1.721 1 98.25 11 ASN B N 1
ATOM 2899 C CA . ASN B 1 11 ? -18.297 41.844 0.345 1 98.25 11 ASN B CA 1
ATOM 2900 C C . ASN B 1 11 ? -16.797 41.625 0.089 1 98.25 11 ASN B C 1
ATOM 2902 O O . ASN B 1 11 ? -16.422 41.062 -0.947 1 98.25 11 ASN B O 1
ATOM 2906 N N . MET B 1 12 ? -16.031 42.062 1.007 1 98.19 12 MET B N 1
ATOM 2907 C CA . MET B 1 12 ? -14.602 41.844 0.891 1 98.19 12 MET B CA 1
ATOM 2908 C C . MET B 1 12 ? -14.289 40.344 0.966 1 98.19 12 MET B C 1
ATOM 2910 O O . MET B 1 12 ? -13.453 39.844 0.206 1 98.19 12 MET B O 1
ATOM 2914 N N . LEU B 1 13 ? -14.953 39.656 1.87 1 98.81 13 LEU B N 1
ATOM 2915 C CA . LEU B 1 13 ? -14.727 38.25 2.068 1 98.81 13 LEU B CA 1
ATOM 2916 C C . LEU B 1 13 ? -15.086 37.469 0.81 1 98.81 13 LEU B C 1
ATOM 2918 O O . LEU B 1 13 ? -14.359 36.531 0.421 1 98.81 13 LEU B O 1
ATOM 2922 N N . GLU B 1 14 ? -16.172 37.781 0.192 1 98.75 14 GLU B N 1
ATOM 2923 C CA . GLU B 1 14 ? -16.625 37.125 -1.026 1 98.75 14 GLU B CA 1
ATOM 2924 C C . GLU B 1 14 ? -15.562 37.188 -2.121 1 98.75 14 GLU B C 1
ATOM 2926 O O . GLU B 1 14 ? -15.305 36.219 -2.818 1 98.75 14 GLU B O 1
ATOM 2931 N N . LYS B 1 15 ? -14.969 38.375 -2.232 1 98.5 15 LYS B N 1
ATOM 2932 C CA . LYS B 1 15 ? -13.93 38.562 -3.244 1 98.5 15 LYS B CA 1
ATOM 2933 C C . LYS B 1 15 ? -12.734 37.625 -2.982 1 98.5 15 LYS B C 1
ATOM 2935 O O . LYS B 1 15 ? -12.188 37.062 -3.914 1 98.5 15 LYS B O 1
ATOM 2940 N N . LEU B 1 16 ? -12.328 37.531 -1.775 1 98.75 16 LEU B N 1
ATOM 2941 C CA . LEU B 1 16 ? -11.172 36.719 -1.42 1 98.75 16 LEU B CA 1
ATOM 2942 C C . LEU B 1 16 ? -11.477 35.219 -1.576 1 98.75 16 LEU B C 1
ATOM 2944 O O . LEU B 1 16 ? -10.664 34.469 -2.109 1 98.75 16 LEU B O 1
ATOM 2948 N N . VAL B 1 17 ? -12.68 34.812 -1.127 1 98.75 17 VAL B N 1
ATOM 2949 C CA . VAL B 1 17 ? -13.078 33.406 -1.118 1 98.75 17 VAL B CA 1
ATOM 2950 C C . VAL B 1 17 ? -13.188 32.875 -2.551 1 98.75 17 VAL B C 1
ATOM 2952 O O . VAL B 1 17 ? -12.867 31.719 -2.826 1 98.75 17 VAL B O 1
ATOM 2955 N N . ASN B 1 18 ? -13.539 33.719 -3.436 1 98.62 18 ASN B N 1
ATOM 2956 C CA . ASN B 1 18 ? -13.781 33.312 -4.816 1 98.62 18 ASN B CA 1
ATOM 2957 C C . ASN B 1 18 ? -12.492 33.281 -5.625 1 98.62 18 ASN B C 1
ATOM 2959 O O . ASN B 1 18 ? -12.523 33.156 -6.848 1 98.62 18 ASN B O 1
ATOM 2963 N N . ILE B 1 19 ? -11.344 33.344 -4.953 1 98.5 19 ILE B N 1
ATOM 2964 C CA . ILE B 1 19 ? -10.031 33.156 -5.562 1 98.5 19 ILE B CA 1
ATOM 2965 C C . ILE B 1 19 ? -9.43 31.844 -5.047 1 98.5 19 ILE B C 1
ATOM 2967 O O . ILE B 1 19 ? -9.219 31.672 -3.842 1 98.5 19 ILE B O 1
ATOM 2971 N N . ASP B 1 20 ? -9.125 30.953 -5.992 1 98.19 20 ASP B N 1
ATOM 2972 C CA . ASP B 1 20 ? -8.398 29.766 -5.586 1 98.19 20 ASP B CA 1
ATOM 2973 C C . ASP B 1 20 ? -6.996 30.109 -5.086 1 98.19 20 ASP B C 1
ATOM 2975 O O . ASP B 1 20 ? -6.242 30.797 -5.773 1 98.19 20 ASP B O 1
ATOM 2979 N N . SER B 1 21 ? -6.707 29.625 -3.895 1 98.38 21 SER B N 1
ATOM 2980 C CA . SER B 1 21 ? -5.395 29.969 -3.354 1 98.38 21 SER B CA 1
ATOM 2981 C C . SER B 1 21 ? -4.773 28.781 -2.623 1 98.38 21 SER B C 1
ATOM 2983 O O . SER B 1 21 ? -4.301 28.906 -1.492 1 98.38 21 SER B O 1
ATOM 2985 N N . GLY B 1 22 ? -4.789 27.625 -3.244 1 97.31 22 GLY B N 1
ATOM 2986 C CA . GLY B 1 22 ? -4.051 26.5 -2.693 1 97.31 22 GLY B CA 1
ATOM 2987 C C . GLY B 1 22 ? -2.564 26.781 -2.547 1 97.31 22 GLY B C 1
ATOM 2988 O O . GLY B 1 22 ? -1.993 27.562 -3.312 1 97.31 22 GLY B O 1
ATOM 2989 N N . SER B 1 23 ? -1.888 26.062 -1.661 1 96.69 23 SER B N 1
ATOM 2990 C CA . SER B 1 23 ? -0.51 26.375 -1.287 1 96.69 23 SER B CA 1
ATOM 2991 C C . SER B 1 23 ? 0.42 26.297 -2.492 1 96.69 23 SER B C 1
ATOM 2993 O O . SER B 1 23 ? 1.417 27.016 -2.562 1 96.69 23 SER B O 1
ATOM 2995 N N . TYR B 1 24 ? 0.067 25.516 -3.424 1 96.12 24 TYR B N 1
ATOM 2996 C CA . TYR B 1 24 ? 0.951 25.312 -4.566 1 96.12 24 TYR B CA 1
ATOM 2997 C C . TYR B 1 24 ? 0.458 26.094 -5.777 1 96.12 24 TYR B C 1
ATOM 2999 O O . TYR B 1 24 ? 0.976 25.922 -6.887 1 96.12 24 TYR B O 1
ATOM 3007 N N . HIS B 1 25 ? -0.552 26.844 -5.625 1 97.38 25 HIS B N 1
ATOM 3008 C CA . HIS B 1 25 ? -1.061 27.734 -6.664 1 97.38 25 HIS B CA 1
ATOM 3009 C C . HIS B 1 25 ? -0.58 29.156 -6.445 1 97.38 25 HIS B C 1
ATOM 3011 O O . HIS B 1 25 ? -1.365 30.031 -6.07 1 97.38 25 HIS B O 1
ATOM 3017 N N . LYS B 1 26 ? 0.647 29.406 -6.852 1 97.69 26 LYS B N 1
ATOM 3018 C CA . LYS B 1 26 ? 1.298 30.688 -6.59 1 97.69 26 LYS B CA 1
ATOM 3019 C C . LYS B 1 26 ? 0.455 31.844 -7.113 1 97.69 26 LYS B C 1
ATOM 3021 O O . LYS B 1 26 ? 0.249 32.844 -6.406 1 97.69 26 LYS B O 1
ATOM 3026 N N . ASP B 1 27 ? -0.015 31.688 -8.297 1 98.12 27 ASP B N 1
ATOM 3027 C CA . ASP B 1 27 ? -0.771 32.781 -8.914 1 98.12 27 ASP B CA 1
ATOM 3028 C C . ASP B 1 27 ? -2 33.125 -8.086 1 98.12 27 ASP B C 1
ATOM 3030 O O . ASP B 1 27 ? -2.324 34.312 -7.918 1 98.12 27 ASP B O 1
ATOM 3034 N N . GLY B 1 28 ? -2.676 32.125 -7.66 1 98.62 28 GLY B N 1
ATOM 3035 C CA . GLY B 1 28 ? -3.863 32.344 -6.848 1 98.62 28 GLY B CA 1
ATOM 3036 C C . GLY B 1 28 ? -3.562 33 -5.52 1 98.62 28 GLY B C 1
ATOM 3037 O O . GLY B 1 28 ? -4.258 33.938 -5.121 1 98.62 28 GLY B O 1
ATOM 3038 N N . VAL B 1 29 ? -2.533 32.531 -4.836 1 98.75 29 VAL B N 1
ATOM 3039 C CA . VAL B 1 29 ? -2.146 33.125 -3.555 1 98.75 29 VAL B CA 1
ATOM 3040 C C . VAL B 1 29 ? -1.704 34.562 -3.756 1 98.75 29 VAL B C 1
ATOM 3042 O O . VAL B 1 29 ? -2.062 35.438 -2.971 1 98.75 29 VAL B O 1
ATOM 3045 N N . ASP B 1 30 ? -1.02 34.844 -4.82 1 98.75 30 ASP B N 1
ATOM 3046 C CA . ASP B 1 30 ? -0.553 36.188 -5.105 1 98.75 30 ASP B CA 1
ATOM 3047 C C . ASP B 1 30 ? -1.725 37.125 -5.414 1 98.75 30 ASP B C 1
ATOM 3049 O O . ASP B 1 30 ? -1.679 38.312 -5.098 1 98.75 30 ASP B O 1
ATOM 3053 N N . ARG B 1 31 ? -2.736 36.594 -6.059 1 98.69 31 ARG B N 1
ATOM 3054 C CA . ARG B 1 31 ? -3.926 37.375 -6.328 1 98.69 31 ARG B CA 1
ATOM 3055 C C . ARG B 1 31 ? -4.625 37.781 -5.031 1 98.69 31 ARG B C 1
ATOM 3057 O O . ARG B 1 31 ? -5.09 38.906 -4.895 1 98.69 31 ARG B O 1
ATOM 3064 N N . VAL B 1 32 ? -4.715 36.844 -4.094 1 98.88 32 VAL B N 1
ATOM 3065 C CA . VAL B 1 32 ? -5.242 37.188 -2.775 1 98.88 32 VAL B CA 1
ATOM 3066 C C . VAL B 1 32 ? -4.387 38.281 -2.133 1 98.88 32 VAL B C 1
ATOM 3068 O O . VAL B 1 32 ? -4.914 39.25 -1.597 1 98.88 32 VAL B O 1
ATOM 3071 N N . GLY B 1 33 ? -3.098 38.062 -2.193 1 98.88 33 GLY B N 1
ATOM 3072 C CA . GLY B 1 33 ? -2.166 39.062 -1.664 1 98.88 33 GLY B CA 1
ATOM 3073 C C . GLY B 1 33 ? -2.369 40.438 -2.248 1 98.88 33 GLY B C 1
ATOM 3074 O O . GLY B 1 33 ? -2.371 41.438 -1.516 1 98.88 33 GLY B O 1
ATOM 3075 N N . GLN B 1 34 ? -2.537 40.5 -3.539 1 98.81 34 GLN B N 1
ATOM 3076 C CA . GLN B 1 34 ? -2.709 41.781 -4.207 1 98.81 34 GLN B CA 1
ATOM 3077 C C . GLN B 1 34 ? -3.996 42.469 -3.756 1 98.81 34 GLN B C 1
ATOM 3079 O O . GLN B 1 34 ? -4.02 43.688 -3.559 1 98.81 34 GLN B O 1
ATOM 3084 N N . GLN B 1 35 ? -5.059 41.688 -3.633 1 98.75 35 GLN B N 1
ATOM 3085 C CA . GLN B 1 35 ? -6.301 42.25 -3.127 1 98.75 35 GLN B CA 1
ATOM 3086 C C . GLN B 1 35 ? -6.105 42.844 -1.739 1 98.75 35 GLN B C 1
ATOM 3088 O O . GLN B 1 35 ? -6.652 43.906 -1.438 1 98.75 35 GLN B O 1
ATOM 3093 N N . LEU B 1 36 ? -5.375 42.188 -0.949 1 98.88 36 LEU B N 1
ATOM 3094 C CA . LEU B 1 36 ? -5.141 42.656 0.407 1 98.88 36 LEU B CA 1
ATOM 3095 C C . LEU B 1 36 ? -4.23 43.906 0.398 1 98.88 36 LEU B C 1
ATOM 3097 O O . LEU B 1 36 ? -4.473 44.875 1.126 1 98.88 36 LEU B O 1
ATOM 3101 N N . ILE B 1 37 ? -3.182 43.844 -0.426 1 98.81 37 ILE B N 1
ATOM 3102 C CA . ILE B 1 37 ? -2.309 45.031 -0.564 1 98.81 37 ILE B CA 1
ATOM 3103 C C . ILE B 1 37 ? -3.137 46.25 -0.931 1 98.81 37 ILE B C 1
ATOM 3105 O O . ILE B 1 37 ? -2.996 47.312 -0.312 1 98.81 37 ILE B O 1
ATOM 3109 N N . ASP B 1 38 ? -4.008 46.094 -1.923 1 98.75 38 ASP B N 1
ATOM 3110 C CA . ASP B 1 38 ? -4.848 47.188 -2.377 1 98.75 38 ASP B CA 1
ATOM 3111 C C . ASP B 1 38 ? -5.715 47.719 -1.239 1 98.75 38 ASP B C 1
ATOM 3113 O O . ASP B 1 38 ? -5.859 48.938 -1.079 1 98.75 38 ASP B O 1
ATOM 3117 N N . ALA B 1 39 ? -6.285 46.844 -0.512 1 98.62 39 ALA B N 1
ATOM 3118 C CA . ALA B 1 39 ? -7.129 47.25 0.606 1 98.62 39 ALA B CA 1
ATOM 3119 C C . ALA B 1 39 ? -6.32 48.031 1.649 1 98.62 39 ALA B C 1
ATOM 3121 O O . ALA B 1 39 ? -6.727 49.094 2.082 1 98.62 39 ALA B O 1
ATOM 31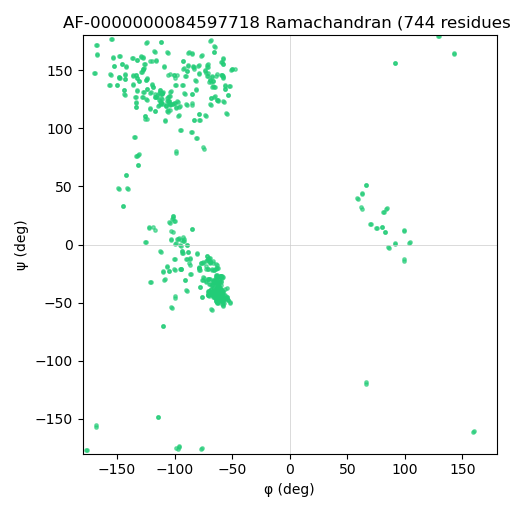22 N N . TYR B 1 40 ? -5.195 47.5 2.082 1 98.75 40 TYR B N 1
ATOM 3123 C CA . TYR B 1 40 ? -4.391 48.094 3.145 1 98.75 40 TYR B CA 1
ATOM 3124 C C . TYR B 1 40 ? -3.836 49.438 2.717 1 98.75 40 TYR B C 1
ATOM 3126 O O . TYR B 1 40 ? -3.646 50.312 3.549 1 98.75 40 TYR B O 1
ATOM 3134 N N . GLN B 1 41 ? -3.58 49.594 1.456 1 98.44 41 GLN B N 1
ATOM 3135 C CA . GLN B 1 41 ? -3.086 50.844 0.941 1 98.44 41 GLN B CA 1
ATOM 3136 C C . GLN B 1 41 ? -4.102 51.969 1.166 1 98.44 41 GLN B C 1
ATOM 3138 O O . GLN B 1 41 ? -3.725 53.125 1.409 1 98.44 41 GLN B O 1
ATOM 3143 N N . THR B 1 42 ? -5.359 51.656 1.126 1 97.94 42 THR B N 1
ATOM 3144 C CA . THR B 1 42 ? -6.406 52.656 1.301 1 97.94 42 THR B CA 1
ATOM 3145 C C . THR B 1 42 ? -6.387 53.219 2.721 1 97.94 42 THR B C 1
ATOM 3147 O O . THR B 1 42 ? -6.941 54.281 2.979 1 97.94 42 THR B O 1
ATOM 3150 N N . ILE B 1 43 ? -5.715 52.531 3.574 1 97.62 43 ILE B N 1
ATOM 3151 C CA . ILE B 1 43 ? -5.719 53 4.949 1 97.62 43 ILE B CA 1
ATOM 3152 C C . ILE B 1 43 ? -4.297 53.375 5.375 1 97.62 43 ILE B C 1
ATOM 3154 O O . ILE B 1 43 ? -3.992 53.406 6.566 1 97.62 43 ILE B O 1
ATOM 3158 N N . GLY B 1 44 ? -3.396 53.469 4.496 1 98.12 44 GLY B N 1
ATOM 3159 C CA . GLY B 1 44 ? -2.1 54.062 4.754 1 98.12 44 GLY B CA 1
ATOM 3160 C C . GLY B 1 44 ? -1.007 53.031 5.023 1 98.12 44 GLY B C 1
ATOM 3161 O O . GLY B 1 44 ? 0.079 53.406 5.484 1 98.12 44 GLY B O 1
ATOM 3162 N N . PHE B 1 45 ? -1.251 51.812 4.773 1 98.5 45 PHE B N 1
ATOM 3163 C CA . PHE B 1 45 ? -0.231 50.781 4.941 1 98.5 45 PHE B CA 1
ATOM 3164 C C . PHE B 1 45 ? 0.549 50.562 3.65 1 98.5 45 PHE B C 1
ATOM 3166 O O . PHE B 1 45 ? -0.012 50.688 2.557 1 98.5 45 PHE B O 1
ATOM 3173 N N . HIS B 1 46 ? 1.795 50.281 3.766 1 98 46 HIS B N 1
ATOM 3174 C CA . HIS B 1 46 ? 2.645 49.906 2.645 1 98 46 HIS B CA 1
ATOM 3175 C C . HIS B 1 46 ? 3.01 48.438 2.715 1 98 46 HIS B C 1
ATOM 3177 O O . HIS B 1 46 ? 3.035 47.844 3.799 1 98 46 HIS B O 1
ATOM 3183 N N . ALA B 1 47 ? 3.27 47.906 1.551 1 98.44 47 ALA B N 1
ATOM 3184 C CA . ALA B 1 47 ? 3.568 46.5 1.455 1 98.44 47 ALA B CA 1
ATOM 3185 C C . ALA B 1 47 ? 5.027 46.25 1.076 1 98.44 47 ALA B C 1
ATOM 3187 O O . ALA B 1 47 ? 5.543 46.906 0.149 1 98.44 47 ALA B O 1
ATOM 3188 N N . ASP B 1 48 ? 5.734 45.5 1.843 1 98.44 48 ASP B N 1
ATOM 3189 C CA . ASP B 1 48 ? 7.004 44.875 1.451 1 98.44 48 ASP B CA 1
ATOM 3190 C C . ASP B 1 48 ? 6.801 43.438 0.984 1 98.44 48 ASP B C 1
ATOM 3192 O O . ASP B 1 48 ? 6.473 42.562 1.785 1 98.44 48 ASP B O 1
ATOM 3196 N N . ILE B 1 49 ? 7.02 43.281 -0.311 1 98.56 49 ILE B N 1
ATOM 3197 C CA . ILE B 1 49 ? 6.762 41.969 -0.914 1 98.56 49 ILE B CA 1
ATOM 3198 C C . ILE B 1 49 ? 8.031 41.125 -0.855 1 98.56 49 ILE B C 1
ATOM 3200 O O . ILE B 1 49 ? 9.086 41.531 -1.343 1 98.56 49 ILE B O 1
ATOM 3204 N N . HIS B 1 50 ? 7.961 40 -0.213 1 98.56 50 HIS B N 1
ATOM 3205 C CA . HIS B 1 50 ? 9.023 39 -0.207 1 98.56 50 HIS B CA 1
ATOM 3206 C C . HIS B 1 50 ? 8.773 37.938 -1.259 1 98.56 50 HIS B C 1
ATOM 3208 O O . HIS B 1 50 ? 8.102 36.938 -0.986 1 98.56 50 HIS B O 1
ATOM 3214 N N . GLU B 1 51 ? 9.422 38.094 -2.363 1 98.19 51 GLU B N 1
ATOM 3215 C CA . GLU B 1 51 ? 9.156 37.25 -3.535 1 98.19 51 GLU B CA 1
ATOM 3216 C C . GLU B 1 51 ? 9.57 35.812 -3.289 1 98.19 51 GLU B C 1
ATOM 3218 O O . GLU B 1 51 ? 10.609 35.562 -2.668 1 98.19 51 GLU B O 1
ATOM 3223 N N . GLN B 1 52 ? 8.727 34.969 -3.682 1 97.44 52 GLN B N 1
ATOM 3224 C CA . GLN B 1 52 ? 9 33.531 -3.654 1 97.44 52 GLN B CA 1
ATOM 3225 C C . GLN B 1 52 ? 8.93 32.938 -5.055 1 97.44 52 GLN B C 1
ATOM 3227 O O . GLN B 1 52 ? 8.312 33.531 -5.953 1 97.44 52 GLN B O 1
ATOM 3232 N N . HIS B 1 53 ? 9.578 31.797 -5.258 1 95.88 53 HIS B N 1
ATOM 3233 C CA . HIS B 1 53 ? 9.578 31.156 -6.566 1 95.88 53 HIS B CA 1
ATOM 3234 C C . HIS B 1 53 ? 8.57 30.016 -6.625 1 95.88 53 HIS B C 1
ATOM 3236 O O . HIS B 1 53 ? 7.828 29.891 -7.602 1 95.88 53 HIS B O 1
ATOM 3242 N N . THR B 1 54 ? 8.539 29.219 -5.633 1 94.38 54 THR B N 1
ATOM 3243 C CA . THR B 1 54 ? 7.719 28.016 -5.617 1 94.38 54 THR B CA 1
ATOM 3244 C C . THR B 1 54 ? 6.328 28.312 -5.059 1 94.38 54 THR B C 1
ATOM 3246 O O . THR B 1 54 ? 5.328 27.812 -5.578 1 94.38 54 THR B O 1
ATOM 3249 N N . TYR B 1 55 ? 6.199 29.109 -4.062 1 96.69 55 TYR B N 1
ATOM 3250 C CA . TYR B 1 55 ? 4.961 29.438 -3.363 1 96.69 55 TYR B CA 1
ATOM 3251 C C . TYR B 1 55 ? 4.566 30.891 -3.607 1 96.69 55 TYR B C 1
ATOM 3253 O O . TYR B 1 55 ? 5.281 31.625 -4.289 1 96.69 55 TYR B O 1
ATOM 3261 N N . GLY B 1 56 ? 3.369 31.328 -3.121 1 97.94 56 GLY B N 1
ATOM 3262 C CA . GLY B 1 56 ? 3.006 32.719 -3.156 1 97.94 56 GLY B CA 1
ATOM 3263 C C . GLY B 1 56 ? 3.986 33.625 -2.414 1 97.94 56 GLY B C 1
ATOM 3264 O O . GLY B 1 56 ? 4.703 33.156 -1.526 1 97.94 56 GLY B O 1
ATOM 3265 N N . ASN B 1 57 ? 4.016 34.875 -2.818 1 98.75 57 ASN B N 1
ATOM 3266 C CA . ASN B 1 57 ? 4.852 35.844 -2.119 1 98.75 57 ASN B CA 1
ATOM 3267 C C . ASN B 1 57 ? 4.348 36.094 -0.702 1 98.75 57 ASN B C 1
ATOM 3269 O O . ASN B 1 57 ? 3.141 36.062 -0.452 1 98.75 57 ASN B O 1
ATOM 3273 N N . HIS B 1 58 ? 5.289 36.219 0.206 1 98.81 58 HIS B N 1
ATOM 3274 C CA . HIS B 1 58 ? 4.918 36.75 1.518 1 98.81 58 HIS B CA 1
ATOM 3275 C C . HIS B 1 58 ? 4.871 38.281 1.515 1 98.81 58 HIS B C 1
ATOM 3277 O O . HIS B 1 58 ? 5.535 38.906 0.702 1 98.81 58 HIS B O 1
ATOM 3283 N N . ILE B 1 59 ? 4.051 38.875 2.4 1 98.88 59 ILE B N 1
ATOM 3284 C CA . ILE B 1 59 ? 3.854 40.312 2.395 1 98.88 59 ILE B CA 1
ATOM 3285 C C . ILE B 1 59 ? 3.943 40.844 3.822 1 98.88 59 ILE B C 1
ATOM 3287 O O . ILE B 1 59 ? 3.305 40.312 4.734 1 98.88 59 ILE B O 1
ATOM 3291 N N . VAL B 1 60 ? 4.742 41.781 4 1 98.81 60 VAL B N 1
ATOM 3292 C CA . VAL B 1 60 ? 4.805 42.531 5.258 1 98.81 60 VAL B CA 1
ATOM 3293 C C . VAL B 1 60 ? 4.137 43.906 5.09 1 98.81 60 VAL B C 1
ATOM 3295 O O . VAL B 1 60 ? 4.516 44.688 4.215 1 98.81 60 VAL B O 1
ATOM 3298 N N . LEU B 1 61 ? 3.09 44.156 5.895 1 98.81 61 LEU B N 1
ATOM 3299 C CA . LEU B 1 61 ? 2.334 45.406 5.836 1 98.81 61 LEU B CA 1
ATOM 3300 C C . LEU B 1 61 ? 2.58 46.25 7.078 1 98.81 61 LEU B C 1
ATOM 3302 O O . LEU B 1 61 ? 2.459 45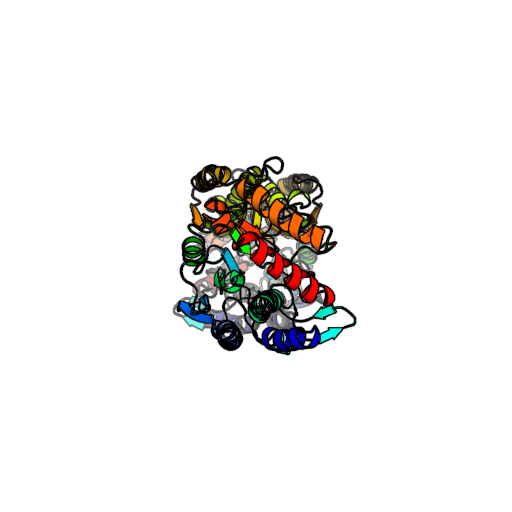.781 8.203 1 98.81 61 LEU B O 1
ATOM 3306 N N . MET B 1 62 ? 2.871 47.5 6.883 1 98.31 62 MET B N 1
ATOM 3307 C CA . MET B 1 62 ? 3.051 48.469 7.961 1 98.31 62 MET B CA 1
ATOM 3308 C C . MET B 1 62 ? 2.508 49.812 7.562 1 98.31 62 MET B C 1
ATOM 3310 O O . MET B 1 62 ? 2.604 50.219 6.398 1 98.31 62 MET B O 1
ATOM 3314 N N . HIS B 1 63 ? 2.004 50.469 8.539 1 98.25 63 HIS B N 1
ATOM 3315 C CA . HIS B 1 63 ? 1.601 51.844 8.273 1 98.25 63 HIS B CA 1
ATOM 3316 C C . HIS B 1 63 ? 2.803 52.719 7.914 1 98.25 63 HIS B C 1
ATOM 3318 O O . HIS B 1 63 ? 3.893 52.531 8.461 1 98.25 63 HIS B O 1
ATOM 3324 N N . HIS B 1 64 ? 2.596 53.656 7.027 1 97.06 64 HIS B N 1
ATOM 3325 C CA . HIS B 1 64 ? 3.707 54.469 6.539 1 97.06 64 HIS B CA 1
ATOM 3326 C C . HIS B 1 64 ? 4.34 55.281 7.664 1 97.06 64 HIS B C 1
ATOM 3328 O O . HIS B 1 64 ? 5.512 55.656 7.582 1 97.06 64 HIS B O 1
ATOM 3334 N N . GLU B 1 65 ? 3.58 55.469 8.766 1 97.19 65 GLU B N 1
ATOM 3335 C CA . GLU B 1 65 ? 4.098 56.25 9.891 1 97.19 65 GLU B CA 1
ATOM 3336 C C . GLU B 1 65 ? 4.629 55.344 10.992 1 97.19 65 GLU B C 1
ATOM 3338 O O . GLU B 1 65 ? 5.062 55.812 12.039 1 97.19 65 GLU B O 1
ATOM 3343 N N . ALA B 1 66 ? 4.551 54.062 10.711 1 96.06 66 ALA B N 1
ATOM 3344 C CA . ALA B 1 66 ? 5.023 53.125 11.727 1 96.06 66 ALA B CA 1
ATOM 3345 C C . ALA B 1 66 ? 6.539 53.188 11.875 1 96.06 66 ALA B C 1
ATOM 3347 O O . ALA B 1 66 ? 7.262 53.312 10.883 1 96.06 66 ALA B O 1
ATOM 3348 N N . THR B 1 67 ? 7.133 53.125 13 1 91.5 67 THR B N 1
ATOM 3349 C CA . THR B 1 67 ? 8.578 53.125 13.203 1 91.5 67 THR B CA 1
ATOM 3350 C C . THR B 1 67 ? 9.047 51.75 13.688 1 91.5 67 THR B C 1
ATOM 3352 O O . THR B 1 67 ? 9.734 51.031 12.961 1 91.5 67 THR B O 1
ATOM 3355 N N . GLU B 1 68 ? 8.711 51.406 14.891 1 92.56 68 GLU B N 1
ATOM 3356 C CA . GLU B 1 68 ? 9.07 50.094 15.477 1 92.56 68 GLU B CA 1
ATOM 3357 C C . GLU B 1 68 ? 7.871 49.438 16.141 1 92.56 68 GLU B C 1
ATOM 3359 O O . GLU B 1 68 ? 7.801 49.375 17.375 1 92.56 68 GLU B O 1
ATOM 3364 N N . PRO B 1 69 ? 7.059 48.938 15.211 1 97.38 69 PRO B N 1
ATOM 3365 C CA . PRO B 1 69 ? 5.863 48.344 15.805 1 97.38 69 PRO B CA 1
ATOM 3366 C C . PRO B 1 69 ? 6.191 47.219 16.781 1 97.38 69 PRO B C 1
ATOM 3368 O O . PRO B 1 69 ? 7.109 46.438 16.531 1 97.38 69 PRO B O 1
ATOM 3371 N N . ASP B 1 70 ? 5.422 47.062 17.844 1 98 70 ASP B N 1
ATOM 3372 C CA . ASP B 1 70 ? 5.652 46.094 18.922 1 98 70 ASP B CA 1
ATOM 3373 C C . ASP B 1 70 ? 4.754 44.844 18.75 1 98 70 ASP B C 1
ATOM 3375 O O . ASP B 1 70 ? 4.957 43.844 19.422 1 98 70 ASP B O 1
ATOM 3379 N N . ILE B 1 71 ? 3.803 44.969 17.875 1 98.75 71 ILE B N 1
ATOM 3380 C CA . ILE B 1 71 ? 2.809 43.906 17.734 1 98.75 71 ILE B CA 1
ATOM 3381 C C . ILE B 1 71 ? 2.887 43.312 16.344 1 98.75 71 ILE B C 1
ATOM 3383 O O . ILE B 1 71 ? 2.908 44.031 15.344 1 98.75 71 ILE B O 1
ATOM 3387 N N . LEU B 1 72 ? 3.021 42.031 16.25 1 98.88 72 LEU B N 1
ATOM 3388 C CA . LEU B 1 72 ? 2.969 41.281 14.977 1 98.88 72 LEU B CA 1
ATOM 3389 C C . LEU B 1 72 ? 1.646 40.531 14.836 1 98.88 72 LEU B C 1
ATOM 3391 O O . LEU B 1 72 ? 1.242 39.812 15.734 1 98.88 72 LEU B O 1
ATOM 3395 N N . VAL B 1 73 ? 0.929 40.781 13.781 1 98.94 73 VAL B N 1
ATOM 3396 C CA . VAL B 1 73 ? -0.249 40 13.406 1 98.94 73 VAL B CA 1
ATOM 3397 C C . VAL B 1 73 ? 0.077 39.125 12.211 1 98.94 73 VAL B C 1
ATOM 3399 O O . VAL B 1 73 ? 0.567 39.594 11.188 1 98.94 73 VAL B O 1
ATOM 3402 N N . VAL B 1 74 ? -0.13 37.781 12.359 1 98.88 74 VAL B N 1
ATOM 3403 C CA . VAL B 1 74 ? 0.219 36.844 11.305 1 98.88 74 VAL B CA 1
ATOM 3404 C C . VAL B 1 74 ? -1.051 36.219 10.742 1 98.88 74 VAL B C 1
ATOM 3406 O O . VAL B 1 74 ? -1.916 35.75 11.492 1 98.88 74 VAL B O 1
ATOM 3409 N N . ALA B 1 75 ? -1.205 36.188 9.438 1 98.81 75 ALA B N 1
ATOM 3410 C CA . ALA B 1 75 ? -2.318 35.531 8.734 1 98.81 75 ALA B CA 1
ATOM 3411 C C . ALA B 1 75 ? -1.856 34.906 7.422 1 98.81 75 ALA B C 1
ATOM 3413 O O . ALA B 1 75 ? -1.147 35.562 6.641 1 98.81 75 ALA B O 1
ATOM 3414 N N . HIS B 1 76 ? -2.197 33.656 7.23 1 98.81 76 HIS B N 1
ATOM 3415 C CA . HIS B 1 76 ? -1.744 33.031 5.992 1 98.81 76 HIS B CA 1
ATOM 3416 C C . HIS B 1 76 ? -2.787 33.156 4.891 1 98.81 76 HIS B C 1
ATOM 3418 O O . HIS B 1 76 ? -3.99 33.188 5.164 1 98.81 76 HIS B O 1
ATOM 3424 N N . MET B 1 77 ? -2.291 33.188 3.639 1 98.81 77 MET B N 1
ATOM 3425 C CA . MET B 1 77 ? -3.15 33.438 2.486 1 98.81 77 MET B CA 1
ATOM 3426 C C . MET B 1 77 ? -3.508 32.156 1.774 1 98.81 77 MET B C 1
ATOM 3428 O O . MET B 1 77 ? -4.484 32.094 1.024 1 98.81 77 MET B O 1
ATOM 3432 N N . ASP B 1 78 ? -2.678 31.109 1.997 1 98.38 78 ASP B N 1
ATOM 3433 C CA . ASP B 1 78 ? -2.916 29.859 1.29 1 98.38 78 ASP B CA 1
ATOM 3434 C C . ASP B 1 78 ? -4.035 29.047 1.953 1 98.38 78 ASP B C 1
ATOM 3436 O O . ASP B 1 78 ? -4.344 29.266 3.129 1 98.38 78 ASP B O 1
ATOM 3440 N N . THR B 1 79 ? -4.707 28.203 1.146 1 97.38 79 THR B N 1
ATOM 3441 C CA . THR B 1 79 ? -5.711 27.25 1.615 1 97.38 79 THR B CA 1
ATOM 3442 C C . THR B 1 79 ? -5.348 25.828 1.193 1 97.38 79 THR B C 1
ATOM 3444 O O . THR B 1 79 ? -4.371 25.625 0.467 1 97.38 79 THR B O 1
ATOM 3447 N N . VAL B 1 80 ? -6.098 24.812 1.644 1 95.19 80 VAL B N 1
ATOM 3448 C CA . VAL B 1 80 ? -5.805 23.422 1.331 1 95.19 80 VAL B CA 1
ATOM 3449 C C . VAL B 1 80 ? -6.492 23.031 0.025 1 95.19 80 VAL B C 1
ATOM 3451 O O . VAL B 1 80 ? -6.258 21.938 -0.504 1 95.19 80 VAL B O 1
ATOM 3454 N N . PHE B 1 81 ? -7.324 23.922 -0.549 1 94.81 81 PHE B N 1
ATOM 3455 C CA . PHE B 1 81 ? -8.195 23.547 -1.654 1 94.81 81 PHE B CA 1
ATOM 3456 C C . PHE B 1 81 ? -7.492 23.75 -2.992 1 94.81 81 PHE B C 1
ATOM 3458 O O . PHE B 1 81 ? -6.742 24.703 -3.168 1 94.81 81 PHE B O 1
ATOM 3465 N N . LEU B 1 82 ? -7.824 22.969 -3.92 1 93.69 82 LEU B N 1
ATOM 3466 C CA . LEU B 1 82 ? -7.188 22.953 -5.23 1 93.69 82 LEU B CA 1
ATOM 3467 C C . LEU B 1 82 ? -7.805 24 -6.152 1 93.69 82 LEU B C 1
ATOM 3469 O O . LEU B 1 82 ? -8.891 24.516 -5.871 1 93.69 82 LEU B O 1
ATOM 3473 N N . GLU B 1 83 ? -7.02 24.203 -7.188 1 95.25 83 GLU B N 1
ATOM 3474 C CA . GLU B 1 83 ? -7.531 25.062 -8.234 1 95.25 83 GLU B CA 1
ATOM 3475 C C . GLU B 1 83 ? -8.875 24.562 -8.766 1 95.25 83 GLU B C 1
ATOM 3477 O O . GLU B 1 83 ? -9.055 23.359 -8.961 1 95.25 83 GLU B O 1
ATOM 3482 N N . GLY B 1 84 ? -9.758 25.422 -8.945 1 97.31 84 GLY B N 1
ATOM 3483 C CA . GLY B 1 84 ? -11.078 25.078 -9.453 1 97.31 84 GLY B CA 1
ATOM 3484 C C . GLY B 1 84 ? -12.125 24.953 -8.359 1 97.31 84 GLY B C 1
ATOM 3485 O O . GLY B 1 84 ? -13.32 25 -8.641 1 97.31 84 GLY B O 1
ATOM 3486 N N . THR B 1 85 ? -11.781 24.906 -7.16 1 97.25 85 THR B N 1
ATOM 3487 C CA . THR B 1 85 ? -12.711 24.703 -6.047 1 97.25 85 THR B CA 1
ATOM 3488 C C . THR B 1 85 ? -13.617 25.922 -5.875 1 97.25 85 THR B C 1
ATOM 3490 O O . THR B 1 85 ? -14.797 25.781 -5.562 1 97.25 85 THR B O 1
ATOM 3493 N N . ALA B 1 86 ? -13.148 27.156 -6.043 1 97.31 86 ALA B N 1
ATOM 3494 C CA . ALA B 1 86 ? -13.93 28.375 -5.871 1 97.31 86 ALA B CA 1
ATOM 3495 C C . ALA B 1 86 ? -15.07 28.438 -6.883 1 97.31 86 ALA B C 1
ATOM 3497 O O . ALA B 1 86 ? -16.156 28.953 -6.578 1 97.31 86 ALA B O 1
ATOM 3498 N N . ALA B 1 87 ? -14.766 27.969 -8.039 1 97.12 87 ALA B N 1
ATOM 3499 C CA . ALA B 1 87 ? -15.812 27.922 -9.062 1 97.12 87 ALA B CA 1
ATOM 3500 C C . ALA B 1 87 ? -16.859 26.875 -8.719 1 97.12 87 ALA B C 1
ATOM 3502 O O . ALA B 1 87 ? -18.062 27.078 -8.945 1 97.12 87 ALA B O 1
ATOM 3503 N N . GLU B 1 88 ? -16.438 25.719 -8.211 1 96.94 88 GLU B N 1
ATOM 3504 C CA . GLU B 1 88 ? -17.344 24.625 -7.871 1 96.94 88 GLU B CA 1
ATOM 3505 C C . GLU B 1 88 ? -18.188 24.953 -6.656 1 96.94 88 GLU B C 1
ATOM 3507 O O . GLU B 1 88 ? -19.344 24.531 -6.566 1 96.94 88 GLU B O 1
ATOM 3512 N N . ARG B 1 89 ? -17.578 25.578 -5.691 1 97 89 ARG B N 1
ATOM 3513 C CA . ARG B 1 89 ? -18.25 25.922 -4.445 1 97 89 ARG B CA 1
ATOM 3514 C C . ARG B 1 89 ? -18 27.391 -4.074 1 97 89 ARG B C 1
ATOM 3516 O O . ARG B 1 89 ? -17.391 27.672 -3.037 1 97 89 ARG B O 1
ATOM 3523 N N . PRO B 1 90 ? -18.562 28.375 -4.859 1 98 90 PRO B N 1
ATOM 3524 C CA . PRO B 1 90 ? -18.312 29.797 -4.605 1 98 90 PRO B CA 1
ATOM 3525 C C . PRO B 1 90 ? -18.891 30.266 -3.273 1 98 90 PRO B C 1
ATOM 3527 O O . PRO B 1 90 ? -19.734 29.594 -2.688 1 98 90 PRO B O 1
ATOM 3530 N N . PHE B 1 91 ? -18.438 31.422 -2.891 1 98.56 91 PHE B N 1
ATOM 3531 C CA . PHE B 1 91 ? -18.938 32.062 -1.678 1 98.56 91 PHE B CA 1
ATOM 3532 C C . PHE B 1 91 ? -20.453 32.156 -1.709 1 98.56 91 PHE B C 1
ATOM 3534 O O . PHE B 1 91 ? -21.031 32.562 -2.713 1 98.56 91 PHE B O 1
ATOM 3541 N N . HIS B 1 92 ? -21.047 31.703 -0.659 1 98.5 92 HIS B N 1
ATOM 3542 C CA . HIS B 1 92 ? -22.484 31.906 -0.516 1 98.5 92 HIS B CA 1
ATOM 3543 C C . HIS B 1 92 ? -22.891 31.922 0.953 1 98.5 92 HIS B C 1
ATOM 3545 O O . HIS B 1 92 ? -22.125 31.484 1.819 1 98.5 92 HIS B O 1
ATOM 3551 N N . ILE B 1 93 ? -24.047 32.469 1.193 1 98.38 93 ILE B N 1
ATOM 3552 C CA . ILE B 1 93 ? -24.562 32.594 2.553 1 98.38 93 ILE B CA 1
ATOM 3553 C C . ILE B 1 93 ? -25.844 31.781 2.703 1 98.38 93 ILE B C 1
ATOM 3555 O O . ILE B 1 93 ? -26.703 31.781 1.818 1 98.38 93 ILE B O 1
ATOM 3559 N N . VAL B 1 94 ? -25.875 31 3.701 1 98.19 94 VAL B N 1
ATOM 3560 C CA . VAL B 1 94 ? -27.094 30.281 4.094 1 98.19 94 VAL B CA 1
ATOM 3561 C C . VAL B 1 94 ? -27.406 30.578 5.559 1 98.19 94 VAL B C 1
ATOM 3563 O O . VAL B 1 94 ? -26.719 30.094 6.461 1 98.19 94 VAL B O 1
ATOM 3566 N N . GLY B 1 95 ? -28.484 31.391 5.781 1 97.56 95 GLY B N 1
ATOM 3567 C CA . GLY B 1 95 ? -28.812 31.781 7.145 1 97.56 95 GLY B CA 1
ATOM 3568 C C . GLY B 1 95 ? -27.766 32.656 7.785 1 97.56 95 GLY B C 1
ATOM 3569 O O . GLY B 1 95 ? -27.438 33.75 7.258 1 97.56 95 GLY B O 1
ATOM 3570 N N . GLU B 1 96 ? -27.234 32.156 8.852 1 98.06 96 GLU B N 1
ATOM 3571 C CA . GLU B 1 96 ? -26.281 32.938 9.633 1 98.06 96 GLU B CA 1
ATOM 3572 C C . GLU B 1 96 ? -24.844 32.5 9.352 1 98.06 96 GLU B C 1
ATOM 3574 O O . GLU B 1 96 ? -23.922 32.906 10.047 1 98.06 96 GLU B O 1
ATOM 3579 N N . ARG B 1 97 ? -24.703 31.656 8.281 1 98.5 97 ARG B N 1
ATOM 3580 C CA . ARG B 1 97 ? -23.375 31.109 7.988 1 98.5 97 ARG B CA 1
ATOM 3581 C C . ARG B 1 97 ? -22.953 31.438 6.559 1 98.5 97 ARG B C 1
ATOM 3583 O O . ARG B 1 97 ? -23.797 31.547 5.668 1 98.5 97 ARG B O 1
ATOM 3590 N N . ALA B 1 98 ? -21.719 31.703 6.391 1 98.69 98 ALA B N 1
ATOM 3591 C CA . ALA B 1 98 ? -21.125 31.828 5.066 1 98.69 98 ALA B CA 1
ATOM 3592 C C . ALA B 1 98 ? -20.281 30.609 4.73 1 98.69 98 ALA B C 1
ATOM 3594 O O . ALA B 1 98 ? -19.672 30 5.613 1 98.69 98 ALA B O 1
ATOM 3595 N N . TYR B 1 99 ? -20.312 30.297 3.463 1 98.56 99 TYR B N 1
ATOM 3596 C CA . TYR B 1 99 ? -19.625 29.109 2.979 1 98.56 99 TYR B CA 1
ATOM 3597 C C . TYR B 1 99 ? -18.688 29.453 1.822 1 98.56 99 TYR B C 1
ATOM 3599 O O . TYR B 1 99 ? -18.859 30.484 1.171 1 98.56 99 TYR B O 1
ATOM 3607 N N . GLY B 1 100 ? -17.734 28.531 1.58 1 98.12 100 GLY B N 1
ATOM 3608 C CA . GLY B 1 100 ? -16.766 28.641 0.507 1 98.12 100 GLY B CA 1
ATOM 3609 C C . GLY B 1 100 ? -15.391 28.125 0.898 1 98.12 100 GLY B C 1
ATOM 3610 O O . GLY B 1 100 ? -15.102 27.938 2.084 1 98.12 100 GLY B O 1
ATOM 3611 N N . PRO B 1 101 ? -14.547 27.891 -0.128 1 98 101 PRO B N 1
ATOM 3612 C CA . PRO B 1 101 ? -13.219 27.375 0.191 1 98 101 PRO B CA 1
ATOM 3613 C C . PRO B 1 101 ? -12.336 28.391 0.912 1 98 101 PRO B C 1
ATOM 3615 O O . PRO B 1 101 ? -12.078 29.469 0.376 1 98 101 PRO B O 1
ATOM 3618 N N . GLY B 1 102 ? -11.922 28.047 2.084 1 97.94 102 GLY B N 1
ATOM 3619 C CA . GLY B 1 102 ? -11.039 28.906 2.857 1 97.94 102 GLY B CA 1
ATOM 3620 C C . GLY B 1 102 ? -11.773 30.031 3.566 1 97.94 102 GLY B C 1
ATOM 3621 O O . GLY B 1 102 ? -11.148 30.953 4.09 1 97.94 102 GLY B O 1
ATOM 3622 N N . VAL B 1 103 ? -13.07 29.938 3.664 1 98.69 103 VAL B N 1
ATOM 3623 C CA . VAL B 1 103 ? -13.875 31.031 4.207 1 98.69 103 VAL B CA 1
ATOM 3624 C C . VAL B 1 103 ? -13.469 31.297 5.656 1 98.69 103 VAL B C 1
ATOM 3626 O O . VAL B 1 103 ? -13.289 32.438 6.059 1 98.69 103 VAL B O 1
ATOM 3629 N N . ILE B 1 104 ? -13.219 30.266 6.402 1 98.12 104 ILE B N 1
ATOM 3630 C CA . ILE B 1 104 ? -12.898 30.438 7.816 1 98.12 104 ILE B CA 1
ATOM 3631 C C . ILE B 1 104 ? -11.406 30.188 8.039 1 98.12 104 ILE B C 1
ATOM 3633 O O . ILE B 1 104 ? -10.836 30.625 9.039 1 98.12 104 ILE B O 1
ATOM 3637 N N . ASP B 1 105 ? -10.648 29.516 7.152 1 96.5 105 ASP B N 1
ATOM 3638 C CA . ASP B 1 105 ? -9.242 29.156 7.301 1 96.5 105 ASP B CA 1
ATOM 3639 C C . ASP B 1 105 ? -8.445 29.531 6.051 1 96.5 105 ASP B C 1
ATOM 3641 O O . ASP B 1 105 ? -8.195 28.672 5.195 1 96.5 105 ASP B O 1
ATOM 3645 N N . MET B 1 106 ? -8.086 30.828 5.82 1 95.94 106 MET B N 1
ATOM 3646 C CA . MET B 1 106 ? -8.523 31.766 6.836 1 95.94 106 MET B CA 1
ATOM 3647 C C . MET B 1 106 ? -8.797 33.156 6.223 1 95.94 106 MET B C 1
ATOM 3649 O O . MET B 1 106 ? -8.352 34.156 6.75 1 95.94 106 MET B O 1
ATOM 3653 N N . LYS B 1 107 ? -9.516 33.156 5.184 1 98.69 107 LYS B N 1
ATOM 3654 C CA . LYS B 1 107 ? -9.773 34.406 4.449 1 98.69 107 LYS B CA 1
ATOM 3655 C C . LYS B 1 107 ? -10.617 35.375 5.277 1 98.69 107 LYS B C 1
ATOM 3657 O O . LYS B 1 107 ? -10.461 36.594 5.172 1 98.69 107 LYS B O 1
ATOM 3662 N N . ALA B 1 108 ? -11.5 34.875 6.062 1 98.81 108 ALA B N 1
ATOM 3663 C CA . ALA B 1 108 ? -12.266 35.719 6.961 1 98.81 108 ALA B CA 1
ATOM 3664 C C . ALA B 1 108 ? -11.352 36.469 7.941 1 98.81 108 ALA B C 1
ATOM 3666 O O . ALA B 1 108 ? -11.633 37.594 8.336 1 98.81 108 ALA B O 1
ATOM 3667 N N . SER B 1 109 ? -10.289 35.812 8.344 1 98.81 109 SER B N 1
ATOM 3668 C CA . SER B 1 109 ? -9.336 36.438 9.258 1 98.81 109 SER B CA 1
ATOM 3669 C C . SER B 1 109 ? -8.648 37.656 8.617 1 98.81 109 SER B C 1
ATOM 3671 O O . SER B 1 109 ? -8.312 38.625 9.305 1 98.81 109 SER B O 1
ATOM 3673 N N . HIS B 1 110 ? -8.445 37.625 7.352 1 98.88 110 HIS B N 1
ATOM 3674 C CA . HIS B 1 110 ? -7.902 38.781 6.648 1 98.88 110 HIS B CA 1
ATOM 3675 C C . HIS B 1 110 ? -8.844 39.969 6.742 1 98.88 110 HIS B C 1
ATOM 3677 O O . HIS B 1 110 ? -8.406 41.094 6.973 1 98.88 110 HIS B O 1
ATOM 3683 N N . VAL B 1 111 ? -10.109 39.688 6.57 1 98.81 111 VAL B N 1
ATOM 3684 C CA . VAL B 1 111 ? -11.133 40.719 6.641 1 98.81 111 VAL B CA 1
ATOM 3685 C C . VAL B 1 111 ? -11.18 41.312 8.047 1 98.81 111 VAL B C 1
ATOM 3687 O O . VAL B 1 111 ? -11.242 42.531 8.219 1 98.81 111 VAL B O 1
ATOM 3690 N N . THR B 1 112 ? -11.133 40.406 9.008 1 98.62 112 THR B N 1
ATOM 3691 C CA . THR B 1 112 ? -11.164 40.844 10.398 1 98.62 112 THR B CA 1
ATOM 3692 C C . THR B 1 112 ? -9.945 41.688 10.734 1 98.62 112 THR B C 1
ATOM 3694 O O . THR B 1 112 ? -10.062 42.719 11.406 1 98.62 112 THR B O 1
ATOM 3697 N N . THR B 1 113 ? -8.797 41.312 10.32 1 98.88 113 THR B N 1
ATOM 3698 C CA . THR B 1 113 ? -7.559 42.031 10.594 1 98.88 113 THR B CA 1
ATOM 3699 C C . THR B 1 113 ? -7.598 43.406 9.953 1 98.88 113 THR B C 1
ATOM 3701 O O . THR B 1 113 ? -7.332 44.438 10.617 1 98.88 113 THR B O 1
ATOM 3704 N N . PHE B 1 114 ? -7.949 43.469 8.734 1 98.69 114 PHE B N 1
ATOM 3705 C CA . PHE B 1 114 ? -8.055 44.75 8.008 1 98.69 114 PHE B CA 1
ATOM 3706 C C . PHE B 1 114 ? -9.047 45.656 8.695 1 98.69 114 PHE B C 1
ATOM 3708 O O . PHE B 1 114 ? -8.742 46.844 8.938 1 98.69 114 PHE B O 1
ATOM 3715 N N . SER B 1 115 ? -10.242 45.125 8.953 1 98.69 115 SER B N 1
ATOM 3716 C CA . SER B 1 115 ? -11.312 45.938 9.539 1 98.69 115 SER B CA 1
ATOM 3717 C C . SER B 1 115 ? -10.922 46.469 10.914 1 98.69 115 SER B C 1
ATOM 3719 O O . SER B 1 115 ? -11.32 47.562 11.289 1 98.69 115 SER B O 1
ATOM 3721 N N . ALA B 1 116 ? -10.188 45.688 11.688 1 98.75 116 ALA B N 1
ATOM 3722 C CA . ALA B 1 116 ? -9.727 46.125 13 1 98.75 116 ALA B CA 1
ATOM 3723 C C . ALA B 1 116 ? -8.781 47.312 12.875 1 98.75 116 ALA B C 1
ATOM 3725 O O . ALA B 1 116 ? -8.922 48.312 13.594 1 98.75 116 ALA B O 1
ATOM 3726 N N . LEU B 1 117 ? -7.863 47.25 11.984 1 98.69 117 LEU B N 1
ATOM 3727 C CA . LEU B 1 117 ? -6.898 48.312 11.805 1 98.69 117 LEU B CA 1
ATOM 3728 C C . LEU B 1 117 ? -7.578 49.562 11.234 1 98.69 117 LEU B C 1
ATOM 3730 O O . LEU B 1 117 ? -7.266 50.688 11.633 1 98.69 117 LEU B O 1
ATOM 3734 N N . GLN B 1 118 ? -8.492 49.344 10.305 1 98.31 118 GLN B N 1
ATOM 3735 C CA . GLN B 1 118 ? -9.273 50.438 9.766 1 98.31 118 GLN B CA 1
ATOM 3736 C C . GLN B 1 118 ? -10.039 51.156 10.867 1 98.31 118 GLN B C 1
ATOM 3738 O O . GLN B 1 118 ? -10.086 52.406 10.891 1 98.31 118 GLN B O 1
ATOM 3743 N N . ALA B 1 119 ? -10.625 50.375 11.711 1 98.06 119 ALA B N 1
ATOM 3744 C CA . ALA B 1 119 ? -11.391 50.969 12.812 1 98.06 119 ALA B CA 1
ATOM 3745 C C . ALA B 1 119 ? -10.5 51.781 13.734 1 98.06 119 ALA B C 1
ATOM 3747 O O . ALA B 1 119 ? -10.898 52.875 14.188 1 98.06 119 ALA B O 1
ATOM 3748 N N . LEU B 1 120 ? -9.352 51.281 14.039 1 98.25 120 LEU B N 1
ATOM 3749 C CA . LEU B 1 120 ? -8.406 52 14.891 1 98.25 120 LEU B CA 1
ATOM 3750 C C . LEU B 1 120 ? -7.98 53.312 14.234 1 98.25 120 LEU B C 1
ATOM 3752 O O . LEU B 1 120 ? -7.918 54.375 14.898 1 98.25 120 LEU B O 1
ATOM 3756 N N . LEU B 1 121 ? -7.723 53.281 12.953 1 97.69 121 LEU B N 1
ATOM 3757 C CA . LEU B 1 121 ? -7.305 54.5 12.227 1 97.69 121 LEU B CA 1
ATOM 3758 C C . LEU B 1 121 ? -8.438 55.5 12.172 1 97.69 121 LEU B C 1
ATOM 3760 O O . LEU B 1 121 ? -8.211 56.719 12.344 1 97.69 121 LEU B O 1
ATOM 3764 N N . ASN B 1 122 ? -9.625 55 11.898 1 96.5 122 ASN B N 1
ATOM 3765 C CA . ASN B 1 122 ? -10.789 55.875 11.859 1 96.5 122 ASN B CA 1
ATOM 3766 C C . ASN B 1 122 ? -11.008 56.562 13.203 1 96.5 122 ASN B C 1
ATOM 3768 O O . ASN B 1 122 ? -11.516 57.688 13.25 1 96.5 122 ASN B O 1
ATOM 3772 N N . ALA B 1 123 ? -10.586 55.938 14.234 1 96.38 123 ALA B N 1
ATOM 3773 C CA . ALA B 1 123 ? -10.727 56.469 15.578 1 96.38 123 ALA B CA 1
ATOM 3774 C C . ALA B 1 123 ? -9.492 57.281 15.977 1 96.38 123 ALA B C 1
ATOM 3776 O O . ALA B 1 123 ? -9.352 57.688 17.141 1 96.38 123 ALA B O 1
ATOM 3777 N N . ASN B 1 124 ? -8.562 57.469 15.07 1 93.69 124 ASN B N 1
ATOM 3778 C CA . ASN B 1 124 ? -7.328 58.219 15.258 1 93.69 124 ASN B CA 1
ATOM 3779 C C . ASN B 1 124 ? -6.484 57.656 16.391 1 93.69 124 ASN B C 1
ATOM 3781 O O . ASN B 1 124 ? -5.965 58.375 17.219 1 93.69 124 ASN B O 1
ATOM 3785 N N . LYS B 1 125 ? -6.492 56.344 16.406 1 92.88 125 LYS B N 1
ATOM 3786 C CA . LYS B 1 125 ? -5.676 55.656 17.406 1 92.88 125 LYS B CA 1
ATOM 3787 C C . LYS B 1 125 ? -4.281 55.344 16.859 1 92.88 125 LYS B C 1
ATOM 3789 O O . LYS B 1 125 ? -4.141 54.688 15.828 1 92.88 125 LYS B O 1
ATOM 3794 N N . GLU B 1 126 ? -3.25 55.719 17.656 1 95.38 126 GLU B N 1
ATOM 3795 C CA . GLU B 1 126 ? -1.864 55.469 17.266 1 95.38 126 GLU B CA 1
ATOM 3796 C C . GLU B 1 126 ? -1.551 53.969 17.297 1 95.38 126 GLU B C 1
ATOM 3798 O O . GLU B 1 126 ? -0.599 53.5 16.656 1 95.38 126 GLU B O 1
ATOM 3803 N N . ALA B 1 127 ? -2.467 53.281 17.938 1 97.25 127 ALA B N 1
ATOM 3804 C CA . ALA B 1 127 ? -2.285 51.844 18.109 1 97.25 127 ALA B CA 1
ATOM 3805 C C . ALA B 1 127 ? -2.189 51.125 16.75 1 97.25 127 ALA B C 1
ATOM 3807 O O . ALA B 1 127 ? -1.469 50.156 16.609 1 97.25 127 ALA B O 1
ATOM 3808 N N . ALA B 1 128 ? -2.871 51.656 15.758 1 97.44 128 ALA B N 1
ATOM 3809 C CA . ALA B 1 128 ? -2.854 51.062 14.43 1 97.44 128 ALA B CA 1
ATOM 3810 C C . ALA B 1 128 ? -1.452 51.094 13.82 1 97.44 128 ALA B C 1
ATOM 3812 O O . ALA B 1 128 ? -1.093 50.25 13.008 1 97.44 128 ALA B O 1
ATOM 3813 N N . LYS B 1 129 ? -0.684 52.062 14.266 1 97.81 129 LYS B N 1
ATOM 3814 C CA . LYS B 1 129 ? 0.662 52.25 13.734 1 97.81 129 LYS B CA 1
ATOM 3815 C C . LYS B 1 129 ? 1.684 51.438 14.508 1 97.81 129 LYS B C 1
ATOM 3817 O O . LYS B 1 129 ? 2.865 51.406 14.156 1 97.81 129 LYS B O 1
ATOM 3822 N N . ASN B 1 130 ? 1.256 50.719 15.516 1 98.38 130 ASN B N 1
ATOM 3823 C CA . ASN B 1 130 ? 2.111 49.875 16.328 1 98.38 130 ASN B CA 1
ATOM 3824 C C . ASN B 1 130 ? 1.975 48.406 15.938 1 98.38 130 ASN B C 1
ATOM 3826 O O . ASN B 1 130 ? 2.191 47.5 16.766 1 98.38 130 ASN B O 1
ATOM 3830 N N . VAL B 1 131 ? 1.532 48.188 14.727 1 98.56 131 VAL B N 1
ATOM 3831 C CA . VAL B 1 131 ? 1.27 46.812 14.266 1 98.56 131 VAL B CA 1
ATOM 3832 C C . VAL B 1 131 ? 2.002 46.562 12.953 1 98.56 131 VAL B C 1
ATOM 3834 O O . VAL B 1 131 ? 2.043 47.438 12.078 1 98.56 131 VAL B O 1
ATOM 3837 N N . VAL B 1 132 ? 2.709 45.469 12.844 1 98.69 132 VAL B N 1
ATOM 3838 C CA . VAL B 1 132 ? 3.133 44.906 11.562 1 98.69 132 VAL B CA 1
ATOM 3839 C C . VAL B 1 132 ? 2.277 43.688 11.234 1 98.69 132 VAL B C 1
ATOM 3841 O O . VAL B 1 132 ? 2.043 42.844 12.094 1 98.69 132 VAL B O 1
ATOM 3844 N N . VAL B 1 133 ? 1.681 43.656 10.031 1 98.88 133 VAL B N 1
ATOM 3845 C CA . VAL B 1 133 ? 0.906 42.5 9.555 1 98.88 133 VAL B CA 1
ATOM 3846 C C . VAL B 1 133 ? 1.753 41.656 8.602 1 98.88 133 VAL B C 1
ATOM 3848 O O . VAL B 1 133 ? 2.273 42.188 7.605 1 98.88 133 VAL B O 1
ATOM 3851 N N . LEU B 1 134 ? 1.947 40.406 8.93 1 98.94 134 LEU B N 1
ATOM 3852 C CA . LEU B 1 134 ? 2.652 39.469 8.062 1 98.94 134 LEU B CA 1
ATOM 3853 C C . LEU B 1 134 ? 1.677 38.5 7.402 1 98.94 134 LEU B C 1
ATOM 3855 O O . LEU B 1 134 ? 1 37.75 8.094 1 98.94 134 LEU B O 1
ATOM 3859 N N . LEU B 1 135 ? 1.557 38.594 6.105 1 98.94 135 LEU B N 1
ATOM 3860 C CA . LEU B 1 135 ? 0.776 37.625 5.309 1 98.94 135 LEU B CA 1
ATOM 3861 C C . LEU B 1 135 ? 1.667 36.531 4.73 1 98.94 135 LEU B C 1
ATOM 3863 O O . LEU B 1 135 ? 2.604 36.844 3.982 1 98.94 135 LEU B O 1
ATOM 3867 N N . THR B 1 136 ? 1.385 35.281 5.125 1 98.81 136 THR B N 1
ATOM 3868 C CA . THR B 1 136 ? 2.215 34.156 4.668 1 98.81 136 THR B CA 1
ATOM 3869 C C . THR B 1 136 ? 1.474 33.344 3.625 1 98.81 136 THR B C 1
ATOM 3871 O O . THR B 1 136 ? 0.257 33.469 3.473 1 98.81 136 THR B O 1
ATOM 3874 N N . SER B 1 137 ? 2.266 32.469 2.879 1 98.69 137 SER B N 1
ATOM 3875 C CA . SER B 1 137 ? 1.663 31.859 1.694 1 98.69 137 SER B CA 1
ATOM 3876 C C . SER B 1 137 ? 1.76 30.328 1.738 1 98.69 137 SER B C 1
ATOM 3878 O O . SER B 1 137 ? 1.348 29.656 0.797 1 98.69 137 SER B O 1
ATOM 3880 N N . ASP B 1 138 ? 2.314 29.734 2.836 1 96.81 138 ASP B N 1
ATOM 3881 C CA . ASP B 1 138 ? 2.57 28.297 2.777 1 96.81 138 ASP B CA 1
ATOM 3882 C C . ASP B 1 138 ? 2.352 27.641 4.141 1 96.81 138 ASP B C 1
ATOM 3884 O O . ASP B 1 138 ? 3.025 26.672 4.484 1 96.81 138 ASP B O 1
ATOM 3888 N N . GLU B 1 139 ? 1.429 28.109 4.938 1 96 139 GLU B N 1
ATOM 3889 C CA . GLU B 1 139 ? 1.106 27.578 6.258 1 96 139 GLU B CA 1
ATOM 3890 C C . GLU B 1 139 ? 0.525 26.172 6.164 1 96 139 GLU B C 1
ATOM 3892 O O . GLU B 1 139 ? 0.877 25.297 6.957 1 96 139 GLU B O 1
ATOM 3897 N N . GLU B 1 140 ? -0.258 25.891 5.184 1 93.12 140 GLU B N 1
ATOM 3898 C CA . GLU B 1 140 ? -1.006 24.641 5.066 1 93.12 140 GLU B CA 1
ATOM 3899 C C . GLU B 1 140 ? -0.078 23.469 4.762 1 93.12 140 GLU B C 1
ATOM 3901 O O . GLU B 1 140 ? -0.477 22.312 4.875 1 93.12 140 GLU B O 1
ATOM 3906 N N . ILE B 1 141 ? 1.139 23.875 4.418 1 88.25 141 ILE B N 1
ATOM 3907 C CA . ILE B 1 141 ? 2.084 22.812 4.098 1 88.25 141 ILE B CA 1
ATOM 3908 C C . ILE B 1 141 ? 3.303 22.922 5.012 1 88.25 141 ILE B C 1
ATOM 3910 O O . ILE B 1 141 ? 4.387 22.438 4.668 1 88.25 141 ILE B O 1
ATOM 3914 N N . GLY B 1 142 ? 3.162 23.719 6.098 1 90.44 142 GLY B N 1
ATOM 3915 C CA . GLY B 1 142 ? 4.184 23.688 7.133 1 90.44 142 GLY B CA 1
ATOM 3916 C C . GLY B 1 142 ? 5.105 24.891 7.09 1 90.44 142 GLY B C 1
ATOM 3917 O O . GLY B 1 142 ? 6.125 24.922 7.781 1 90.44 142 GLY B O 1
ATOM 3918 N N . ALA B 1 143 ? 4.875 25.812 6.18 1 95.75 143 ALA B N 1
ATOM 3919 C CA . ALA B 1 143 ? 5.586 27.078 6.082 1 95.75 143 ALA B CA 1
ATOM 3920 C C . ALA B 1 143 ? 7.055 26.859 5.719 1 95.75 143 ALA B C 1
ATOM 3922 O O . ALA B 1 143 ? 7.949 27.391 6.383 1 95.75 143 ALA B O 1
ATOM 3923 N N . PRO B 1 144 ? 7.332 26.125 4.703 1 93.12 144 PRO B N 1
ATOM 3924 C CA . PRO B 1 144 ? 8.727 25.859 4.34 1 93.12 144 PRO B CA 1
ATOM 3925 C C . PRO B 1 144 ? 9.492 27.141 3.986 1 93.12 144 PRO B C 1
ATOM 3927 O O . PRO B 1 144 ? 10.695 27.234 4.23 1 93.12 144 PRO B O 1
ATOM 3930 N N . SER B 1 145 ? 8.781 28.125 3.42 1 96.44 145 SER B N 1
ATOM 3931 C CA . SER B 1 145 ? 9.469 29.359 3.027 1 96.44 145 SER B CA 1
ATOM 3932 C C . SER B 1 145 ? 9.164 30.5 3.994 1 96.44 145 SER B C 1
ATOM 3934 O O . SER B 1 145 ? 9.969 31.422 4.148 1 96.44 145 SER B O 1
ATOM 3936 N N . ALA B 1 146 ? 8.102 30.438 4.684 1 97.69 146 ALA B N 1
ATOM 3937 C CA . ALA B 1 146 ? 7.641 31.562 5.496 1 97.69 146 ALA B CA 1
ATOM 3938 C C . ALA B 1 146 ? 8.297 31.531 6.879 1 97.69 146 ALA B C 1
ATOM 3940 O O . ALA B 1 146 ? 8.375 32.562 7.547 1 97.69 146 ALA B O 1
ATOM 3941 N N . ARG B 1 147 ? 8.727 30.359 7.383 1 97 147 ARG B N 1
ATOM 3942 C CA . ARG B 1 147 ? 9.164 30.203 8.766 1 97 147 ARG B CA 1
ATOM 3943 C C . ARG B 1 147 ? 10.211 31.25 9.133 1 97 147 ARG B C 1
ATOM 3945 O O . ARG B 1 147 ? 10.078 31.938 10.148 1 97 147 ARG B O 1
ATOM 3952 N N . LYS B 1 148 ? 11.227 31.391 8.32 1 97.25 148 LYS B N 1
ATOM 3953 C CA . LYS B 1 148 ? 12.32 32.312 8.625 1 97.25 148 LYS B CA 1
ATOM 3954 C C . LYS B 1 148 ? 11.82 33.75 8.758 1 97.25 148 LYS B C 1
ATOM 3956 O O . LYS B 1 148 ? 12.266 34.5 9.633 1 97.25 148 LYS B O 1
ATOM 3961 N N . LEU B 1 149 ? 10.977 34.094 7.867 1 98.38 149 LEU B N 1
ATOM 3962 C CA . LEU B 1 149 ? 10.43 35.438 7.883 1 98.38 149 LEU B CA 1
ATOM 3963 C C . LEU B 1 149 ? 9.555 35.656 9.117 1 98.38 149 LEU B C 1
ATOM 3965 O O . LEU B 1 149 ? 9.594 36.719 9.727 1 98.38 149 LEU B O 1
ATOM 3969 N N . ILE B 1 150 ? 8.742 34.656 9.484 1 98.62 150 ILE B N 1
ATOM 3970 C CA . ILE B 1 150 ? 7.887 34.75 10.664 1 98.62 150 ILE B CA 1
ATOM 3971 C C . ILE B 1 150 ? 8.742 34.938 11.906 1 98.62 150 ILE B C 1
ATOM 3973 O O . ILE B 1 150 ? 8.453 35.844 12.727 1 98.62 150 ILE B O 1
ATOM 3977 N N . GLU B 1 151 ? 9.75 34.156 12.023 1 98.12 151 GLU B N 1
ATOM 3978 C CA . GLU B 1 151 ? 10.656 34.25 13.164 1 98.12 151 GLU B CA 1
ATOM 3979 C C . GLU B 1 151 ? 11.352 35.625 13.203 1 98.12 151 GLU B C 1
ATOM 3981 O O . GLU B 1 151 ? 11.477 36.219 14.266 1 98.12 151 GLU B O 1
ATOM 3986 N N . ALA B 1 152 ? 11.773 36.094 12.062 1 98.12 152 ALA B N 1
ATOM 3987 C CA . ALA B 1 152 ? 12.461 37.375 11.984 1 98.12 152 ALA B CA 1
ATOM 3988 C C . ALA B 1 152 ? 11.523 38.531 12.359 1 98.12 152 ALA B C 1
ATOM 3990 O O . ALA B 1 152 ? 11.906 39.438 13.102 1 98.12 152 ALA B O 1
ATOM 3991 N N . GLN B 1 153 ? 10.305 38.5 11.859 1 98 153 GLN B N 1
ATOM 3992 C CA . GLN B 1 153 ? 9.344 39.562 12.133 1 98 153 GLN B CA 1
ATOM 3993 C C . GLN B 1 153 ? 8.867 39.5 13.586 1 98 153 GLN B C 1
ATOM 3995 O O . GLN B 1 153 ? 8.516 40.531 14.156 1 98 153 GLN B O 1
ATOM 4000 N N . GLY B 1 154 ? 8.852 38.312 14.133 1 98 154 GLY B N 1
ATOM 4001 C CA . GLY B 1 154 ? 8.383 38.156 15.5 1 98 154 GLY B CA 1
ATOM 4002 C C . GLY B 1 154 ? 9.414 38.562 16.531 1 98 154 GLY B C 1
ATOM 4003 O O . GLY B 1 154 ? 9.07 38.875 17.688 1 98 154 GLY B O 1
ATOM 4004 N N . ALA B 1 155 ? 10.688 38.562 16.156 1 96.81 155 ALA B N 1
ATOM 4005 C CA . ALA B 1 155 ? 11.781 38.844 17.094 1 96.81 155 ALA B CA 1
ATOM 4006 C C . ALA B 1 155 ? 11.609 40.219 17.766 1 96.81 155 ALA B C 1
ATOM 4008 O O . ALA B 1 155 ? 11.445 41.219 17.078 1 96.81 155 ALA B O 1
ATOM 4009 N N . GLY B 1 156 ? 11.57 40.188 19.047 1 95.69 156 GLY B N 1
ATOM 4010 C CA . GLY B 1 156 ? 11.539 41.438 19.812 1 95.69 156 GLY B CA 1
ATOM 4011 C C . GLY B 1 156 ? 10.141 42 20 1 95.69 156 GLY B C 1
ATOM 4012 O O . GLY B 1 156 ? 9.953 43 20.688 1 95.69 156 GLY B O 1
ATOM 4013 N N . LYS B 1 157 ? 9.148 41.375 19.438 1 98 157 LYS B N 1
ATOM 4014 C CA . LYS B 1 157 ? 7.777 41.875 19.562 1 98 157 LYS B CA 1
ATOM 4015 C C . LYS B 1 157 ? 7.227 41.625 20.953 1 98 157 LYS B C 1
ATOM 4017 O O . LYS B 1 157 ? 7.562 40.625 21.609 1 98 157 LYS B O 1
ATOM 4022 N N . LYS B 1 158 ? 6.375 42.5 21.328 1 97.56 158 LYS B N 1
ATOM 4023 C CA . LYS B 1 158 ? 5.672 42.375 22.609 1 97.56 158 LYS B CA 1
ATOM 4024 C C . LYS B 1 158 ? 4.57 41.312 22.531 1 97.56 158 LYS B C 1
ATOM 4026 O O . LYS B 1 158 ? 4.203 40.719 23.531 1 97.56 158 LYS B O 1
ATOM 4031 N N . ALA B 1 159 ? 4.059 41.188 21.406 1 98.62 159 ALA B N 1
ATOM 4032 C CA . ALA B 1 159 ? 2.957 40.25 21.188 1 98.62 159 ALA B CA 1
ATOM 4033 C C . ALA B 1 159 ? 2.873 39.812 19.734 1 98.62 159 ALA B C 1
ATOM 4035 O O . ALA B 1 159 ? 3.07 40.625 18.828 1 98.62 159 ALA B O 1
ATOM 4036 N N . VAL B 1 160 ? 2.656 38.562 19.547 1 98.81 160 VAL B N 1
ATOM 4037 C CA . VAL B 1 160 ? 2.316 38 18.25 1 98.81 160 VAL B CA 1
ATOM 4038 C C . VAL B 1 160 ? 0.893 37.438 18.281 1 98.81 160 VAL B C 1
ATOM 4040 O O . VAL B 1 160 ? 0.573 36.594 19.094 1 98.81 160 VAL B O 1
ATOM 4043 N N . LEU B 1 161 ? 0.05 37.969 17.453 1 98.88 161 LEU B N 1
ATOM 4044 C CA . LEU B 1 161 ? -1.341 37.562 17.328 1 98.88 161 LEU B CA 1
ATOM 4045 C C . LEU B 1 161 ? -1.559 36.812 16.016 1 98.88 161 LEU B C 1
ATOM 4047 O O . LEU B 1 161 ? -1.534 37.438 14.938 1 98.88 161 LEU B O 1
ATOM 4051 N N . VAL B 1 162 ? -1.737 35.5 16.125 1 98.88 162 VAL B N 1
ATOM 4052 C CA . VAL B 1 162 ? -1.933 34.688 14.922 1 98.88 162 VAL B CA 1
ATOM 4053 C C . VAL B 1 162 ? -3.426 34.531 14.641 1 98.88 162 VAL B C 1
ATOM 4055 O O . VAL B 1 162 ? -4.199 34.188 15.539 1 98.88 162 VAL B O 1
ATOM 4058 N N . MET B 1 163 ? -3.795 34.656 13.422 1 98.75 163 MET B N 1
ATOM 4059 C CA . MET B 1 163 ? -5.195 34.875 13.078 1 98.75 163 MET B CA 1
ATOM 4060 C C . MET B 1 163 ? -5.855 33.594 12.602 1 98.75 163 MET B C 1
ATOM 4062 O O . MET B 1 163 ? -6.773 33.625 11.781 1 98.75 163 MET B O 1
ATOM 4066 N N . GLU B 1 164 ? -5.297 32.469 13.023 1 98.25 164 GLU B N 1
ATOM 4067 C CA . GLU B 1 164 ? -6.098 31.25 12.805 1 98.25 164 GLU B CA 1
ATOM 4068 C C . GLU B 1 164 ? -7.52 31.438 13.336 1 98.25 164 GLU B C 1
ATOM 4070 O O . GLU B 1 164 ? -7.738 32.188 14.289 1 98.25 164 GLU B O 1
ATOM 4075 N N . PRO B 1 165 ? -8.5 30.719 12.68 1 97.75 165 PRO B N 1
ATOM 4076 C CA . PRO B 1 165 ? -9.844 30.828 13.258 1 97.75 165 PRO B CA 1
ATOM 4077 C C . PRO B 1 165 ? -9.906 30.391 14.719 1 97.75 165 PRO B C 1
ATOM 4079 O O . PRO B 1 165 ? -9.156 29.5 15.125 1 97.75 165 PRO B O 1
ATOM 4082 N N . ALA B 1 166 ? -10.734 31.094 15.453 1 97.12 166 ALA B N 1
ATOM 4083 C CA . ALA B 1 166 ? -11.055 30.594 16.781 1 97.12 166 ALA B CA 1
ATOM 4084 C C . ALA B 1 166 ? -11.664 29.188 16.703 1 97.12 166 ALA B C 1
ATOM 4086 O O . ALA B 1 166 ? -12.102 28.766 15.633 1 97.12 166 ALA B O 1
ATOM 4087 N N . ARG B 1 167 ? -11.609 28.484 17.812 1 95.38 167 ARG B N 1
ATOM 4088 C CA . ARG B 1 167 ? -12.312 27.203 17.859 1 95.38 167 ARG B CA 1
ATOM 4089 C C . ARG B 1 167 ? -13.82 27.391 17.75 1 95.38 167 ARG B C 1
ATOM 4091 O O . ARG B 1 167 ? -14.312 28.516 17.859 1 95.38 167 ARG B O 1
ATOM 4098 N N . LYS B 1 168 ? -14.555 26.344 17.578 1 94.44 168 LYS B N 1
ATOM 4099 C CA . LYS B 1 168 ? -16 26.406 17.359 1 94.44 168 LYS B CA 1
ATOM 4100 C C . LYS B 1 168 ? -16.703 27.109 18.516 1 94.44 168 LYS B C 1
ATOM 4102 O O . LYS B 1 168 ? -17.719 27.781 18.312 1 94.44 168 LYS B O 1
ATOM 4107 N N . ASP B 1 169 ? -16.109 27.031 19.672 1 95.19 169 ASP B N 1
ATOM 4108 C CA . ASP B 1 169 ? -16.734 27.656 20.844 1 95.19 169 ASP B CA 1
ATOM 4109 C C . ASP B 1 169 ? -16.172 29.047 21.094 1 95.19 169 ASP B C 1
ATOM 4111 O O . ASP B 1 169 ? -16.422 29.641 22.141 1 95.19 169 ASP B O 1
ATOM 4115 N N . GLY B 1 170 ? -15.32 29.469 20.156 1 96.5 170 GLY B N 1
ATOM 4116 C CA . GLY B 1 170 ? -14.758 30.812 20.266 1 96.5 170 GLY B CA 1
ATOM 4117 C C . GLY B 1 170 ? -13.445 30.859 21.016 1 96.5 170 GLY B C 1
ATOM 4118 O O . GLY B 1 170 ? -12.812 31.906 21.109 1 96.5 170 GLY B O 1
ATOM 4119 N N . SER B 1 171 ? -12.938 29.734 21.469 1 97.75 171 SER B N 1
ATOM 4120 C CA . SER B 1 171 ? -11.727 29.688 22.281 1 97.75 171 SER B CA 1
ATOM 4121 C C . SER B 1 171 ? -10.5 30.094 21.484 1 97.75 171 SER B C 1
ATOM 4123 O O . SER B 1 171 ? -10.406 29.781 20.297 1 97.75 171 SER B O 1
ATOM 4125 N N . LEU B 1 172 ? -9.578 30.766 22.141 1 98.31 172 LEU B N 1
ATOM 4126 C CA . LEU B 1 172 ? -8.234 30.953 21.594 1 98.31 172 LEU B CA 1
ATOM 4127 C C . LEU B 1 172 ? -7.406 29.688 21.75 1 98.31 172 LEU B C 1
ATOM 4129 O O . LEU B 1 172 ? -7.781 28.781 22.484 1 98.31 172 LEU B O 1
ATOM 4133 N N . VAL B 1 173 ? -6.387 29.594 21.031 1 97.88 173 VAL B N 1
ATOM 4134 C CA . VAL B 1 173 ? -5.484 28.453 21.125 1 97.88 173 VAL B CA 1
ATOM 4135 C C . VAL B 1 173 ? -4.18 28.875 21.797 1 97.88 173 VAL B C 1
ATOM 4137 O O . VAL B 1 173 ? -3.484 29.766 21.312 1 97.88 173 VAL B O 1
ATOM 4140 N N . THR B 1 174 ? -3.877 28.25 22.891 1 97.62 174 THR B N 1
ATOM 4141 C CA . THR B 1 174 ? -2.703 28.656 23.672 1 97.62 174 THR B CA 1
ATOM 4142 C C . THR B 1 174 ? -1.631 27.578 23.625 1 97.62 174 THR B C 1
ATOM 4144 O O . THR B 1 174 ? -0.522 27.766 24.125 1 97.62 174 THR B O 1
ATOM 4147 N N . SER B 1 175 ? -2.01 26.5 23.047 1 96.56 175 SER B N 1
ATOM 4148 C CA . SER B 1 175 ? -1.039 25.422 22.891 1 96.56 175 SER B CA 1
ATOM 4149 C C . SER B 1 175 ? -1.331 24.594 21.641 1 96.56 175 SER B C 1
ATOM 4151 O O . SER B 1 175 ? -2.492 24.297 21.344 1 96.56 175 SER B O 1
ATOM 4153 N N . ARG B 1 176 ? -0.328 24.25 20.906 1 96.31 176 ARG B N 1
ATOM 4154 C CA . ARG B 1 176 ? -0.367 23.375 19.75 1 96.31 176 ARG B CA 1
ATOM 4155 C C . ARG B 1 176 ? 0.75 22.344 19.797 1 96.31 176 ARG B C 1
ATOM 4157 O O . ARG B 1 176 ? 1.861 22.641 20.25 1 96.31 176 ARG B O 1
ATOM 4164 N N . ARG B 1 177 ? 0.455 21.188 19.297 1 95.19 177 ARG B N 1
ATOM 4165 C CA . ARG B 1 177 ? 1.481 20.156 19.219 1 95.19 177 ARG B CA 1
ATOM 4166 C C . ARG B 1 177 ? 2.412 20.406 18.031 1 95.19 177 ARG B C 1
ATOM 4168 O O . ARG B 1 177 ? 2.029 21.047 17.062 1 95.19 177 ARG B O 1
ATOM 4175 N N . GLY B 1 178 ? 3.707 20 18.266 1 95.31 178 GLY B N 1
ATOM 4176 C CA . GLY B 1 178 ? 4.664 19.969 17.188 1 95.31 178 GLY B CA 1
ATOM 4177 C C . GLY B 1 178 ? 4.805 18.594 16.547 1 95.31 178 GLY B C 1
ATOM 4178 O O . GLY B 1 178 ? 4.008 17.703 16.812 1 95.31 178 GLY B O 1
ATOM 4179 N N . GLY B 1 179 ? 5.777 18.547 15.641 1 94.25 179 GLY B N 1
ATOM 4180 C CA . GLY B 1 179 ? 5.98 17.234 15.047 1 94.25 179 GLY B CA 1
ATOM 4181 C C . GLY B 1 179 ? 6.723 17.281 13.719 1 94.25 179 GLY B C 1
ATOM 4182 O O . GLY B 1 179 ? 7.504 18.203 13.477 1 94.25 179 GLY B O 1
ATOM 4183 N N . GLY B 1 180 ? 6.562 16.234 13.008 1 94.19 180 GLY B N 1
ATOM 4184 C CA . GLY B 1 180 ? 7.223 16.016 11.734 1 94.19 180 GLY B CA 1
ATOM 4185 C C . GLY B 1 180 ? 6.801 14.719 11.062 1 94.19 180 GLY B C 1
ATOM 4186 O O . GLY B 1 180 ? 5.875 14.047 11.516 1 94.19 180 GLY B O 1
ATOM 4187 N N . ARG B 1 181 ? 7.441 14.484 9.938 1 96.19 181 ARG B N 1
ATOM 4188 C CA . ARG B 1 181 ? 7.113 13.297 9.148 1 96.19 181 ARG B CA 1
ATOM 4189 C C . ARG B 1 181 ? 8.375 12.594 8.656 1 96.19 181 ARG B C 1
ATOM 4191 O O . ARG B 1 181 ? 9.398 13.242 8.406 1 96.19 181 ARG B O 1
ATOM 4198 N N . TYR B 1 182 ? 8.273 11.305 8.602 1 97.56 182 TYR B N 1
ATOM 4199 C CA . TYR B 1 182 ? 9.344 10.484 8.039 1 97.56 182 TYR B CA 1
ATOM 4200 C C . TYR B 1 182 ? 8.805 9.531 6.984 1 97.56 182 TYR B C 1
ATOM 4202 O O . TYR B 1 182 ? 7.641 9.133 7.035 1 97.56 182 TYR B O 1
ATOM 4210 N N . THR B 1 183 ? 9.594 9.25 6.055 1 98.31 183 THR B N 1
ATOM 4211 C CA . THR B 1 183 ? 9.375 8.172 5.094 1 98.31 183 THR B CA 1
ATOM 4212 C C . THR B 1 183 ? 10.445 7.094 5.227 1 98.31 183 THR B C 1
ATOM 4214 O O . THR B 1 183 ? 11.641 7.395 5.207 1 98.31 183 THR B O 1
ATOM 4217 N N . LEU B 1 184 ? 9.984 5.914 5.375 1 98.44 184 LEU B N 1
ATOM 4218 C CA . LEU B 1 184 ? 10.859 4.75 5.402 1 98.44 184 LEU B CA 1
ATOM 4219 C C . LEU B 1 184 ? 10.773 3.973 4.09 1 98.44 184 LEU B C 1
ATOM 4221 O O . LEU B 1 184 ? 9.68 3.568 3.678 1 98.44 184 LEU B O 1
ATOM 4225 N N . LYS B 1 185 ? 11.867 3.832 3.449 1 98.69 185 LYS B N 1
ATOM 4226 C CA . LYS B 1 185 ? 11.977 2.979 2.268 1 98.69 185 LYS B CA 1
ATOM 4227 C C . LYS B 1 185 ? 12.844 1.758 2.549 1 98.69 185 LYS B C 1
ATOM 4229 O O . LYS B 1 185 ? 14.008 1.894 2.938 1 98.69 185 LYS B O 1
ATOM 4234 N N . VAL B 1 186 ? 12.289 0.65 2.373 1 98.81 186 VAL B N 1
ATOM 4235 C CA . VAL B 1 186 ? 13 -0.591 2.662 1 98.81 186 VAL B CA 1
ATOM 4236 C C . VAL B 1 186 ? 13.305 -1.331 1.361 1 98.81 186 VAL B C 1
ATOM 4238 O O . VAL B 1 186 ? 12.414 -1.507 0.522 1 98.81 186 VAL B O 1
ATOM 4241 N N . THR B 1 187 ? 14.531 -1.722 1.219 1 98.5 187 THR B N 1
ATOM 4242 C CA . THR B 1 187 ? 14.961 -2.537 0.087 1 98.5 187 THR B CA 1
ATOM 4243 C C . THR B 1 187 ? 15.375 -3.93 0.552 1 98.5 187 THR B C 1
ATOM 4245 O O . THR B 1 187 ? 16.188 -4.066 1.467 1 98.5 187 THR B O 1
ATOM 4248 N N . GLY B 1 188 ? 14.758 -4.895 0.007 1 98.25 188 GLY B N 1
ATOM 4249 C CA . GLY B 1 188 ? 15.125 -6.285 0.221 1 98.25 188 GLY B CA 1
ATOM 4250 C C . GLY B 1 188 ? 15.641 -6.969 -1.031 1 98.25 188 GLY B C 1
ATOM 4251 O O . GLY B 1 188 ? 16.391 -6.367 -1.804 1 98.25 188 GLY B O 1
ATOM 4252 N N . LYS B 1 189 ? 15.375 -8.289 -1.104 1 96.75 189 LYS B N 1
ATOM 4253 C CA . LYS B 1 189 ? 15.766 -9.094 -2.256 1 96.75 189 LYS B CA 1
ATOM 4254 C C . LYS B 1 189 ? 14.609 -9.984 -2.721 1 96.75 189 LYS B C 1
ATOM 4256 O O . LYS B 1 189 ? 14.086 -10.781 -1.943 1 96.75 189 LYS B O 1
ATOM 4261 N N . ALA B 1 190 ? 14.258 -9.797 -4.016 1 94.38 190 ALA B N 1
ATOM 4262 C CA . ALA B 1 190 ? 13.156 -10.578 -4.57 1 94.38 190 ALA B CA 1
ATOM 4263 C C . ALA B 1 190 ? 13.555 -12.031 -4.762 1 94.38 190 ALA B C 1
ATOM 4265 O O . ALA B 1 190 ? 14.734 -12.336 -4.988 1 94.38 190 ALA B O 1
ATOM 4266 N N . ALA B 1 191 ? 12.68 -12.914 -4.566 1 91.81 191 ALA B N 1
ATOM 4267 C CA . ALA B 1 191 ? 12.773 -14.336 -4.879 1 91.81 191 ALA B CA 1
ATOM 4268 C C . ALA B 1 191 ? 11.391 -14.953 -5.07 1 91.81 191 ALA B C 1
ATOM 4270 O O . ALA B 1 191 ? 10.406 -14.461 -4.52 1 91.81 191 ALA B O 1
ATOM 4271 N N . HIS B 1 192 ? 11.305 -15.938 -5.988 1 87.69 192 HIS B N 1
ATOM 4272 C CA . HIS B 1 192 ? 10.055 -16.688 -6.105 1 87.69 192 HIS B CA 1
ATOM 4273 C C . HIS B 1 192 ? 9.75 -17.438 -4.816 1 87.69 192 HIS B C 1
ATOM 4275 O O . HIS B 1 192 ? 10.539 -18.266 -4.371 1 87.69 192 HIS B O 1
ATOM 4281 N N . SER B 1 193 ? 8.594 -17.203 -4.246 1 89.31 193 SER B N 1
ATOM 4282 C CA . SER B 1 193 ? 8.289 -17.719 -2.916 1 89.31 193 SER B CA 1
ATOM 4283 C C . SER B 1 193 ? 8.086 -19.234 -2.949 1 89.31 193 SER B C 1
ATOM 4285 O O . SER B 1 193 ? 8.219 -19.906 -1.924 1 89.31 193 SER B O 1
ATOM 4287 N N . GLY B 1 194 ? 7.801 -19.766 -4.055 1 86.62 194 GLY B N 1
ATOM 4288 C CA . GLY B 1 194 ? 7.602 -21.203 -4.184 1 86.62 194 GLY B CA 1
ATOM 4289 C C . GLY B 1 194 ? 8.852 -21.938 -4.641 1 86.62 194 GLY B C 1
ATOM 4290 O O . GLY B 1 194 ? 8.977 -23.141 -4.43 1 86.62 194 GLY B O 1
ATOM 4291 N N . ILE B 1 195 ? 9.789 -21.312 -5.254 1 83.81 195 ILE B N 1
ATOM 4292 C CA . ILE B 1 195 ? 10.938 -21.953 -5.883 1 83.81 195 ILE B CA 1
ATOM 4293 C C . ILE B 1 195 ? 12.164 -21.812 -4.992 1 83.81 195 ILE B C 1
ATOM 4295 O O . ILE B 1 195 ? 12.789 -22.797 -4.613 1 83.81 195 ILE B O 1
ATOM 4299 N N . GLU B 1 196 ? 12.469 -20.562 -4.645 1 87.62 196 GLU B N 1
ATOM 4300 C CA . GLU B 1 196 ? 13.672 -20.328 -3.85 1 87.62 196 GLU B CA 1
ATOM 4301 C C . GLU B 1 196 ? 13.438 -19.219 -2.818 1 87.62 196 GLU B C 1
ATOM 4303 O O . GLU B 1 196 ? 14.164 -18.234 -2.781 1 87.62 196 GLU B O 1
ATOM 4308 N N . PRO B 1 197 ? 12.484 -19.422 -1.943 1 90.19 197 PRO B N 1
ATOM 4309 C CA . PRO B 1 197 ? 12.172 -18.375 -0.968 1 90.19 197 PRO B CA 1
ATOM 4310 C C . PRO B 1 197 ? 13.359 -18.016 -0.085 1 90.19 197 PRO B C 1
ATOM 4312 O O . PRO B 1 197 ? 13.477 -16.875 0.364 1 90.19 197 PRO B O 1
ATOM 4315 N N . GLU B 1 198 ? 14.258 -18.922 0.121 1 90.75 198 GLU B N 1
ATOM 4316 C CA . GLU B 1 198 ? 15.398 -18.719 1.01 1 90.75 198 GLU B CA 1
ATOM 4317 C C . GLU B 1 198 ? 16.375 -17.703 0.433 1 90.75 198 GLU B C 1
ATOM 4319 O O . GLU B 1 198 ? 17.203 -17.156 1.158 1 90.75 198 GLU B O 1
ATOM 4324 N N . LYS B 1 199 ? 16.234 -17.438 -0.786 1 92.88 199 LYS B N 1
ATOM 4325 C CA . LYS B 1 199 ? 17.125 -16.469 -1.424 1 92.88 199 LYS B CA 1
ATOM 4326 C C . LYS B 1 199 ? 16.562 -15.055 -1.317 1 92.88 199 LYS B C 1
ATOM 4328 O O . LYS B 1 199 ? 17.25 -14.086 -1.624 1 92.88 199 LYS B O 1
ATOM 4333 N N . GLY B 1 200 ? 15.328 -14.992 -0.929 1 95.44 200 GLY B N 1
ATOM 4334 C CA . GLY B 1 200 ? 14.688 -13.688 -0.825 1 95.44 200 GLY B CA 1
ATOM 4335 C C . GLY B 1 200 ? 14.883 -13.039 0.531 1 95.44 200 GLY B C 1
ATOM 4336 O O . GLY B 1 200 ? 15.188 -13.711 1.514 1 95.44 200 GLY B O 1
ATOM 4337 N N . ARG B 1 201 ? 14.836 -11.766 0.591 1 98 201 ARG B N 1
ATOM 4338 C CA . ARG B 1 201 ? 14.812 -10.938 1.79 1 98 201 ARG B CA 1
ATOM 4339 C C . ARG B 1 201 ? 13.617 -9.992 1.781 1 98 201 ARG B C 1
ATOM 4341 O O . ARG B 1 201 ? 13.586 -9.031 1.007 1 98 201 ARG B O 1
ATOM 4348 N N . SER B 1 202 ? 12.656 -10.203 2.645 1 98.38 202 SER B N 1
ATOM 4349 C CA . SER B 1 202 ? 11.352 -9.555 2.566 1 98.38 202 SER B CA 1
ATOM 4350 C C . SER B 1 202 ? 11.406 -8.125 3.092 1 98.38 202 SER B C 1
ATOM 4352 O O . SER B 1 202 ? 11.562 -7.906 4.293 1 98.38 202 SER B O 1
ATOM 4354 N N . ALA B 1 203 ? 11.227 -7.176 2.209 1 98.81 203 ALA B N 1
ATOM 4355 C CA . ALA B 1 203 ? 11.109 -5.773 2.6 1 98.81 203 ALA B CA 1
ATOM 4356 C C . ALA B 1 203 ? 9.859 -5.543 3.441 1 98.81 203 ALA B C 1
ATOM 4358 O O . ALA B 1 203 ? 9.859 -4.703 4.344 1 98.81 203 ALA B O 1
ATOM 4359 N N . ILE B 1 204 ? 8.766 -6.312 3.178 1 98.81 204 ILE B N 1
ATOM 4360 C CA . ILE B 1 204 ? 7.512 -6.195 3.92 1 98.81 204 ILE B CA 1
ATOM 4361 C C . ILE B 1 204 ? 7.727 -6.637 5.367 1 98.81 204 ILE B C 1
ATOM 4363 O O . ILE B 1 204 ? 7.262 -5.977 6.297 1 98.81 204 ILE B O 1
ATOM 4367 N N . GLU B 1 205 ? 8.438 -7.719 5.543 1 98.81 205 GLU B N 1
ATOM 4368 C CA . GLU B 1 205 ? 8.727 -8.18 6.895 1 98.81 205 GLU B CA 1
ATOM 4369 C C . GLU B 1 205 ? 9.555 -7.156 7.664 1 98.81 205 GLU B C 1
ATOM 4371 O O . GLU B 1 205 ? 9.273 -6.867 8.828 1 98.81 205 GLU B O 1
ATOM 4376 N N . GLU B 1 206 ? 10.586 -6.605 7.016 1 98.88 206 GLU B N 1
ATOM 4377 C CA . GLU B 1 206 ? 11.406 -5.578 7.641 1 98.88 206 GLU B CA 1
ATOM 4378 C C . GLU B 1 206 ? 10.57 -4.363 8.039 1 98.88 206 GLU B C 1
ATOM 4380 O O . GLU B 1 206 ? 10.664 -3.879 9.164 1 98.88 206 GLU B O 1
ATOM 4385 N N . LEU B 1 207 ? 9.727 -3.891 7.129 1 98.88 207 LEU B N 1
ATOM 4386 C CA . LEU B 1 207 ? 8.867 -2.75 7.426 1 98.88 207 LEU B CA 1
ATOM 4387 C C . LEU B 1 207 ? 7.945 -3.053 8.602 1 98.88 207 LEU B C 1
ATOM 4389 O O . LEU B 1 207 ? 7.66 -2.172 9.414 1 98.88 207 LEU B O 1
ATOM 4393 N N . ALA B 1 208 ? 7.434 -4.332 8.664 1 98.88 208 ALA B N 1
ATOM 4394 C CA . ALA B 1 208 ? 6.578 -4.742 9.773 1 98.88 208 ALA B CA 1
ATOM 4395 C C . ALA B 1 208 ? 7.301 -4.59 11.109 1 98.88 208 ALA B C 1
ATOM 4397 O O . ALA B 1 208 ? 6.742 -4.043 12.062 1 98.88 208 ALA B O 1
ATOM 4398 N N . HIS B 1 209 ? 8.539 -5.062 11.164 1 98.88 209 HIS B N 1
ATOM 4399 C CA . HIS B 1 209 ? 9.328 -4.902 12.375 1 98.88 209 HIS B CA 1
ATOM 4400 C C . HIS B 1 209 ? 9.461 -3.434 12.758 1 98.88 209 HIS B C 1
ATOM 4402 O O . HIS B 1 209 ? 9.273 -3.072 13.922 1 98.88 209 HIS B O 1
ATOM 4408 N N . LYS B 1 210 ? 9.797 -2.562 11.789 1 98.88 210 LYS B N 1
ATOM 4409 C CA . LYS B 1 210 ? 9.969 -1.138 12.055 1 98.88 210 LYS B CA 1
ATOM 4410 C C . LYS B 1 210 ? 8.656 -0.501 12.508 1 98.88 210 LYS B C 1
ATOM 4412 O O . LYS B 1 210 ? 8.641 0.328 13.422 1 98.88 210 LYS B O 1
ATOM 4417 N N . THR B 1 211 ? 7.566 -0.874 11.859 1 98.81 211 THR B N 1
ATOM 4418 C CA . THR B 1 211 ? 6.254 -0.337 12.203 1 98.81 211 THR B CA 1
ATOM 4419 C C . THR B 1 211 ? 5.938 -0.576 13.672 1 98.81 211 THR B C 1
ATOM 4421 O O . THR B 1 211 ? 5.531 0.345 14.383 1 98.81 211 THR B O 1
ATOM 4424 N N . ILE B 1 212 ? 6.168 -1.77 14.148 1 98.75 212 ILE B N 1
ATOM 4425 C CA . ILE B 1 212 ? 5.879 -2.131 15.531 1 98.75 212 ILE B CA 1
ATOM 4426 C C . ILE B 1 212 ? 6.758 -1.314 16.469 1 98.75 212 ILE B C 1
ATOM 4428 O O . ILE B 1 212 ? 6.266 -0.715 17.422 1 98.75 212 ILE B O 1
ATOM 4432 N N . LYS B 1 213 ? 8.062 -1.265 16.188 1 98.75 213 LYS B N 1
ATOM 4433 C CA . LYS B 1 213 ? 9 -0.539 17.031 1 98.75 213 LYS B CA 1
ATOM 4434 C C . LYS B 1 213 ? 8.672 0.952 17.062 1 98.75 213 LYS B C 1
ATOM 4436 O O . LYS B 1 213 ? 8.773 1.592 18.125 1 98.75 213 LYS B O 1
ATOM 4441 N N . LEU B 1 214 ? 8.312 1.519 15.938 1 98.69 214 LEU B N 1
ATOM 4442 C CA . LEU B 1 214 ? 7.996 2.939 15.859 1 98.69 214 LEU B CA 1
ATOM 4443 C C . LEU B 1 214 ? 6.738 3.258 16.656 1 98.69 214 LEU B C 1
ATOM 4445 O O . LEU B 1 214 ? 6.711 4.23 17.422 1 98.69 214 LEU B O 1
ATOM 4449 N N . HIS B 1 215 ? 5.688 2.438 16.516 1 98.31 215 HIS B N 1
ATOM 4450 C CA . HIS B 1 215 ? 4.461 2.664 17.266 1 98.31 215 HIS B CA 1
ATOM 4451 C C . HIS B 1 215 ? 4.719 2.582 18.781 1 98.31 215 HIS B C 1
ATOM 4453 O O . HIS B 1 215 ? 4.07 3.281 19.562 1 98.31 215 HIS B O 1
ATOM 4459 N N . GLN B 1 216 ? 5.691 1.799 19.188 1 98.12 216 GLN B N 1
ATOM 4460 C CA . GLN B 1 216 ? 6.008 1.604 20.594 1 98.12 216 GLN B CA 1
ATOM 4461 C C . GLN B 1 216 ? 6.672 2.846 21.188 1 98.12 216 GLN B C 1
ATOM 4463 O O . GLN B 1 216 ? 6.77 2.982 22.406 1 98.12 216 GLN B O 1
ATOM 4468 N N . LEU B 1 217 ? 7.113 3.752 20.344 1 98.19 217 LEU B N 1
ATOM 4469 C CA . LEU B 1 217 ? 7.707 5 20.812 1 98.19 217 LEU B CA 1
ATOM 4470 C C . LEU B 1 217 ? 6.633 5.961 21.312 1 98.19 217 LEU B C 1
ATOM 4472 O O . LEU B 1 217 ? 6.941 6.945 21.984 1 98.19 217 LEU B O 1
ATOM 4476 N N . SER B 1 218 ? 5.367 5.715 21 1 97.75 218 SER B N 1
ATOM 4477 C CA . SER B 1 218 ? 4.289 6.594 21.438 1 97.75 218 SER B CA 1
ATOM 4478 C C . SER B 1 218 ? 4.133 6.559 22.953 1 97.75 218 SER B C 1
ATOM 4480 O O . SER B 1 218 ? 4.27 5.5 23.578 1 97.75 218 SER B O 1
ATOM 4482 N N . ASN B 1 219 ? 3.992 7.633 23.547 1 96.81 219 ASN B N 1
ATOM 4483 C CA . ASN B 1 219 ? 3.633 7.84 24.953 1 96.81 219 ASN B CA 1
ATOM 4484 C C . ASN B 1 219 ? 2.562 8.922 25.094 1 96.81 219 ASN B C 1
ATOM 4486 O O . ASN B 1 219 ? 2.879 10.094 25.297 1 96.81 219 ASN B O 1
ATOM 4490 N N . HIS B 1 220 ? 1.334 8.555 25.109 1 92.62 220 HIS B N 1
ATOM 4491 C CA . HIS B 1 220 ? 0.224 9.5 25.062 1 92.62 220 HIS B CA 1
ATOM 4492 C C . HIS B 1 220 ? 0.124 10.297 26.344 1 92.62 220 HIS B C 1
ATOM 4494 O O . HIS B 1 220 ? -0.29 11.461 26.344 1 92.62 220 HIS B O 1
ATOM 4500 N N . GLU B 1 221 ? 0.541 9.688 27.422 1 93.56 221 GLU B N 1
ATOM 4501 C CA . GLU B 1 221 ? 0.541 10.398 28.688 1 93.56 221 GLU B CA 1
ATOM 4502 C C . GLU B 1 221 ? 1.495 11.586 28.656 1 93.56 221 GLU B C 1
ATOM 4504 O O . GLU B 1 221 ? 1.217 12.633 29.25 1 93.56 221 GLU B O 1
ATOM 4509 N N . GLU B 1 222 ? 2.592 11.43 27.953 1 94.81 222 GLU B N 1
ATOM 4510 C CA . GLU B 1 222 ? 3.58 12.5 27.844 1 94.81 222 GLU B CA 1
ATOM 4511 C C . GLU B 1 222 ? 3.352 13.328 26.578 1 94.81 222 GLU B C 1
ATOM 4513 O O . GLU B 1 222 ? 4.156 14.203 26.25 1 94.81 222 GLU B O 1
ATOM 4518 N N . GLY B 1 223 ? 2.355 12.977 25.812 1 94.5 223 GLY B N 1
ATOM 4519 C CA . GLY B 1 223 ? 1.979 13.742 24.625 1 94.5 223 GLY B CA 1
ATOM 4520 C C . GLY B 1 223 ? 2.838 13.438 23.422 1 94.5 223 GLY B C 1
ATOM 4521 O O . GLY B 1 223 ? 3.119 14.32 22.609 1 94.5 223 GLY B O 1
ATOM 4522 N N . ILE B 1 224 ? 3.402 12.242 23.297 1 97.06 224 ILE B N 1
ATOM 4523 C CA . ILE B 1 224 ? 4.188 11.789 22.156 1 97.06 224 ILE B CA 1
ATOM 4524 C C . ILE B 1 224 ? 3.381 10.789 21.328 1 97.06 224 ILE B C 1
ATOM 4526 O O . ILE B 1 224 ? 2.834 9.828 21.875 1 97.06 224 ILE B O 1
ATOM 4530 N N . SER B 1 225 ? 3.271 11.055 20.078 1 96.94 225 SER B N 1
ATOM 4531 C CA . SER B 1 225 ? 2.596 10.125 19.188 1 96.94 225 SER B CA 1
ATOM 4532 C C . SER B 1 225 ? 3.469 9.789 17.984 1 96.94 225 SER B C 1
ATOM 4534 O O . SER B 1 225 ? 4.023 10.688 17.344 1 96.94 225 SER B O 1
ATOM 4536 N N . VAL B 1 226 ? 3.686 8.578 17.719 1 98.06 226 VAL B N 1
ATOM 4537 C CA . VAL B 1 226 ? 4.344 8.062 16.531 1 98.06 226 VAL B CA 1
ATOM 4538 C C . VAL B 1 226 ? 3.406 7.102 15.789 1 98.06 226 VAL B C 1
ATOM 4540 O O . VAL B 1 226 ? 3.002 6.078 16.344 1 98.06 226 VAL B O 1
ATOM 4543 N N . ASN B 1 227 ? 3.041 7.449 14.586 1 97.88 227 ASN B N 1
ATOM 4544 C CA . ASN B 1 227 ? 2.021 6.711 13.844 1 97.88 227 ASN B CA 1
ATOM 4545 C C . ASN B 1 227 ? 2.459 6.434 12.414 1 97.88 227 ASN B C 1
ATOM 4547 O O . ASN B 1 227 ? 2.742 7.359 11.648 1 97.88 227 ASN B O 1
ATOM 4551 N N . VAL B 1 228 ? 2.566 5.141 12.078 1 98.62 228 VAL B N 1
ATOM 4552 C CA . VAL B 1 228 ? 2.699 4.801 10.664 1 98.62 228 VAL B CA 1
ATOM 4553 C C . VAL B 1 228 ? 1.333 4.867 9.984 1 98.62 228 VAL B C 1
ATOM 4555 O O . VAL B 1 228 ? 0.52 3.949 10.125 1 98.62 228 VAL B O 1
ATOM 4558 N N . GLY B 1 229 ? 1.161 5.871 9.203 1 98.12 229 GLY B N 1
ATOM 4559 C CA . GLY B 1 229 ? -0.164 6.133 8.664 1 98.12 229 GLY B CA 1
ATOM 4560 C C . GLY B 1 229 ? -0.383 5.523 7.297 1 98.12 229 GLY B C 1
ATOM 4561 O O . GLY B 1 229 ? -1.524 5.332 6.871 1 98.12 229 GLY B O 1
ATOM 4562 N N . ILE B 1 230 ? 0.689 5.23 6.594 1 98.25 230 ILE B N 1
ATOM 4563 C CA . ILE B 1 230 ? 0.629 4.59 5.285 1 98.25 230 ILE B CA 1
ATOM 4564 C C . ILE B 1 230 ? 1.684 3.488 5.199 1 98.25 230 ILE B C 1
ATOM 4566 O O . ILE B 1 230 ? 2.814 3.666 5.66 1 98.25 230 ILE B O 1
ATOM 4570 N N . SER B 1 231 ? 1.327 2.402 4.656 1 98.56 231 SER B N 1
ATOM 4571 C CA . SER B 1 231 ? 2.232 1.283 4.422 1 98.56 231 SER B CA 1
ATOM 4572 C C . SER B 1 231 ? 1.909 0.575 3.109 1 98.56 231 SER B C 1
ATOM 4574 O O . SER B 1 231 ? 0.743 0.311 2.812 1 98.56 231 SER B O 1
ATOM 4576 N N . LYS B 1 232 ? 2.934 0.335 2.35 1 98.44 232 LYS B N 1
ATOM 4577 C CA . LYS B 1 232 ? 2.764 -0.416 1.109 1 98.44 232 LYS B CA 1
ATOM 4578 C C . LYS B 1 232 ? 4.008 -1.236 0.789 1 98.44 232 LYS B C 1
ATOM 4580 O O . LYS B 1 232 ? 5.129 -0.811 1.076 1 98.44 232 LYS B O 1
ATOM 4585 N N . GLY B 1 233 ? 3.799 -2.396 0.227 1 98.44 233 GLY B N 1
ATOM 4586 C CA . GLY B 1 233 ? 4.918 -3.232 -0.179 1 98.44 233 GLY B CA 1
ATOM 4587 C C . GLY B 1 233 ? 4.5 -4.418 -1.029 1 98.44 233 GLY B C 1
ATOM 4588 O O . GLY B 1 233 ? 3.408 -4.961 -0.851 1 98.44 233 GLY B O 1
ATOM 4589 N N . GLY B 1 234 ? 5.449 -4.809 -1.979 1 97 234 GLY B N 1
ATOM 4590 C CA . GLY B 1 234 ? 5.262 -6.012 -2.775 1 97 234 GLY B CA 1
ATOM 4591 C C . GLY B 1 234 ? 4.543 -5.754 -4.086 1 97 234 GLY B C 1
ATOM 4592 O O . GLY B 1 234 ? 3.811 -4.77 -4.215 1 97 234 GLY B O 1
ATOM 4593 N N . THR B 1 235 ? 4.773 -6.641 -5.035 1 90.06 235 THR B N 1
ATOM 4594 C CA . THR B 1 235 ? 4.184 -6.492 -6.359 1 90.06 235 THR B CA 1
ATOM 4595 C C . THR B 1 235 ? 3.318 -7.699 -6.707 1 90.06 235 THR B C 1
ATOM 4597 O O . THR B 1 235 ? 2.375 -7.59 -7.496 1 90.06 235 THR B O 1
ATOM 4600 N N . SER B 1 236 ? 3.674 -8.867 -6.234 1 90.19 236 SER B N 1
ATOM 4601 C CA . SER B 1 236 ? 2.908 -10.086 -6.484 1 90.19 236 SER B CA 1
ATOM 4602 C C . SER B 1 236 ? 2.881 -10.984 -5.254 1 90.19 236 SER B C 1
ATOM 4604 O O . SER B 1 236 ? 3.783 -10.93 -4.418 1 90.19 236 SER B O 1
ATOM 4606 N N . ILE B 1 237 ? 1.844 -11.734 -5.176 1 93 237 ILE B N 1
ATOM 4607 C CA . ILE B 1 237 ? 1.598 -12.547 -3.992 1 93 237 ILE B CA 1
ATOM 4608 C C . ILE B 1 237 ? 2.674 -13.625 -3.873 1 93 237 ILE B C 1
ATOM 4610 O O . ILE B 1 237 ? 3.076 -13.992 -2.766 1 93 237 ILE B O 1
ATOM 4614 N N . ASN B 1 238 ? 3.266 -14.148 -4.988 1 90.75 238 ASN B N 1
ATOM 4615 C CA . ASN B 1 238 ? 4.184 -15.289 -4.965 1 90.75 238 ASN B CA 1
ATOM 4616 C C . ASN B 1 238 ? 5.637 -14.836 -5.043 1 90.75 238 ASN B C 1
ATOM 4618 O O . ASN B 1 238 ? 6.512 -15.609 -5.426 1 90.75 238 ASN B O 1
ATOM 4622 N N . THR B 1 239 ? 5.926 -13.617 -4.719 1 93 239 THR B N 1
ATOM 4623 C CA . THR B 1 239 ? 7.281 -13.078 -4.711 1 93 239 THR B CA 1
ATOM 4624 C C . THR B 1 239 ? 7.629 -12.492 -3.348 1 93 239 THR B C 1
ATOM 4626 O O . THR B 1 239 ? 6.812 -11.797 -2.74 1 93 239 THR B O 1
ATOM 4629 N N . VAL B 1 240 ? 8.789 -12.82 -2.873 1 96.56 240 VAL B N 1
ATOM 4630 C CA . VAL B 1 240 ? 9.32 -12.109 -1.716 1 96.56 240 VAL B CA 1
ATOM 4631 C C . VAL B 1 240 ? 9.531 -10.633 -2.07 1 96.56 240 VAL B C 1
ATOM 4633 O O . VAL B 1 240 ? 10.195 -10.32 -3.061 1 96.56 240 VAL B O 1
ATOM 4636 N N . ALA B 1 241 ? 8.938 -9.781 -1.31 1 97.31 241 ALA B N 1
ATOM 4637 C CA . ALA B 1 241 ? 8.914 -8.367 -1.675 1 97.31 241 ALA B CA 1
ATOM 4638 C C . ALA B 1 241 ? 10.305 -7.754 -1.57 1 97.31 241 ALA B C 1
ATOM 4640 O O . ALA B 1 241 ? 10.945 -7.816 -0.516 1 97.31 241 ALA B O 1
ATOM 4641 N N . ASP B 1 242 ? 10.781 -7.125 -2.631 1 97.75 242 ASP B N 1
ATOM 4642 C CA . ASP B 1 242 ? 12.102 -6.504 -2.613 1 97.75 242 ASP B CA 1
ATOM 4643 C C . ASP B 1 242 ? 12.016 -5.031 -2.223 1 97.75 242 ASP B C 1
ATOM 4645 O O . ASP B 1 242 ? 13.031 -4.367 -2.039 1 97.75 242 ASP B O 1
ATOM 4649 N N . TYR B 1 243 ? 10.797 -4.566 -2.086 1 98.5 243 TYR B N 1
ATOM 4650 C CA . TYR B 1 243 ? 10.625 -3.164 -1.722 1 98.5 243 TYR B CA 1
ATOM 4651 C C . TYR B 1 243 ? 9.367 -2.977 -0.872 1 98.5 243 TYR B C 1
ATOM 4653 O O . TYR B 1 243 ? 8.352 -3.637 -1.098 1 98.5 243 TYR B O 1
ATOM 4661 N N . ALA B 1 244 ? 9.359 -2.135 0.075 1 98.75 244 ALA B N 1
ATOM 4662 C CA . ALA B 1 244 ? 8.242 -1.675 0.9 1 98.75 244 ALA B CA 1
ATOM 4663 C C . ALA B 1 244 ? 8.492 -0.261 1.418 1 98.75 244 ALA B C 1
ATOM 4665 O O . ALA B 1 244 ? 9.641 0.179 1.514 1 98.75 244 ALA B O 1
ATOM 4666 N N . GLU B 1 245 ? 7.453 0.427 1.687 1 98.75 245 GLU B N 1
ATOM 4667 C CA . GLU B 1 245 ? 7.582 1.809 2.141 1 98.75 245 GLU B CA 1
ATOM 4668 C C . GLU B 1 245 ? 6.527 2.146 3.189 1 98.75 245 GLU B C 1
ATOM 4670 O O . GLU B 1 245 ? 5.402 1.653 3.127 1 98.75 245 GLU B O 1
ATOM 4675 N N . GLY B 1 246 ? 6.883 2.918 4.168 1 98.5 246 GLY B N 1
ATOM 4676 C CA . GLY B 1 246 ? 5.996 3.426 5.199 1 98.5 246 GLY B CA 1
ATOM 4677 C C . GLY B 1 246 ? 6.16 4.91 5.453 1 98.5 246 GLY B C 1
ATOM 4678 O O . GLY B 1 246 ? 7.266 5.445 5.348 1 98.5 246 GLY B O 1
ATOM 4679 N N . LYS B 1 247 ? 5.074 5.578 5.719 1 98.5 247 LYS B N 1
ATOM 4680 C CA . LYS B 1 247 ? 5.086 6.988 6.09 1 98.5 247 LYS B CA 1
ATOM 4681 C C . LYS B 1 247 ? 4.656 7.18 7.543 1 98.5 247 LYS B C 1
ATOM 4683 O O . LYS B 1 247 ? 3.643 6.629 7.973 1 98.5 247 LYS B O 1
ATOM 4688 N N . VAL B 1 248 ? 5.41 7.969 8.266 1 98.25 248 VAL B N 1
ATOM 4689 C CA . VAL B 1 248 ? 5.281 8.078 9.719 1 98.25 248 VAL B CA 1
ATOM 4690 C C . VAL B 1 248 ? 4.961 9.516 10.102 1 98.25 248 VAL B C 1
ATOM 4692 O O . VAL B 1 248 ? 5.602 10.453 9.617 1 98.25 248 VAL B O 1
ATOM 4695 N N . ASP B 1 249 ? 3.971 9.68 10.914 1 96.94 249 ASP B N 1
ATOM 4696 C CA . ASP B 1 249 ? 3.621 10.961 11.516 1 96.94 249 ASP B CA 1
ATOM 4697 C C . ASP B 1 249 ? 4.059 11.023 12.977 1 96.94 249 ASP B C 1
ATOM 4699 O O . ASP B 1 249 ? 3.768 10.117 13.758 1 96.94 249 ASP B O 1
ATOM 4703 N N . ILE B 1 250 ? 4.727 12.125 13.305 1 96.88 250 ILE B N 1
ATOM 4704 C CA . ILE B 1 250 ? 5.242 12.328 14.648 1 96.88 250 ILE B CA 1
ATOM 4705 C C . ILE B 1 250 ? 4.598 13.578 15.258 1 96.88 250 ILE B C 1
ATOM 4707 O O . ILE B 1 250 ? 4.516 14.617 14.609 1 96.88 250 ILE B O 1
ATOM 4711 N N . ARG B 1 251 ? 4.18 13.445 16.516 1 96.88 251 ARG B N 1
ATOM 4712 C CA . ARG B 1 251 ? 3.686 14.602 17.25 1 96.88 251 ARG B CA 1
ATOM 4713 C C . ARG B 1 251 ? 4.34 14.688 18.625 1 96.88 251 ARG B C 1
ATOM 4715 O O . ARG B 1 251 ? 4.543 13.672 19.297 1 96.88 251 ARG B O 1
ATOM 4722 N N . ILE B 1 252 ? 4.645 15.867 19.016 1 96.75 252 ILE B N 1
ATOM 4723 C CA . ILE B 1 252 ? 5.242 16.141 20.312 1 96.75 252 ILE B CA 1
ATOM 4724 C C . ILE B 1 252 ? 4.508 17.297 20.984 1 96.75 252 ILE B C 1
ATOM 4726 O O . ILE B 1 252 ? 3.896 18.125 20.312 1 96.75 252 ILE B O 1
ATOM 4730 N N . THR B 1 253 ? 4.629 17.391 22.281 1 95.5 253 THR B N 1
ATOM 4731 C CA . THR B 1 253 ? 3.947 18.422 23.062 1 95.5 253 THR B CA 1
ATOM 4732 C C . THR B 1 253 ? 4.941 19.453 23.578 1 95.5 253 THR B C 1
ATOM 4734 O O . THR B 1 253 ? 4.59 20.609 23.781 1 95.5 253 THR B O 1
ATOM 4737 N N . THR B 1 254 ? 6.199 19.016 23.828 1 95.25 254 THR B N 1
ATOM 4738 C CA . THR B 1 254 ? 7.254 19.922 24.266 1 95.25 254 THR B CA 1
ATOM 4739 C C . THR B 1 254 ? 8.484 19.797 23.375 1 95.25 254 THR B C 1
ATOM 4741 O O . THR B 1 254 ? 8.719 18.75 22.781 1 95.25 254 THR B O 1
ATOM 4744 N N . GLN B 1 255 ? 9.195 20.875 23.266 1 94.56 255 GLN B N 1
ATOM 4745 C CA . GLN B 1 255 ? 10.336 20.953 22.359 1 94.56 255 GLN B CA 1
ATOM 4746 C C . GLN B 1 255 ? 11.414 19.953 22.766 1 94.56 255 GLN B C 1
ATOM 4748 O O . GLN B 1 255 ? 12.102 19.391 21.906 1 94.56 255 GLN B O 1
ATOM 4753 N N . ASP B 1 256 ? 11.578 19.703 24.016 1 95.88 256 ASP B N 1
ATOM 4754 C CA . ASP B 1 256 ? 12.648 18.844 24.5 1 95.88 256 ASP B CA 1
ATOM 4755 C C . ASP B 1 256 ? 12.406 17.391 24.125 1 95.88 256 ASP B C 1
ATOM 4757 O O . ASP B 1 256 ? 13.305 16.547 24.219 1 95.88 256 ASP B O 1
ATOM 4761 N N . GLN B 1 257 ? 11.219 17.031 23.641 1 97.31 257 GLN B N 1
ATOM 4762 C CA . GLN B 1 257 ? 10.883 15.68 23.203 1 97.31 257 GLN B CA 1
ATOM 4763 C C . GLN B 1 257 ? 11.438 15.391 21.812 1 97.31 257 GLN B C 1
ATOM 4765 O O . GLN B 1 257 ? 11.562 14.227 21.422 1 97.31 257 GLN B O 1
ATOM 4770 N N . ALA B 1 258 ? 11.758 16.406 21.078 1 96.94 258 ALA B N 1
ATOM 4771 C CA . ALA B 1 258 ? 12.062 16.281 19.641 1 96.94 258 ALA B CA 1
ATOM 4772 C C . ALA B 1 258 ? 13.367 15.523 19.422 1 96.94 258 ALA B C 1
ATOM 4774 O O . ALA B 1 258 ? 13.391 14.492 18.75 1 96.94 258 ALA B O 1
ATOM 4775 N N . ALA B 1 259 ? 14.438 15.969 20 1 97.19 259 ALA B N 1
ATOM 4776 C CA . ALA B 1 259 ? 15.758 15.422 19.734 1 97.19 259 ALA B CA 1
ATOM 4777 C C . ALA B 1 259 ? 15.852 13.953 20.156 1 97.19 259 ALA B C 1
ATOM 4779 O O . ALA B 1 259 ? 16.297 13.102 19.375 1 97.19 259 ALA B O 1
ATOM 4780 N N . PRO B 1 260 ? 15.414 13.586 21.422 1 97.94 260 PRO B N 1
ATOM 4781 C CA . PRO B 1 260 ? 15.453 12.172 21.797 1 97.94 260 PRO B CA 1
ATOM 4782 C C . PRO B 1 260 ? 14.609 11.289 20.891 1 97.94 260 PRO B C 1
ATOM 4784 O O . PRO B 1 260 ? 15.008 10.164 20.578 1 97.94 260 PRO B O 1
ATOM 4787 N N . LEU B 1 261 ? 13.477 11.773 20.516 1 98 261 LEU B N 1
ATOM 4788 C CA . LEU B 1 261 ? 12.586 10.992 19.656 1 98 261 LEU B CA 1
ATOM 4789 C C . LEU B 1 261 ? 13.203 10.773 18.281 1 98 261 LEU B C 1
ATOM 4791 O O . LEU B 1 261 ? 13.156 9.672 17.75 1 98 261 LEU B O 1
ATOM 4795 N N . ALA B 1 262 ? 13.766 11.844 17.703 1 97.94 262 ALA B N 1
ATOM 4796 C CA . ALA B 1 262 ? 14.445 11.734 16.406 1 97.94 262 ALA B CA 1
ATOM 4797 C C . ALA B 1 262 ? 15.57 10.703 16.469 1 97.94 262 ALA B C 1
ATOM 4799 O O . ALA B 1 262 ? 15.719 9.883 15.562 1 97.94 262 ALA B O 1
ATOM 4800 N N . LYS B 1 263 ? 16.312 10.742 17.516 1 98.19 263 LYS B N 1
ATOM 4801 C CA . LYS B 1 263 ? 17.422 9.797 17.688 1 98.19 263 LYS B CA 1
ATOM 4802 C C . LYS B 1 263 ? 16.906 8.367 17.797 1 98.19 263 LYS B C 1
ATOM 4804 O O . LYS B 1 263 ? 17.5 7.441 17.25 1 98.19 263 LYS B O 1
ATOM 4809 N N . ALA B 1 264 ? 15.836 8.164 18.562 1 98.38 264 ALA B N 1
ATOM 4810 C CA . ALA B 1 264 ? 15.242 6.836 18.703 1 98.38 264 ALA B CA 1
ATOM 4811 C C . ALA B 1 264 ? 14.797 6.277 17.359 1 98.38 264 ALA B C 1
ATOM 4813 O O . ALA B 1 264 ? 15.016 5.102 17.062 1 98.38 264 ALA B O 1
ATOM 4814 N N . ILE B 1 265 ? 14.156 7.109 16.562 1 98.31 265 ILE B N 1
ATOM 4815 C CA . ILE B 1 265 ? 13.68 6.707 15.25 1 98.31 265 ILE B CA 1
ATOM 4816 C C . ILE B 1 265 ? 14.859 6.324 14.359 1 98.31 265 ILE B C 1
ATOM 4818 O O . ILE B 1 265 ? 14.836 5.285 13.703 1 98.31 265 ILE B O 1
ATOM 4822 N N . GLU B 1 266 ? 15.883 7.148 14.359 1 98.12 266 GLU B N 1
ATOM 4823 C CA . GLU B 1 266 ? 17.094 6.871 13.586 1 98.12 266 GLU B CA 1
ATOM 4824 C C . GLU B 1 266 ? 17.734 5.555 14.008 1 98.12 266 GLU B C 1
ATOM 4826 O O . GLU B 1 266 ? 18.156 4.766 13.164 1 98.12 266 GLU B O 1
ATOM 4831 N N . ASN B 1 267 ? 17.844 5.305 15.273 1 98.31 267 ASN B N 1
ATOM 4832 C CA . ASN B 1 267 ? 18.438 4.074 15.789 1 98.31 267 ASN B CA 1
ATOM 4833 C C . ASN B 1 267 ? 17.641 2.848 15.352 1 98.31 267 ASN B C 1
ATOM 4835 O O . ASN B 1 267 ? 18.219 1.826 14.984 1 98.31 267 ASN B O 1
ATOM 4839 N N . ILE B 1 268 ? 16.328 2.932 15.445 1 98.25 268 ILE B N 1
ATOM 4840 C CA . ILE B 1 268 ? 15.453 1.837 15.031 1 98.25 268 ILE B CA 1
ATOM 4841 C C . ILE B 1 268 ? 15.695 1.512 13.562 1 98.25 268 ILE B C 1
ATOM 4843 O O . ILE B 1 268 ? 15.812 0.343 13.188 1 98.25 268 ILE B O 1
ATOM 4847 N N . CYS B 1 269 ? 15.844 2.555 12.719 1 97.81 269 CYS B N 1
ATOM 4848 C CA . CYS B 1 269 ? 15.906 2.383 11.266 1 97.81 269 CYS B CA 1
ATOM 4849 C C . CYS B 1 269 ? 17.328 2.104 10.812 1 97.81 269 CYS B C 1
ATOM 4851 O O . CYS B 1 269 ? 17.562 1.709 9.672 1 97.81 269 CYS B O 1
ATOM 4853 N N . ALA B 1 270 ? 18.328 2.299 11.688 1 97 270 ALA B N 1
ATOM 4854 C CA . ALA B 1 270 ? 19.734 2.078 11.344 1 97 270 ALA B CA 1
ATOM 4855 C C . ALA B 1 270 ? 20.078 0.593 11.367 1 97 270 ALA B C 1
ATOM 4857 O O . ALA B 1 270 ? 21.062 0.169 10.773 1 97 270 ALA B O 1
ATOM 4858 N N . GLN B 1 271 ? 19.25 -0.208 12.062 1 96.31 271 GLN B N 1
ATOM 4859 C CA . GLN B 1 271 ? 19.531 -1.629 12.227 1 96.31 271 GLN B CA 1
ATOM 4860 C C . GLN B 1 271 ? 18.453 -2.49 11.578 1 96.31 271 GLN B C 1
ATOM 4862 O O . GLN B 1 271 ? 17.312 -2.525 12.047 1 96.31 271 GLN B O 1
ATOM 4867 N N . PRO B 1 272 ? 18.828 -3.225 10.555 1 97.44 272 PRO B N 1
ATOM 4868 C CA . PRO B 1 272 ? 17.828 -4.109 9.961 1 97.44 272 PRO B CA 1
ATOM 4869 C C . PRO B 1 272 ? 17.438 -5.266 10.875 1 97.44 272 PRO B C 1
ATOM 4871 O O . PRO B 1 272 ? 18.297 -5.797 11.602 1 97.44 272 PRO B O 1
ATOM 4874 N N . ASP B 1 273 ? 16.203 -5.656 10.93 1 98.25 273 ASP B N 1
ATOM 4875 C CA . ASP B 1 273 ? 15.719 -6.824 11.648 1 98.25 273 ASP B CA 1
ATOM 4876 C C . ASP B 1 273 ? 15.719 -8.062 10.758 1 98.25 273 ASP B C 1
ATOM 4878 O O . ASP B 1 273 ? 15.828 -9.188 11.25 1 98.25 273 ASP B O 1
ATOM 4882 N N . VAL B 1 274 ? 15.523 -7.91 9.438 1 97.94 274 VAL B N 1
ATOM 4883 C CA . VAL B 1 274 ? 15.648 -8.961 8.438 1 97.94 274 VAL B CA 1
ATOM 4884 C C . VAL B 1 274 ? 17.016 -8.875 7.754 1 97.94 274 VAL B C 1
ATOM 4886 O O . VAL B 1 274 ? 17.344 -7.867 7.129 1 97.94 274 VAL B O 1
ATOM 4889 N N . PRO B 1 275 ? 17.828 -9.914 7.891 1 96.81 275 PRO B N 1
ATOM 4890 C CA . PRO B 1 275 ? 19.188 -9.859 7.344 1 96.81 275 PRO B CA 1
ATOM 4891 C C . PRO B 1 275 ? 19.219 -9.445 5.871 1 96.81 275 PRO B C 1
ATOM 4893 O O . PRO B 1 275 ? 18.344 -9.844 5.102 1 96.81 275 PRO B O 1
ATOM 4896 N N . ASP B 1 276 ? 20.156 -8.562 5.531 1 97.06 276 ASP B N 1
ATOM 4897 C CA . ASP B 1 276 ? 20.5 -8.18 4.164 1 97.06 276 ASP B CA 1
ATOM 4898 C C . ASP B 1 276 ? 19.438 -7.254 3.572 1 97.06 276 ASP B C 1
ATOM 4900 O O . ASP B 1 276 ? 19.328 -7.141 2.35 1 97.06 276 ASP B O 1
ATOM 4904 N N . THR B 1 277 ? 18.562 -6.695 4.367 1 98.12 277 THR B N 1
ATOM 4905 C CA . THR B 1 277 ? 17.719 -5.578 3.941 1 98.12 277 THR B CA 1
ATOM 4906 C C . THR B 1 277 ? 18.375 -4.246 4.297 1 98.12 277 THR B C 1
ATOM 4908 O O . THR B 1 277 ? 19.312 -4.203 5.09 1 98.12 277 THR B O 1
ATOM 4911 N N . SER B 1 278 ? 17.984 -3.189 3.594 1 98.31 278 SER B N 1
ATOM 4912 C CA . SER B 1 278 ? 18.438 -1.84 3.906 1 98.31 278 SER B CA 1
ATOM 4913 C C . SER B 1 278 ? 17.266 -0.881 4.066 1 98.31 278 SER B C 1
ATOM 4915 O O . SER B 1 278 ? 16.203 -1.072 3.455 1 98.31 278 SER B O 1
ATOM 4917 N N . ILE B 1 279 ? 17.453 0.092 4.875 1 98.31 279 ILE B N 1
ATOM 4918 C CA . ILE B 1 279 ? 16.406 1.071 5.176 1 98.31 279 ILE B CA 1
ATOM 4919 C C . ILE B 1 279 ? 16.922 2.479 4.883 1 98.31 279 ILE B C 1
ATOM 4921 O O . ILE B 1 279 ? 18.016 2.85 5.328 1 98.31 279 ILE B O 1
ATOM 4925 N N . GLU B 1 280 ? 16.266 3.182 4.102 1 98.5 280 GLU B N 1
ATOM 4926 C CA . GLU B 1 280 ? 16.469 4.613 3.918 1 98.5 280 GLU B CA 1
ATOM 4927 C C . GLU B 1 280 ? 15.422 5.43 4.668 1 98.5 280 GLU B C 1
ATOM 4929 O O . GLU B 1 280 ? 14.219 5.234 4.469 1 98.5 280 GLU B O 1
ATOM 4934 N N . LEU B 1 281 ? 15.812 6.238 5.539 1 98.25 281 LEU B N 1
ATOM 4935 C CA . LEU B 1 281 ? 14.953 7.102 6.34 1 98.25 281 LEU B CA 1
ATOM 4936 C C . LEU B 1 281 ? 15.07 8.555 5.887 1 98.25 281 LEU B C 1
ATOM 4938 O O . LEU B 1 281 ? 16.172 9.117 5.859 1 98.25 281 LEU B O 1
ATOM 4942 N N . GLU B 1 282 ? 13.945 9.125 5.441 1 97.94 282 GLU B N 1
ATOM 4943 C CA . GLU B 1 282 ? 13.883 10.531 5.051 1 97.94 282 GLU B CA 1
ATOM 4944 C C . GLU B 1 282 ? 12.867 11.297 5.898 1 97.94 282 GLU B C 1
ATOM 4946 O O . GLU B 1 282 ? 11.781 10.789 6.18 1 97.94 282 GLU B O 1
ATOM 4951 N N . GLY B 1 283 ? 13.266 12.508 6.32 1 95.81 283 GLY B N 1
ATOM 4952 C CA . GLY B 1 283 ? 12.359 13.336 7.098 1 95.81 283 GLY B CA 1
ATOM 4953 C C . GLY B 1 283 ? 12.984 13.875 8.367 1 95.81 283 GLY B C 1
ATOM 4954 O O . GLY B 1 283 ? 14.18 13.688 8.609 1 95.81 283 GLY B O 1
ATOM 4955 N N . GLU B 1 284 ? 12.227 14.617 9.062 1 93.88 284 GLU B N 1
ATOM 4956 C CA . GLU B 1 284 ? 12.664 15.258 10.297 1 93.88 284 GLU B CA 1
ATOM 4957 C C . GLU B 1 284 ? 11.484 15.828 11.078 1 93.88 284 GLU B C 1
ATOM 4959 O O . GLU B 1 284 ? 10.367 15.891 10.555 1 93.88 284 GLU B O 1
ATOM 4964 N N . ILE B 1 285 ? 11.758 16.094 12.305 1 93.44 285 ILE B N 1
ATOM 4965 C CA . ILE B 1 285 ? 10.828 16.875 13.117 1 93.44 285 ILE B CA 1
ATOM 4966 C C . ILE B 1 285 ? 11.039 18.359 12.859 1 93.44 285 ILE B C 1
ATOM 4968 O O . ILE B 1 285 ? 12.039 18.938 13.289 1 93.44 285 ILE B O 1
ATOM 4972 N N . THR B 1 286 ? 10.086 19 12.125 1 89.94 286 THR B N 1
ATOM 4973 C CA . THR B 1 286 ? 10.336 20.344 11.617 1 89.94 286 THR B CA 1
ATOM 4974 C C . THR B 1 286 ? 9.469 21.359 12.344 1 89.94 286 THR B C 1
ATOM 4976 O O . THR B 1 286 ? 9.773 22.562 12.344 1 89.94 286 THR B O 1
ATOM 4979 N N . ARG B 1 287 ? 8.398 21.031 12.898 1 93.31 287 ARG B N 1
ATOM 4980 C CA . ARG B 1 287 ? 7.492 22 13.516 1 93.31 287 ARG B CA 1
ATOM 4981 C C . ARG B 1 287 ? 7.602 21.953 15.039 1 93.31 287 ARG B C 1
ATOM 4983 O O . ARG B 1 287 ? 7.289 20.922 15.656 1 93.31 287 ARG B O 1
ATOM 4990 N N . PRO B 1 288 ? 8.047 23.047 15.594 1 95.44 288 PRO B N 1
ATOM 4991 C CA . PRO B 1 288 ? 8.039 23.094 17.062 1 95.44 288 PRO B CA 1
ATOM 4992 C C . PRO B 1 288 ? 6.633 23.203 17.641 1 95.44 288 PRO B C 1
ATOM 4994 O O . PRO B 1 288 ? 5.723 23.703 16.969 1 95.44 288 PRO B O 1
ATOM 4997 N N . PRO B 1 289 ? 6.449 22.703 18.859 1 96.81 289 PRO B N 1
ATOM 4998 C CA . PRO B 1 289 ? 5.164 22.938 19.531 1 96.81 289 PRO B CA 1
ATOM 4999 C C . PRO B 1 289 ? 4.984 24.391 19.969 1 96.81 289 PRO B C 1
ATOM 5001 O O . PRO B 1 289 ? 5.965 25.109 20.125 1 96.81 289 PRO B O 1
ATOM 5004 N N . MET B 1 290 ? 3.746 24.844 19.953 1 97.31 290 MET B N 1
ATOM 5005 C CA . MET B 1 290 ? 3.373 26.047 20.703 1 97.31 290 MET B CA 1
ATOM 5006 C C . MET B 1 290 ? 3.035 25.688 22.141 1 97.31 290 MET B C 1
ATOM 5008 O O . MET B 1 290 ? 1.901 25.312 22.453 1 97.31 290 MET B O 1
ATOM 5012 N N . GLU B 1 291 ? 3.98 25.844 23.016 1 96.12 291 GLU B N 1
ATOM 5013 C CA . GLU B 1 291 ? 3.773 25.516 24.422 1 96.12 291 GLU B CA 1
ATOM 5014 C C . GLU B 1 291 ? 3.062 26.656 25.156 1 96.12 291 GLU B C 1
ATOM 5016 O O . GLU B 1 291 ? 3.324 27.828 24.891 1 96.12 291 GLU B O 1
ATOM 5021 N N . ARG B 1 292 ? 2.174 26.266 26.031 1 95.88 292 ARG B N 1
ATOM 5022 C CA . ARG B 1 292 ? 1.541 27.25 26.891 1 95.88 292 ARG B CA 1
ATOM 5023 C C . ARG B 1 292 ? 2.496 27.719 27.984 1 95.88 292 ARG B C 1
ATOM 5025 O O . ARG B 1 292 ? 2.352 27.344 29.141 1 95.88 292 ARG B O 1
ATOM 5032 N N . ASN B 1 293 ? 3.348 28.625 27.688 1 93.94 293 ASN B N 1
ATOM 5033 C CA . ASN B 1 293 ? 4.355 29.109 28.641 1 93.94 293 ASN B CA 1
ATOM 5034 C C . ASN B 1 293 ? 3.914 30.391 29.328 1 93.94 293 ASN B C 1
ATOM 5036 O O . ASN B 1 293 ? 2.777 30.828 29.156 1 93.94 293 ASN B O 1
ATOM 5040 N N . GLU B 1 294 ? 4.758 30.938 30.109 1 95.81 294 GLU B N 1
ATOM 5041 C CA . GLU B 1 294 ? 4.422 32.125 30.906 1 95.81 294 GLU B CA 1
ATOM 5042 C C . GLU B 1 294 ? 4.078 33.312 30.016 1 95.81 294 GLU B C 1
ATOM 5044 O O . GLU B 1 294 ? 3.199 34.094 30.344 1 95.81 294 GLU B O 1
ATOM 5049 N N . GLN B 1 295 ? 4.777 33.406 28.859 1 96.12 295 GLN B N 1
ATOM 5050 C CA . GLN B 1 295 ? 4.527 34.531 27.938 1 96.12 295 GLN B CA 1
ATOM 5051 C C . GLN B 1 295 ? 3.154 34.375 27.281 1 96.12 295 GLN B C 1
ATOM 5053 O O . GLN B 1 295 ? 2.436 35.375 27.141 1 96.12 295 GLN B O 1
ATOM 5058 N N . THR B 1 296 ? 2.824 33.219 26.922 1 96.44 296 THR B N 1
ATOM 5059 C CA . THR B 1 296 ? 1.513 32.938 26.344 1 96.44 296 THR B CA 1
ATOM 5060 C C . THR B 1 296 ? 0.405 33.25 27.344 1 96.44 296 THR B C 1
ATOM 5062 O O . THR B 1 296 ? -0.601 33.875 26.984 1 96.44 296 THR B O 1
ATOM 5065 N N . ILE B 1 297 ? 0.606 32.875 28.578 1 97.12 297 ILE B N 1
ATOM 5066 C CA . ILE B 1 297 ? -0.383 33.062 29.625 1 97.12 297 ILE B CA 1
ATOM 5067 C C . ILE B 1 297 ? -0.587 34.562 29.875 1 97.12 297 ILE B C 1
ATOM 5069 O O . ILE B 1 297 ? -1.724 35.031 29.969 1 97.12 297 ILE B O 1
ATOM 5073 N N . ALA B 1 298 ? 0.492 35.25 29.938 1 97.81 298 ALA B N 1
ATOM 5074 C CA . ALA B 1 298 ? 0.412 36.688 30.172 1 97.81 298 ALA B CA 1
ATOM 5075 C C . ALA B 1 298 ? -0.355 37.406 29.047 1 97.81 298 ALA B C 1
ATOM 5077 O O . ALA B 1 298 ? -1.187 38.281 29.312 1 97.81 298 ALA B O 1
ATOM 5078 N N . LEU B 1 299 ? -0.017 37.062 27.859 1 98.38 299 LEU B N 1
ATOM 5079 C CA . LEU B 1 299 ? -0.7 37.656 26.719 1 98.38 299 LEU B CA 1
ATOM 5080 C C . LEU B 1 299 ? -2.178 37.25 26.703 1 98.38 299 LEU B C 1
ATOM 5082 O O . LEU B 1 299 ? -3.035 38.094 26.422 1 98.38 299 LEU B O 1
ATOM 5086 N N . TYR B 1 300 ? -2.486 36.031 27.031 1 98.31 300 TYR B N 1
ATOM 5087 C CA . TYR B 1 300 ? -3.871 35.594 27.109 1 98.31 300 TYR B CA 1
ATOM 5088 C C . TYR B 1 300 ? -4.664 36.406 28.125 1 98.31 300 TYR B C 1
ATOM 5090 O O . TYR B 1 300 ? -5.812 36.781 27.875 1 98.31 300 TYR B O 1
ATOM 5098 N N . GLU B 1 301 ? -4.082 36.625 29.234 1 98.25 301 GLU B N 1
ATOM 5099 C CA . GLU B 1 301 ? -4.758 37.375 30.281 1 98.25 301 GLU B CA 1
ATOM 5100 C C . GLU B 1 301 ? -5.105 38.781 29.812 1 98.25 301 GLU B C 1
ATOM 5102 O O . GLU B 1 301 ? -6.18 39.312 30.125 1 98.25 301 GLU B O 1
ATOM 5107 N N . ILE B 1 302 ? -4.199 39.375 29.094 1 98.31 302 ILE B N 1
ATOM 5108 C CA . ILE B 1 302 ? -4.461 40.719 28.547 1 98.31 302 ILE B CA 1
ATOM 5109 C C . ILE B 1 302 ? -5.66 40.656 27.594 1 98.31 302 ILE B C 1
ATOM 5111 O O . ILE B 1 302 ? -6.566 41.5 27.688 1 98.31 302 ILE B O 1
ATOM 5115 N N . ILE B 1 303 ? -5.672 39.688 26.781 1 98.62 303 ILE B N 1
ATOM 5116 C CA . ILE B 1 303 ? -6.738 39.531 25.781 1 98.62 303 ILE B CA 1
ATOM 5117 C C . ILE B 1 303 ? -8.055 39.219 26.5 1 98.62 303 ILE B C 1
ATOM 5119 O O . ILE B 1 303 ? -9.117 39.719 26.109 1 98.62 303 ILE B O 1
ATOM 5123 N N . ASN B 1 304 ? -7.961 38.375 27.484 1 98.38 304 ASN B N 1
ATOM 5124 C CA . ASN B 1 304 ? -9.148 38 28.25 1 98.38 304 ASN B CA 1
ATOM 5125 C C . ASN B 1 304 ? -9.766 39.219 28.938 1 98.38 304 ASN B C 1
ATOM 5127 O O . ASN B 1 304 ? -10.984 39.312 29.062 1 98.38 304 ASN B O 1
ATOM 5131 N N . ASP B 1 305 ? -8.961 40.062 29.438 1 98.12 305 ASP B N 1
ATOM 5132 C CA . ASP B 1 305 ? -9.445 41.312 30.031 1 98.12 305 ASP B CA 1
ATOM 5133 C C . ASP B 1 305 ? -10.195 42.125 29 1 98.12 305 ASP B C 1
ATOM 5135 O O . ASP B 1 305 ? -11.25 42.719 29.297 1 98.12 305 ASP B O 1
ATOM 5139 N N . VAL B 1 306 ? -9.602 42.25 27.844 1 98.19 306 VAL B N 1
ATOM 5140 C CA . VAL B 1 306 ? -10.25 43 26.766 1 98.19 306 VAL B CA 1
ATOM 5141 C C . VAL B 1 306 ? -11.586 42.344 26.422 1 98.19 306 VAL B C 1
ATOM 5143 O O . VAL B 1 306 ? -12.602 43.031 26.25 1 98.19 306 VAL B O 1
ATOM 5146 N N . ALA B 1 307 ? -11.594 41.031 26.359 1 98.19 307 ALA B N 1
ATOM 5147 C CA . ALA B 1 307 ? -12.812 40.281 26.047 1 98.19 307 ALA B CA 1
ATOM 5148 C C . ALA B 1 307 ? -13.898 40.562 27.094 1 98.19 307 ALA B C 1
ATOM 5150 O O . ALA B 1 307 ? -15.07 40.719 26.75 1 98.19 307 ALA B O 1
ATOM 5151 N N . SER B 1 308 ? -13.523 40.594 28.312 1 97.38 308 SER B N 1
ATOM 5152 C CA . SER B 1 308 ? -14.461 40.844 29.406 1 97.38 308 SER B CA 1
ATOM 5153 C C . SER B 1 308 ? -15.109 42.219 29.25 1 97.38 308 SER B C 1
ATOM 5155 O O . SER B 1 308 ? -16.312 42.375 29.5 1 97.38 308 SER B O 1
ATOM 5157 N N . SER B 1 309 ? -14.328 43.156 28.828 1 96.12 309 SER B N 1
ATOM 5158 C CA . SER B 1 309 ? -14.859 44.5 28.641 1 96.12 309 SER B CA 1
ATOM 5159 C C . SER B 1 309 ? -15.867 44.531 27.5 1 96.12 309 SER B C 1
ATOM 5161 O O . SER B 1 309 ? -16.688 45.438 27.422 1 96.12 309 SER B O 1
ATOM 5163 N N . LEU B 1 310 ? -15.773 43.562 26.641 1 95.69 310 LEU B N 1
ATOM 5164 C CA . LEU B 1 310 ? -16.703 43.438 25.531 1 95.69 310 LEU B CA 1
ATOM 5165 C C . LEU B 1 310 ? -17.812 42.438 25.859 1 95.69 310 LEU B C 1
ATOM 5167 O O . LEU B 1 310 ? -18.641 42.125 25 1 95.69 310 LEU B O 1
ATOM 5171 N N . ASN B 1 311 ? -17.859 41.906 27.062 1 95.94 311 ASN B N 1
ATOM 5172 C CA . ASN B 1 311 ? -18.812 40.906 27.531 1 95.94 311 ASN B CA 1
ATOM 5173 C C . ASN B 1 311 ? -18.688 39.594 26.734 1 95.94 311 ASN B C 1
ATOM 5175 O O . ASN B 1 311 ? -19.703 39 26.391 1 95.94 311 ASN B O 1
ATOM 5179 N N . ILE B 1 312 ? -17.484 39.344 26.328 1 95.5 312 ILE B N 1
ATOM 5180 C CA . ILE B 1 312 ? -17.172 38.062 25.688 1 95.5 312 ILE B CA 1
ATOM 5181 C C . ILE B 1 312 ? -16.562 37.125 26.719 1 95.5 312 ILE B C 1
ATOM 5183 O O . ILE B 1 312 ? -15.602 37.469 27.406 1 95.5 312 ILE B O 1
ATOM 5187 N N . ASP B 1 313 ? -17.172 35.969 26.891 1 95.31 313 ASP B N 1
ATOM 5188 C CA . ASP B 1 313 ? -16.594 34.938 27.734 1 95.31 313 ASP B CA 1
ATOM 5189 C C . ASP B 1 313 ? -15.523 34.156 26.969 1 95.31 313 ASP B C 1
ATOM 5191 O O . ASP B 1 313 ? -15.82 33.125 26.344 1 95.31 313 ASP B O 1
ATOM 5195 N N . LEU B 1 314 ? -14.305 34.625 27.094 1 96.69 314 LEU B N 1
ATOM 5196 C CA . LEU B 1 314 ? -13.203 34.062 26.328 1 96.69 314 LEU B CA 1
ATOM 5197 C C . LEU B 1 314 ? -12.625 32.844 27.031 1 96.69 314 LEU B C 1
ATOM 5199 O O . LEU B 1 314 ? -12.383 32.875 28.234 1 96.69 314 LEU B O 1
ATOM 5203 N N . THR B 1 315 ? -12.469 31.719 26.328 1 97.44 315 THR B N 1
ATOM 5204 C CA . THR B 1 315 ? -11.812 30.516 26.812 1 97.44 315 THR B CA 1
ATOM 5205 C C . THR B 1 315 ? -10.578 30.188 25.969 1 97.44 315 THR B C 1
ATOM 5207 O O . THR B 1 315 ? -10.297 30.875 24.984 1 97.44 315 THR B O 1
ATOM 5210 N N . GLU B 1 316 ? -9.719 29.297 26.438 1 97.31 316 GLU B N 1
ATOM 5211 C CA . GLU B 1 316 ? -8.539 28.844 25.703 1 97.31 316 GLU B CA 1
ATOM 5212 C C . GLU B 1 316 ? -8.508 27.328 25.578 1 97.31 316 GLU B C 1
ATOM 5214 O O . GLU B 1 316 ? -9.18 26.625 26.344 1 97.31 316 GLU B O 1
ATOM 5219 N N . THR B 1 317 ? -7.844 26.844 24.594 1 96.06 317 THR B N 1
ATOM 5220 C CA . THR B 1 317 ? -7.766 25.406 24.406 1 96.06 317 THR B CA 1
ATOM 5221 C C . THR B 1 317 ? -6.426 25.016 23.781 1 96.06 317 THR B C 1
ATOM 5223 O O . THR B 1 317 ? -5.641 25.875 23.391 1 96.06 317 THR B O 1
ATOM 5226 N N . SER B 1 318 ? -6.129 23.75 23.922 1 94.31 318 SER B N 1
ATOM 5227 C CA . SER B 1 318 ? -5.016 23.109 23.234 1 94.31 318 SER B CA 1
ATOM 5228 C C . SER B 1 318 ? -5.5 22.328 22.016 1 94.31 318 SER B C 1
ATOM 5230 O O . SER B 1 318 ? -6.629 21.844 22 1 94.31 318 SER B O 1
ATOM 5232 N N . THR B 1 319 ? -4.68 22.312 21 1 90.81 319 THR B N 1
ATOM 5233 C CA . THR B 1 319 ? -5.043 21.516 19.828 1 90.81 319 THR B CA 1
ATOM 5234 C C . THR B 1 319 ? -3.84 20.75 19.312 1 90.81 319 THR B C 1
ATOM 5236 O O . THR B 1 319 ? -2.695 21.078 19.625 1 90.81 319 THR B O 1
ATOM 5239 N N . GLY B 1 320 ? -4.145 19.766 18.562 1 88.75 320 GLY B N 1
ATOM 5240 C CA . GLY B 1 320 ? -3.098 18.891 18.078 1 88.75 320 GLY B CA 1
ATOM 5241 C C . GLY B 1 320 ? -2.471 19.359 16.781 1 88.75 320 GLY B C 1
ATOM 5242 O O . GLY B 1 320 ? -1.387 18.906 16.406 1 88.75 320 GLY B O 1
ATOM 5243 N N . GLY B 1 321 ? -3.104 20.25 16.094 1 87.19 321 GLY B N 1
ATOM 5244 C CA . GLY B 1 321 ? -2.582 20.75 14.836 1 87.19 321 GLY B CA 1
ATOM 5245 C C . GLY B 1 321 ? -1.583 21.875 15.016 1 87.19 321 GLY B C 1
ATOM 5246 O O . GLY B 1 321 ? -1.621 22.594 16.016 1 87.19 321 GLY B O 1
ATOM 5247 N N . GLY B 1 322 ? -0.657 21.984 14.023 1 88.88 322 GLY B N 1
ATOM 5248 C CA . GLY B 1 322 ? 0.307 23.062 14.047 1 88.88 322 GLY B CA 1
ATOM 5249 C C . GLY B 1 322 ? -0.193 24.328 13.352 1 88.88 322 GLY B C 1
ATOM 5250 O O . GLY B 1 322 ? -1.22 24.297 12.672 1 88.88 322 GLY B O 1
ATOM 5251 N N . SER B 1 323 ? 0.441 25.391 13.57 1 94.69 323 SER B N 1
ATOM 5252 C CA . SER B 1 323 ? 0.233 26.656 12.891 1 94.69 323 SER B CA 1
ATOM 5253 C C . SER B 1 323 ? 1.495 27.516 12.922 1 94.69 323 SER B C 1
ATOM 5255 O O . SER B 1 323 ? 2.51 27.109 13.492 1 94.69 323 SER B O 1
ATOM 5257 N N . ASP B 1 324 ? 1.379 28.641 12.273 1 97.38 324 ASP B N 1
ATOM 5258 C CA . ASP B 1 324 ? 2.504 29.578 12.25 1 97.38 324 ASP B CA 1
ATOM 5259 C C . ASP B 1 324 ? 2.818 30.078 13.656 1 97.38 324 ASP B C 1
ATOM 5261 O O . ASP B 1 324 ? 3.912 30.594 13.906 1 97.38 324 ASP B O 1
ATOM 5265 N N . ALA B 1 325 ? 1.894 29.922 14.562 1 97.69 325 ALA B N 1
ATOM 5266 C CA . ALA B 1 325 ? 2.082 30.375 15.938 1 97.69 325 ALA B CA 1
ATOM 5267 C C . ALA B 1 325 ? 3.207 29.609 16.625 1 97.69 325 ALA B C 1
ATOM 5269 O O . ALA B 1 325 ? 3.854 30.125 17.531 1 97.69 325 ALA B O 1
ATOM 5270 N N . SER B 1 326 ? 3.422 28.438 16.172 1 96.88 326 SER B N 1
ATOM 5271 C CA . SER B 1 326 ? 4.422 27.578 16.797 1 96.88 326 SER B CA 1
ATOM 5272 C C . SER B 1 326 ? 5.82 28.188 16.656 1 96.88 326 SER B C 1
ATOM 5274 O O . SER B 1 326 ? 6.656 28.016 17.562 1 96.88 326 SER B O 1
ATOM 5276 N N . PHE B 1 327 ? 6.051 28.953 15.633 1 97.19 327 PHE B N 1
ATOM 5277 C CA . PHE B 1 327 ? 7.395 29.422 15.32 1 97.19 327 PHE B CA 1
ATOM 5278 C C . PHE B 1 327 ? 7.809 30.547 16.266 1 97.19 327 PHE B C 1
ATOM 5280 O O . PHE B 1 327 ? 8.914 30.516 16.812 1 97.19 327 PHE B O 1
ATOM 5287 N N . THR B 1 328 ? 6.949 31.469 16.5 1 97.5 328 THR B N 1
ATOM 5288 C CA . THR B 1 328 ? 7.289 32.562 17.391 1 97.5 328 THR B CA 1
ATOM 5289 C C . THR B 1 328 ? 7.195 32.125 18.844 1 97.5 328 THR B C 1
ATOM 5291 O O . THR B 1 328 ? 8.008 32.531 19.688 1 97.5 328 THR B O 1
ATOM 5294 N N . SER B 1 329 ? 6.227 31.297 19.125 1 96.81 329 SER B N 1
ATOM 5295 C CA . SER B 1 329 ? 6.109 30.781 20.484 1 96.81 329 SER B CA 1
ATOM 5296 C C . SER B 1 329 ? 7.363 30.031 20.891 1 96.81 329 SER B C 1
ATOM 5298 O O . SER B 1 329 ? 7.844 30.172 22.031 1 96.81 329 SER B O 1
ATOM 5300 N N . ALA B 1 330 ? 7.895 29.25 20.031 1 94.69 330 ALA B N 1
ATOM 5301 C CA . ALA B 1 330 ? 9.062 28.438 20.297 1 94.69 330 ALA B CA 1
ATOM 5302 C C . ALA B 1 330 ? 10.289 29.297 20.609 1 94.69 330 ALA B C 1
ATOM 5304 O O . ALA B 1 330 ? 11.234 28.828 21.25 1 94.69 330 ALA B O 1
ATOM 5305 N N . LEU B 1 331 ? 10.211 30.531 20.188 1 94.31 331 LEU B N 1
ATOM 5306 C CA . LEU B 1 331 ? 11.312 31.453 20.438 1 94.31 331 LEU B CA 1
ATOM 5307 C C . LEU B 1 331 ? 11.086 32.219 21.734 1 94.31 331 LEU B C 1
ATOM 5309 O O . LEU B 1 331 ? 11.859 33.125 22.062 1 94.31 331 LEU B O 1
ATOM 5313 N N . GLY B 1 332 ? 10.023 31.891 22.406 1 93.81 332 GLY B N 1
ATOM 5314 C CA . GLY B 1 332 ? 9.734 32.531 23.672 1 93.81 332 GLY B CA 1
ATOM 5315 C C . GLY B 1 332 ? 9.031 33.875 23.516 1 93.81 332 GLY B C 1
ATOM 5316 O O . GLY B 1 332 ? 8.922 34.656 24.484 1 93.81 332 GLY B O 1
ATOM 5317 N N . ILE B 1 333 ? 8.594 34.156 22.312 1 96.81 333 ILE B N 1
ATOM 5318 C CA . ILE B 1 333 ? 7.859 35.406 22.078 1 96.81 333 ILE B CA 1
ATOM 5319 C C . ILE B 1 333 ? 6.402 35.219 22.5 1 96.81 333 ILE B C 1
ATOM 5321 O O . ILE B 1 333 ? 5.781 34.219 22.219 1 96.81 333 ILE B O 1
ATOM 5325 N N . PRO B 1 334 ? 5.824 36.219 23.266 1 98 334 PRO B N 1
ATOM 5326 C CA . PRO B 1 334 ? 4.402 36.094 23.594 1 98 334 PRO B CA 1
ATOM 5327 C C . PRO B 1 334 ? 3.52 35.938 22.359 1 98 334 PRO B C 1
ATOM 5329 O O . PRO B 1 334 ? 3.428 36.844 21.547 1 98 334 PRO B O 1
ATOM 5332 N N . THR B 1 335 ? 2.941 34.75 22.281 1 98.44 335 THR B N 1
ATOM 5333 C CA . THR B 1 335 ? 2.195 34.375 21.078 1 98.44 335 THR B CA 1
ATOM 5334 C C . THR B 1 335 ? 0.84 33.781 21.438 1 98.44 335 THR B C 1
ATOM 5336 O O . THR B 1 335 ? 0.745 32.969 22.344 1 98.44 335 THR B O 1
ATOM 5339 N N . ILE B 1 336 ? -0.178 34.25 20.781 1 98.44 336 ILE B N 1
ATOM 5340 C CA . ILE B 1 336 ? -1.516 33.688 20.906 1 98.44 336 ILE B CA 1
ATOM 5341 C C . ILE B 1 336 ? -2.037 33.312 19.516 1 98.44 336 ILE B C 1
ATOM 5343 O O . ILE B 1 336 ? -1.696 33.938 18.531 1 98.44 336 ILE B O 1
ATOM 5347 N N . ASP B 1 337 ? -2.729 32.188 19.484 1 98.31 337 ASP B N 1
ATOM 5348 C CA . ASP B 1 337 ? -3.318 31.703 18.234 1 98.31 337 ASP B CA 1
ATOM 5349 C C . ASP B 1 337 ? -4.844 31.672 18.328 1 98.31 337 ASP B C 1
ATOM 5351 O O . ASP B 1 337 ? -5.41 31.766 19.422 1 98.31 337 ASP B O 1
ATOM 5355 N N . GLY B 1 338 ? -5.48 31.703 17.203 1 98.06 338 GLY B N 1
ATOM 5356 C CA . GLY B 1 338 ? -6.93 31.609 17.156 1 98.06 338 GLY B CA 1
ATOM 5357 C C . GLY B 1 338 ? -7.625 32.938 17.359 1 98.06 338 GLY B C 1
ATOM 5358 O O . GLY B 1 338 ? -8.742 33 17.875 1 98.06 338 GLY B O 1
ATOM 5359 N N . MET B 1 339 ? -7.051 33.938 16.969 1 98.44 339 MET B N 1
ATOM 5360 C CA . MET B 1 339 ? -7.609 35.281 17.156 1 98.44 339 MET B CA 1
ATOM 5361 C C . MET B 1 339 ? -8.664 35.594 16.094 1 98.44 339 MET B C 1
ATOM 5363 O O . MET B 1 339 ? -9.383 36.594 16.188 1 98.44 339 MET B O 1
ATOM 5367 N N . GLY B 1 340 ? -8.797 34.719 15.133 1 98.38 340 GLY B N 1
ATOM 5368 C CA . GLY B 1 340 ? -9.711 34.938 14.016 1 98.38 340 GLY B CA 1
ATOM 5369 C C . GLY B 1 340 ? -11.164 34.688 14.383 1 98.38 340 GLY B C 1
ATOM 5370 O O . GLY B 1 340 ? -11.492 34.5 15.555 1 98.38 340 GLY B O 1
ATOM 5371 N N . PRO B 1 341 ? -12.055 34.781 13.422 1 98.56 341 PRO B N 1
ATOM 5372 C CA . PRO B 1 341 ? -13.484 34.562 13.641 1 98.56 341 PRO B CA 1
ATOM 5373 C C . PRO B 1 341 ? -13.812 33.125 13.969 1 98.56 341 PRO B C 1
ATOM 5375 O O . PRO B 1 341 ? -12.914 32.25 14.016 1 98.56 341 PRO B O 1
ATOM 5378 N N . ILE B 1 342 ? -15.133 32.938 14.266 1 98.25 342 ILE B N 1
ATOM 5379 C CA . ILE B 1 342 ? -15.617 31.609 14.68 1 98.25 342 ILE B CA 1
ATOM 5380 C C . ILE B 1 342 ? -16.266 30.906 13.484 1 98.25 342 ILE B C 1
ATOM 5382 O O . ILE B 1 342 ? -16.984 31.531 12.695 1 98.25 342 ILE B O 1
ATOM 5386 N N . GLY B 1 343 ? -16 29.703 13.32 1 97.81 343 GLY B N 1
ATOM 5387 C CA . GLY B 1 343 ? -16.594 28.828 12.312 1 97.81 343 GLY B CA 1
ATOM 5388 C C . GLY B 1 343 ? -16.281 27.359 12.547 1 97.81 343 GLY B C 1
ATOM 5389 O O . GLY B 1 343 ? -16.109 26.922 13.688 1 97.81 343 GLY B O 1
ATOM 5390 N N . GLY B 1 344 ? -16.344 26.578 11.383 1 95.81 344 GLY B N 1
ATOM 5391 C CA . GLY B 1 344 ? -16.109 25.156 11.562 1 95.81 344 GLY B CA 1
ATOM 5392 C C . GLY B 1 344 ? -15.922 24.422 10.258 1 95.81 344 GLY B C 1
ATOM 5393 O O . GLY B 1 344 ? -15.977 25.016 9.18 1 95.81 344 GLY B O 1
ATOM 5394 N N . ASN B 1 345 ? -15.523 23.156 10.453 1 94.25 345 ASN B N 1
ATOM 5395 C CA . ASN B 1 345 ? -15.32 22.203 9.367 1 94.25 345 ASN B CA 1
ATOM 5396 C C . ASN B 1 345 ? -14.203 22.672 8.43 1 94.25 345 ASN B C 1
ATOM 5398 O O . ASN B 1 345 ? -14.367 22.641 7.207 1 94.25 345 ASN B O 1
ATOM 5402 N N . GLN B 1 346 ? -13.141 23.141 9.016 1 92.56 346 GLN B N 1
ATOM 5403 C CA . GLN B 1 346 ? -11.969 23.531 8.234 1 92.56 346 GLN B CA 1
ATOM 5404 C C . GLN B 1 346 ? -11.43 22.359 7.418 1 92.56 346 GLN B C 1
ATOM 5406 O O . GLN B 1 346 ? -11.508 21.219 7.844 1 92.56 346 GLN B O 1
ATOM 5411 N N . HIS B 1 347 ? -10.898 22.609 6.238 1 89.5 347 HIS B N 1
ATOM 5412 C CA . HIS B 1 347 ? -10.258 21.625 5.367 1 89.5 347 HIS B CA 1
ATOM 5413 C C . HIS B 1 347 ? -11.273 20.656 4.781 1 89.5 347 HIS B C 1
ATOM 5415 O O . HIS B 1 347 ? -10.93 19.531 4.434 1 89.5 347 HIS B O 1
ATOM 5421 N N . ASN B 1 348 ? -12.523 21.047 4.84 1 88.88 348 ASN B N 1
ATOM 5422 C CA . ASN B 1 348 ? -13.641 20.234 4.367 1 88.88 348 ASN B CA 1
ATOM 5423 C C . ASN B 1 348 ? -14.555 21.016 3.436 1 88.88 348 ASN B C 1
ATOM 5425 O O . ASN B 1 348 ? -14.492 22.25 3.402 1 88.88 348 ASN B O 1
ATOM 5429 N N . ASP B 1 349 ? -15.344 20.25 2.693 1 91.44 349 ASP B N 1
ATOM 5430 C CA . ASP B 1 349 ? -16.266 20.906 1.769 1 91.44 349 ASP B CA 1
ATOM 5431 C C . ASP B 1 349 ? -17.406 21.578 2.521 1 91.44 349 ASP B C 1
ATOM 5433 O O . ASP B 1 349 ? -18.094 22.438 1.967 1 91.44 349 ASP B O 1
ATOM 5437 N N . GLU B 1 350 ? -17.516 21.328 3.785 1 95.19 350 GLU B N 1
ATOM 5438 C CA . GLU B 1 350 ? -18.578 21.938 4.574 1 95.19 350 GLU B CA 1
ATOM 5439 C C . GLU B 1 350 ? -18.031 23.062 5.457 1 95.19 350 GLU B C 1
ATOM 5441 O O . GLU B 1 350 ? -18.656 23.422 6.453 1 95.19 350 GLU B O 1
ATOM 5446 N N . GLU B 1 351 ? -16.875 23.547 5.102 1 96.5 351 GLU B N 1
ATOM 5447 C CA . GLU B 1 351 ? -16.281 24.656 5.84 1 96.5 351 GLU B CA 1
ATOM 5448 C C . GLU B 1 351 ? -17.219 25.859 5.887 1 96.5 351 GLU B C 1
ATOM 5450 O O . GLU B 1 351 ? -17.812 26.219 4.867 1 96.5 351 GLU B O 1
ATOM 5455 N N . TYR B 1 352 ? -17.359 26.469 7.148 1 98.38 352 TYR B N 1
ATOM 5456 C CA . TYR B 1 352 ? -18.312 27.562 7.266 1 98.38 352 TYR B CA 1
ATOM 5457 C C . TYR B 1 352 ? -17.812 28.609 8.258 1 98.38 352 TYR B C 1
ATOM 5459 O O . TYR B 1 352 ? -16.984 28.312 9.125 1 98.38 352 TYR B O 1
ATOM 5467 N N . LEU B 1 353 ? -18.266 29.812 8.102 1 98.56 353 LEU B N 1
ATOM 5468 C CA . LEU B 1 353 ? -18.031 30.953 8.977 1 98.56 353 LEU B CA 1
ATOM 5469 C C . LEU B 1 353 ? -19.328 31.359 9.688 1 98.56 353 LEU B C 1
ATOM 5471 O O . LEU B 1 353 ? -20.391 31.438 9.062 1 98.56 353 LEU B O 1
ATOM 5475 N N . GLU B 1 354 ? -19.281 31.5 10.992 1 98.69 354 GLU B N 1
ATOM 5476 C CA . GLU B 1 354 ? -20.359 32.188 11.695 1 98.69 354 GLU B CA 1
ATOM 5477 C C . GLU B 1 354 ? -20.297 33.719 11.461 1 98.69 354 GLU B C 1
ATOM 5479 O O . GLU B 1 354 ? -19.438 34.375 12.031 1 98.69 354 GLU B O 1
ATOM 5484 N N . ILE B 1 355 ? -21.25 34.25 10.742 1 98.56 355 ILE B N 1
ATOM 5485 C CA . ILE B 1 355 ? -21.172 35.594 10.219 1 98.56 355 ILE B CA 1
ATOM 5486 C C . ILE B 1 355 ? -21.078 36.594 11.375 1 98.56 355 ILE B C 1
ATOM 5488 O O . ILE B 1 355 ? -20.297 37.531 11.328 1 98.56 355 ILE B O 1
ATOM 5492 N N . ASP B 1 356 ? -21.781 36.344 12.43 1 97 356 ASP B N 1
ATOM 5493 C CA . ASP B 1 356 ? -21.844 37.281 13.555 1 97 356 ASP B CA 1
ATOM 5494 C C . ASP B 1 356 ? -20.469 37.406 14.227 1 97 356 ASP B C 1
ATOM 5496 O O . ASP B 1 356 ? -20.203 38.406 14.883 1 97 356 ASP B O 1
ATOM 5500 N N . SER B 1 357 ? -19.641 36.438 14.047 1 97.69 357 SER B N 1
ATOM 5501 C CA . SER B 1 357 ? -18.359 36.469 14.727 1 97.69 357 SER B CA 1
ATOM 5502 C C . SER B 1 357 ? -17.391 37.438 14.047 1 97.69 357 SER B C 1
ATOM 5504 O O . SER B 1 357 ? -16.375 37.812 14.633 1 97.69 357 SER B O 1
ATOM 5506 N N . LEU B 1 358 ? -17.656 37.875 12.805 1 97.62 358 LEU B N 1
ATOM 5507 C CA . LEU B 1 358 ? -16.797 38.812 12.102 1 97.62 358 LEU B CA 1
ATOM 5508 C C . LEU B 1 358 ? -16.641 40.125 12.898 1 97.62 358 LEU B C 1
ATOM 5510 O O . LEU B 1 358 ? -15.508 40.5 13.227 1 97.62 358 LEU B O 1
ATOM 5514 N N . VAL B 1 359 ? -17.75 40.656 13.25 1 96.94 359 VAL B N 1
ATOM 5515 C CA . VAL B 1 359 ? -17.703 41.938 13.945 1 96.94 359 VAL B CA 1
ATOM 5516 C C . VAL B 1 359 ? -17.156 41.75 15.352 1 96.94 359 VAL B C 1
ATOM 5518 O O . VAL B 1 359 ? -16.328 42.531 15.82 1 96.94 359 VAL B O 1
ATOM 5521 N N . GLU B 1 360 ? -17.625 40.719 16 1 96.44 360 GLU B N 1
ATOM 5522 C CA . GLU B 1 360 ? -17.203 40.438 17.375 1 96.44 360 GLU B CA 1
ATOM 5523 C C . GLU B 1 360 ? -15.688 40.281 17.453 1 96.44 360 GLU B C 1
ATOM 5525 O O . GLU B 1 360 ? -15.047 40.906 18.297 1 96.44 360 GLU B O 1
ATOM 5530 N N . ARG B 1 361 ? -15.141 39.5 16.625 1 98 361 ARG B N 1
ATOM 5531 C CA . ARG B 1 361 ? -13.711 39.219 16.672 1 98 361 ARG B CA 1
ATOM 5532 C C . ARG B 1 361 ? -12.891 40.375 16.141 1 98 361 ARG B C 1
ATOM 5534 O O . ARG B 1 361 ? -11.734 40.562 16.531 1 98 361 ARG B O 1
ATOM 5541 N N . THR B 1 362 ? -13.484 41.156 15.227 1 98.38 362 THR B N 1
ATOM 5542 C CA . THR B 1 362 ? -12.844 42.406 14.797 1 98.38 362 THR B CA 1
ATOM 5543 C C . THR B 1 362 ? -12.68 43.375 15.969 1 98.38 362 THR B C 1
ATOM 5545 O O . THR B 1 362 ? -11.602 43.938 16.156 1 98.38 362 THR B O 1
ATOM 5548 N N . LYS B 1 363 ? -13.727 43.5 16.781 1 97.75 363 LYS B N 1
ATOM 5549 C CA . LYS B 1 363 ? -13.672 44.344 17.953 1 97.75 363 LYS B CA 1
ATOM 5550 C C . LYS B 1 363 ? -12.633 43.844 18.953 1 97.75 363 LYS B C 1
ATOM 5552 O O . LYS B 1 363 ? -11.867 44.656 19.516 1 97.75 363 LYS B O 1
ATOM 5557 N N . LEU B 1 364 ? -12.664 42.625 19.156 1 98.31 364 LEU B N 1
ATOM 5558 C CA . LEU B 1 364 ? -11.711 42.031 20.078 1 98.31 364 LEU B CA 1
ATOM 5559 C C . LEU B 1 364 ? -10.281 42.312 19.641 1 98.31 364 LEU B C 1
ATOM 5561 O O . LEU B 1 364 ? -9.445 42.688 20.469 1 98.31 364 LEU B O 1
ATOM 5565 N N . LEU B 1 365 ? -9.992 42.094 18.359 1 98.69 365 LEU B N 1
ATOM 5566 C CA . LEU B 1 365 ? -8.648 42.344 17.844 1 98.69 365 LEU B CA 1
ATOM 5567 C C . LEU B 1 365 ? -8.258 43.812 17.984 1 98.69 365 LEU B C 1
ATOM 5569 O O . LEU B 1 365 ? -7.164 44.125 18.469 1 98.69 365 LEU B O 1
ATOM 5573 N N . ALA B 1 366 ? -9.148 44.688 17.594 1 98.56 366 ALA B N 1
ATOM 5574 C CA . ALA B 1 366 ? -8.867 46.125 17.625 1 98.56 366 ALA B CA 1
ATOM 5575 C C . ALA B 1 366 ? -8.562 46.594 19.047 1 98.56 366 ALA B C 1
ATOM 5577 O O . ALA B 1 366 ? -7.57 47.281 19.281 1 98.56 366 ALA B O 1
ATOM 5578 N N . LEU B 1 367 ? -9.383 46.156 19.969 1 98.38 367 LEU B N 1
ATOM 5579 C CA . LEU B 1 367 ? -9.219 46.594 21.359 1 98.38 367 LEU B CA 1
ATOM 5580 C C . LEU B 1 367 ? -8.008 45.938 22 1 98.38 367 LEU B C 1
ATOM 5582 O O . LEU B 1 367 ? -7.348 46.531 22.859 1 98.38 367 LEU B O 1
ATOM 5586 N N . THR B 1 368 ? -7.691 44.719 21.594 1 98.69 368 THR B N 1
ATOM 5587 C CA . THR B 1 368 ? -6.469 44.062 22.047 1 98.69 368 THR B CA 1
ATOM 5588 C C . THR B 1 368 ? -5.238 44.844 21.594 1 98.69 368 THR B C 1
ATOM 5590 O O . THR B 1 368 ? -4.332 45.094 22.391 1 98.69 368 THR B O 1
ATOM 5593 N N . ILE B 1 369 ? -5.254 45.188 20.312 1 98.62 369 ILE B N 1
ATOM 5594 C CA . ILE B 1 369 ? -4.148 45.969 19.766 1 98.62 369 ILE B CA 1
ATOM 5595 C C . ILE B 1 369 ? -4.023 47.281 20.516 1 98.62 369 ILE B C 1
ATOM 5597 O O . ILE B 1 369 ? -2.918 47.688 20.875 1 98.62 369 ILE B O 1
ATOM 5601 N N . GLU B 1 370 ? -5.105 47.875 20.781 1 98.31 370 GLU B N 1
ATOM 5602 C CA . GLU B 1 370 ? -5.102 49.125 21.516 1 98.31 370 GLU B CA 1
ATOM 5603 C C . GLU B 1 370 ? -4.535 48.938 22.922 1 98.31 370 GLU B C 1
ATOM 5605 O O . GLU B 1 370 ? -3.711 49.75 23.391 1 98.31 370 GLU B O 1
ATOM 5610 N N . ARG B 1 371 ? -4.977 47.938 23.578 1 98 371 ARG B N 1
ATOM 5611 C CA . ARG B 1 371 ? -4.516 47.625 24.938 1 98 371 ARG B CA 1
ATOM 5612 C C . ARG B 1 371 ? -3.016 47.344 24.953 1 98 371 ARG B C 1
ATOM 5614 O O . ARG B 1 371 ? -2.303 47.844 25.828 1 98 371 ARG B O 1
ATOM 5621 N N . LEU B 1 372 ? -2.549 46.656 23.984 1 98.19 372 LEU B N 1
ATOM 5622 C CA . LEU B 1 372 ? -1.144 46.25 23.906 1 98.19 372 LEU B CA 1
ATOM 5623 C C . LEU B 1 372 ? -0.27 47.469 23.562 1 98.19 372 LEU B C 1
ATOM 5625 O O . LEU B 1 372 ? 0.948 47.438 23.75 1 98.19 372 LEU B O 1
ATOM 5629 N N . SER B 1 373 ? -0.882 48.438 23.016 1 97.06 373 SER B N 1
ATOM 5630 C CA . SER B 1 373 ? -0.15 49.625 22.578 1 97.06 373 SER B CA 1
ATOM 5631 C C . SER B 1 373 ? -0.131 50.688 23.672 1 97.06 373 SER B C 1
ATOM 5633 O O . SER B 1 373 ? 0.488 51.75 23.516 1 97.06 373 SER B O 1
ATOM 5635 N N . SER B 1 374 ? -0.836 50.531 24.766 1 90.62 374 SER B N 1
ATOM 5636 C CA . SER B 1 374 ? -0.895 51.469 25.875 1 90.62 374 SER B CA 1
ATOM 5637 C C . SER B 1 374 ? 0.195 51.156 26.906 1 90.62 374 SER B C 1
ATOM 5639 O O . SER B 1 374 ? 0.658 50.031 27.031 1 90.62 374 SER B O 1
#

InterPro domains:
  IPR002933 Peptidase M20 [PF01546] (73-370)
  IPR011650 Peptidase M20, dimerisation domain [PF07687] (175-275)
  IPR017150 Peptidase M20, glutamate carboxypeptidase [PIRSF037238] (4-372)
  IPR036264 Bacterial exopeptidase dimerisation domain [SSF55031] (177-289)
  IPR050072 Peptidase M20A family, bacterial cell wall bio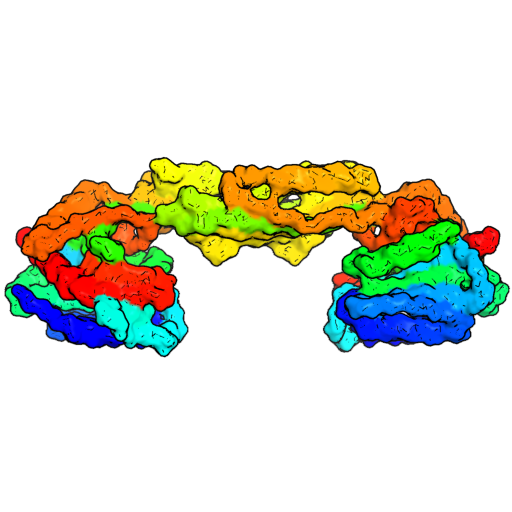synthesis [PTHR43808] (4-372)

Secondary structure (DSSP, 8-state):
-PPPPHHHHHHHHHHHHTS--BTT-HHHHHHHHHHHHHHHHTTTEEEEEE--SSSPPEEEEEETT-SS--EEEEEE--BSPPTTHHHHS--EEETTEEESTTIIIIIHHHHHHHHHHHHHHHTT-GGGGGEEEEEES-GGGT-TTTHHHHHHHHTT-SEEEE-PPPPTT--EEEEE-EEEEEEEEEE-B--BTTT-GGG-B-HHHHHHHHHHHHHTT-BGGGTBEEEEEEEEE-S-TTB--SEEEEEEEEEESSGGGHHHHHHHHHHHHHS-SSTT-EEEEEEEEEE--B---HHHHHHHHHHHHHHHHTT----EEEESS--THHHHHHTT--EEB--S--EE-TTSTT-EEETHHHHHHHHHHHHHHHHHT-/-PPPPHHHHHHHHHHHHTS--BTT-HHHHHHHHHHHHHHHHTTTEEEEEE--SSSPPEEEEEETT-SS--EEEEEE--BSPPTTHHHHS--EEETTEEESTTIIIIIHHHHHHHHHHHHHHHTT-GGGGGEEEEEES-GGGT-TTTHHHHHHHHTT-SEEEE-PPPPTT--EEEEE-EEEEEEEEEE-B-EETTT-GGG-B-HHHHHHHHHHHHHTT-BGGGTBEEEEEEEEE-S-TTEE-SEEEEEEEEEESSGGGHHHHHHHHHHHHHS-SSTT-EEEEEEEEEE--B---HHHHHHHHHHHHHHHHTT----EEEESS--THHHHHHTT--EEB--S--EE-TTSTT-EEETHHHHHHHHHHHHHHHHHT-

Solvent-accessible surface area (backbone atoms only — not comparable to full-atom values): 35671 Å² total; per-residue (Å²): 122,66,63,71,50,71,66,58,47,48,55,54,34,40,58,50,21,50,42,37,16,16,40,77,34,28,69,32,20,37,51,49,49,49,56,49,48,58,56,41,41,78,73,46,29,43,75,48,75,45,80,51,86,73,35,19,46,28,34,41,35,33,31,76,80,35,83,78,47,39,29,32,36,37,42,48,56,21,23,88,48,53,81,61,44,17,78,76,40,44,52,44,73,60,90,66,30,36,32,23,57,34,35,35,53,25,47,42,22,55,45,28,53,52,40,16,41,50,18,30,47,76,60,69,37,70,35,43,34,34,35,34,38,38,37,32,20,32,57,82,74,68,19,86,76,42,48,65,54,50,39,59,66,37,59,89,30,71,32,35,45,20,28,45,37,11,39,75,86,52,20,28,34,46,26,22,21,15,25,31,44,37,39,40,41,27,38,30,29,60,22,45,41,50,66,43,42,85,70,27,21,45,8,41,51,35,50,20,56,50,45,50,57,45,43,64,68,36,35,70,92,75,39,28,35,36,37,62,3,28,38,39,21,39,88,41,48,59,28,30,10,33,37,19,38,37,28,33,27,38,29,26,44,50,68,82,52,49,63,62,49,53,51,51,53,50,55,57,56,72,50,70,84,39,78,85,38,47,59,48,80,46,73,51,77,75,44,53,16,17,55,70,42,72,44,26,52,55,51,46,51,55,44,42,53,47,25,48,77,68,74,39,89,71,48,70,41,72,44,30,60,72,59,76,45,12,56,34,29,63,70,65,32,22,33,42,28,18,59,19,35,29,28,44,51,75,96,47,95,69,18,24,21,38,54,73,29,44,61,54,30,16,50,49,50,34,51,36,45,41,58,73,61,102,120,65,64,73,50,72,66,60,45,49,54,54,34,41,60,51,21,51,44,37,16,15,40,77,34,27,69,32,22,37,50,49,49,50,54,48,49,57,55,42,41,76,75,47,29,43,74,49,77,45,81,50,87,74,36,19,46,29,36,41,35,32,30,74,82,36,83,77,47,40,29,31,36,38,41,48,56,22,22,86,49,52,81,63,43,18,77,77,40,44,52,45,74,61,92,67,31,35,35,22,56,32,33,36,52,23,47,42,22,54,44,26,52,51,39,17,41,50,16,31,48,75,59,70,36,70,36,43,33,33,35,34,38,38,38,32,19,32,57,82,75,70,19,86,77,41,48,65,54,51,42,60,67,38,60,88,29,70,33,34,46,21,27,45,38,12,38,75,86,51,21,29,32,48,25,21,20,15,24,31,44,38,37,39,41,26,39,30,29,60,22,46,41,48,68,43,43,88,69,26,23,43,8,40,51,36,49,21,55,49,46,51,58,46,42,65,65,36,36,70,90,76,39,28,36,36,39,61,3,29,36,39,22,40,88,42,48,58,28,30,11,34,36,20,39,36,28,32,27,37,28,27,44,48,68,82,54,50,63,62,49,54,50,50,51,50,57,58,55,71,50,70,84,41,78,84,38,49,61,47,81,46,72,51,77,74,44,52,16,17,55,69,42,72,45,28,50,54,52,47,53,56,44,43,54,48,26,48,77,68,73,39,89,69,50,71,42,70,45,29,59,73,57,76,45,13,56,34,28,62,71,67,32,23,34,42,29,16,57,19,33,28,30,44,50,71,96,45,97,70,19,23,23,38,54,73,29,44,59,56,30,17,51,47,51,34,49,35,46,42,57,72,60,103

pLDDT: mean 96.83, std 2.71, range [79.81, 98.94]

Nearest PDB structures (foldseek):
  6xj5-assembly4_H  TM=8.872E-01  e=1.574E-38  Pseudomonas sp. RS-16
  6xj5-assembly4_G  TM=8.860E-01  e=1.011E-37  Pseudomonas sp. RS-16
  7m6u-assembly2_B  TM=8.859E-01  e=4.361E-30  Pseudomonas sp. RS-16
  7m6u-assembly1_C-3  TM=8.773E-01  e=6.250E-30  Pseudomonas sp. RS-16
  7m6u-assembly1_A  TM=8.690E-01  e=9.513E-30  Pseudomonas sp. RS-16

Sequence (748 aa):
MKIASTEEMLNMLEKLVNIDSGSYHKDGVDRVGQQLIDAYQTIGFHADIHEQHTYGNHIVLMHHEATEPDILVVAHMDTVFLEGTAAERPFHIVGERAYGPGVIDMKASHVTTFSALQALLNANKEAAKNVVVLLTSDEEIGAPSARKLIEAQGAGKKAVLVMEPARKDGSLVTSRRGGGRYTLKVTGKAAHSGIEPEKGRSAIEELAHKTIKLHQLSNHEEGISVNVGISKGGTSINTVADYAEGKVDIRITTQDQAAPLAKAIENICAQPDVPDTSIELEGEITRPPMERNEQTIALYEIINDVASSLNIDLTETSTGGGSDASFTSALGIPTIDGMGPIGGNQHNDEEYLEIDSLVERTKLLALTIERLSSMKIASTEEMLNMLEKLVNIDSGSYHKDGVDRVGQQLIDAYQTIGFHADIHEQHTYGNHIVLMHHEATEPDILVVAHMDTVFLEGTAAERPFHIVGERAYGPGVIDMKASHVTTFSALQALLNANKEAAKNVVVLLTSDEEIGAPSARKLIEAQGAGKKAVLVMEPARKDGSLVTSRRGGGRYTLKVTGKAAHSGIEPEKGRSAIEELAHKTIKLHQLSNHEEGISVNVGISKGGTSINTVADYAEGKVDIRITTQDQAAPLAKAIENICAQPDVPDTSIELEGEITRPPMERNEQTIALYEIINDVASSLNIDLTETSTGGGSDASFTSALGIPTIDGMGPIGGNQHNDEEYLEIDSLVERTKLLALTIERLSS

Foldseek 3Di:
DDFDDLVVLVVLLLVLQLFAAAFQPQVSLQVSVVSLQVLLVVLQKHWDWADDDRGHIKIKIAHPPADAAQEEEEAESHANDDPPQCVVWGWDDDPQKIAGGCSVVPSLLSSLVSRLLSVCVVVVHCLSRNYMYIYHRHFVPPRPPCLVVLQVSLPNHQEYEYAHAAEQVRAWAQKEKFWKKKKKKKFWAKDFQVPCVVVTWASLVQVVQLQVQQQVLDDVVQPKGKHFPDKDFDDDPRMRTRIIMTMIIIIHRAPVCFPVSVVSSCVSQCDTPTPPMHMDMDMGGDFAINHNDPLQVVLVVLLCVLCVVVVHRYHYDHDHDDGSQRSSSVVVHHYIGNLHFHWDDGPDNGTMGRSVRSVVSSSSVSVSSSSSVD/DDFDDLVVLVVLLLVLQLFAAAFQCQVSLQVSVVSLQVLLVVLQKHWDWQDDDRGHIKIKIAHPPADAAQEEEEAESHANDDPPQCVVWGWDDDPQKIAGGCSVVPSLLSSLVSRLLSVCVVVVHCLSRNYMYIYHRHFVPPRPPCLVVLQVSLPNHQEYEYAHAAEQVRAWAQKEKFWKKKKKKKFWAKDQQPPCVVVTWASLVQVVQLQVQQQVLDDVVQPKGKHFPDKDWDDDPRMRTRIIMTMIIIIHRAPVVFPVSQVSSCVSQCDTPTPPMHMDMDMGGDFAINHNDPLQVVLVVLLCVLCVVVVHRYHYDYDHDDGSQRSSSVVVHHYIGNLHFHWDDGPDNGTMGRSVRSVVSSSSVSVSSSSSVD